Protein AF-A0A1X0Q8L3-F1 (afdb_monomer)

Secondary structure (DSSP, 8-state):
-EEEEEEEETTTTEEEEEESS---HHHHHHHHHHHHHH--SEEE-SSEEEEEEESSSSEEEEEEEETTS-HHHHHHHHHHHHHT---SHHHHHHHHHHHEETTEE----HHHHHHHHHHHHHHHHHHHHHHHHHHHHHHHHHHHHHHHHHHHHHHHTTS--S-----SSS---------SSEEEEEEEEEEEEEETT--EEEEEEEEEEEEEE-SGGGSSEEEEEE---TTPEEPTTB-HHHHHTTEE-BSSPPPTT--EEEEEEEE--SS-SEEEEEEEEEETTEEEEEEEEEESS-EEEEEEEEE-TTEEEEEESSEEEEETTEEEEEEEEE-TT-EEEEEEEEEESSTTTTPSEEEEEE---SS--EEEEEEETTEEE--EEEEEEEEEEEEEEE-

Sequence (399 aa):
MIYSLFSVDIENNKKIFRSTKPQSISKINYIFSEFISSLQHVIYKDLYNYVSIGLSNTMFIVAQISKDHSISEVNDYLEKIRTSGVDDLFDILISFDNILYNGYAINDDIQMIKSMDSQDEKIHELMLEHRKQERKELEKEYKRQRNQDKLIEKILTKEKFKNTFDSFNEPVSKILTSDKPVIISLKETVDCTISSENFIKENSVKGELNLTITDEYYQNIKIMYCNIIENAKFSPFLDKELLKEKILKVNKNVQTNKKVPLVKYTTKHSQLPISIDCWSSNEDGQKVDSLTFTASKDIKNLYIQFNTKKLTRLEIDGRYDEINDEIRLNCGTIKKDDSIMYEIKHSERDPSGIFPLSLSFETDMVSNLKITKVFSKDDQIDDFDFIKDFTINSYIIEE

Nearest PDB structures (foldseek):
  7rwb-assembly1_M  TM=4.594E-01  e=3.555E-18  Mus musculus
  3ml6-assembly3_C  TM=7.640E-01  e=5.497E-13  Mus musculus
  3ml6-assembly1_A  TM=7.551E-01  e=8.391E-13  Mus musculus
  7oiq-assembly2_BBB  TM=7.276E-01  e=1.037E-12  Rattus norvegicus
  6oxl-assembly1_M  TM=4.308E-01  e=2.862E-16  Mus musculus

Structure (mmCIF, N/CA/C/O backbone):
data_AF-A0A1X0Q8L3-F1
#
_entry.id   AF-A0A1X0Q8L3-F1
#
loop_
_atom_site.group_PDB
_atom_site.id
_atom_site.type_symbol
_atom_site.label_atom_id
_atom_site.label_alt_id
_atom_site.label_comp_id
_atom_site.label_asym_id
_atom_site.label_entity_id
_atom_site.label_seq_id
_atom_site.pdbx_PDB_ins_code
_atom_site.Cartn_x
_atom_site.Cartn_y
_atom_site.Cartn_z
_atom_site.occupancy
_atom_site.B_iso_or_equiv
_atom_site.auth_seq_id
_atom_site.auth_comp_id
_atom_site.auth_asym_id
_atom_site.auth_atom_id
_atom_site.pdbx_PDB_model_num
ATOM 1 N N . MET A 1 1 ? 53.789 -8.276 -23.048 1.00 71.88 1 MET A N 1
ATOM 2 C CA . MET A 1 1 ? 53.932 -8.619 -24.475 1.00 71.88 1 MET A CA 1
ATOM 3 C C . MET A 1 1 ? 53.332 -7.555 -25.384 1.00 71.88 1 MET A C 1
ATOM 5 O O . MET A 1 1 ? 54.069 -6.859 -26.076 1.00 71.88 1 MET A O 1
ATOM 9 N N . ILE A 1 2 ? 52.013 -7.377 -25.339 1.00 75.62 2 ILE A N 1
ATOM 10 C CA . ILE A 1 2 ? 51.292 -6.367 -26.121 1.00 75.62 2 ILE A CA 1
ATOM 11 C C . ILE A 1 2 ? 51.066 -5.139 -25.237 1.00 75.62 2 ILE A C 1
ATOM 13 O O . ILE A 1 2 ? 50.544 -5.249 -24.130 1.00 75.62 2 ILE A O 1
ATOM 17 N N . TYR A 1 3 ? 51.503 -3.974 -25.707 1.00 76.62 3 TYR A N 1
ATOM 18 C CA . TYR A 1 3 ? 51.394 -2.710 -24.982 1.00 76.62 3 TYR A CA 1
ATOM 19 C C . TYR A 1 3 ? 50.062 -2.016 -25.270 1.00 76.62 3 TYR A C 1
ATOM 21 O O . TYR A 1 3 ? 49.352 -1.617 -24.344 1.00 76.62 3 TYR A O 1
ATOM 29 N N . SER A 1 4 ? 49.717 -1.912 -26.551 1.00 79.44 4 SER A N 1
ATOM 30 C 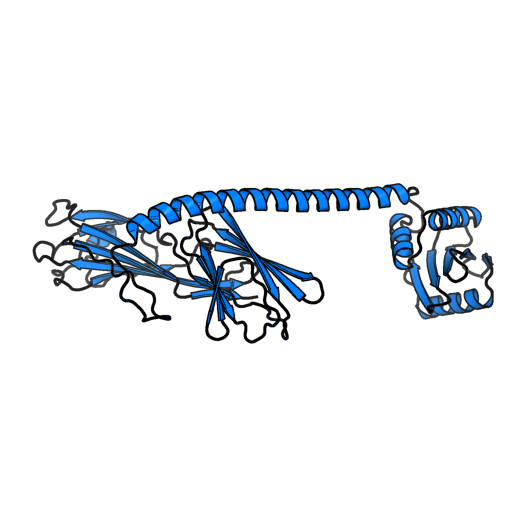CA . SER A 1 4 ? 48.431 -1.402 -27.022 1.00 79.44 4 SER A CA 1
ATOM 31 C C . SER A 1 4 ? 47.955 -2.236 -28.187 1.00 79.44 4 SER A C 1
ATOM 33 O O . SER A 1 4 ? 48.762 -2.814 -28.913 1.00 79.44 4 SER A O 1
ATOM 35 N N . LEU A 1 5 ? 46.653 -2.257 -28.387 1.00 83.00 5 LEU A N 1
ATOM 36 C CA . LEU A 1 5 ? 46.048 -2.946 -29.493 1.00 83.00 5 LEU A CA 1
ATOM 37 C C . LEU A 1 5 ? 44.930 -2.083 -30.064 1.00 83.00 5 LEU A C 1
ATOM 39 O O . LEU A 1 5 ? 44.226 -1.373 -29.342 1.00 83.00 5 LEU A O 1
ATOM 43 N N . PHE A 1 6 ? 44.851 -2.065 -31.380 1.00 83.56 6 PHE A N 1
ATOM 44 C CA . PHE A 1 6 ? 44.056 -1.124 -32.135 1.00 83.56 6 PHE A CA 1
ATOM 45 C C . PHE A 1 6 ? 43.198 -1.881 -33.131 1.00 83.56 6 PHE A C 1
ATOM 47 O O . PHE A 1 6 ? 43.669 -2.839 -33.732 1.00 83.56 6 PHE A O 1
ATOM 54 N N . SER A 1 7 ? 41.973 -1.419 -33.336 1.00 83.06 7 SER A N 1
ATOM 55 C CA . SER A 1 7 ? 41.115 -1.878 -34.421 1.00 83.06 7 SER A CA 1
ATOM 56 C C . SER A 1 7 ? 40.698 -0.672 -35.251 1.00 83.06 7 SER A C 1
ATOM 58 O O . SER A 1 7 ? 40.292 0.355 -34.695 1.00 83.06 7 SER A O 1
ATOM 60 N N . VAL A 1 8 ? 40.879 -0.764 -36.565 1.00 78.38 8 VAL A N 1
ATOM 61 C CA . VAL A 1 8 ? 40.653 0.327 -37.515 1.00 78.38 8 VAL A CA 1
ATOM 62 C C . VAL A 1 8 ? 39.780 -0.170 -38.645 1.00 78.38 8 VAL A C 1
ATOM 64 O O . VAL A 1 8 ? 40.108 -1.159 -39.291 1.00 78.38 8 VAL A O 1
ATOM 67 N N . ASP A 1 9 ? 38.720 0.577 -38.908 1.00 81.56 9 ASP A N 1
ATOM 68 C CA . ASP A 1 9 ? 37.922 0.484 -40.118 1.00 81.56 9 ASP A CA 1
ATOM 69 C C . ASP A 1 9 ? 38.222 1.712 -40.988 1.00 81.56 9 ASP A C 1
ATOM 71 O O . ASP A 1 9 ? 37.925 2.855 -40.619 1.00 81.56 9 ASP A O 1
ATOM 75 N N . ILE A 1 10 ? 38.866 1.463 -42.128 1.00 77.81 10 ILE A N 1
ATOM 76 C CA . ILE A 1 10 ? 39.307 2.479 -43.087 1.00 77.81 10 ILE A CA 1
ATOM 77 C C . ILE A 1 10 ? 38.113 3.093 -43.829 1.00 77.81 10 ILE A C 1
ATOM 79 O O . ILE A 1 10 ? 38.150 4.278 -44.155 1.00 77.81 10 ILE A O 1
ATOM 83 N N . GLU A 1 11 ? 37.053 2.322 -44.078 1.00 76.62 11 GLU A N 1
ATOM 84 C CA . GLU A 1 11 ? 35.895 2.768 -44.859 1.00 76.62 11 GLU A CA 1
ATOM 85 C C . GLU A 1 11 ? 35.015 3.718 -44.045 1.00 76.62 11 GLU A C 1
ATOM 87 O O . GLU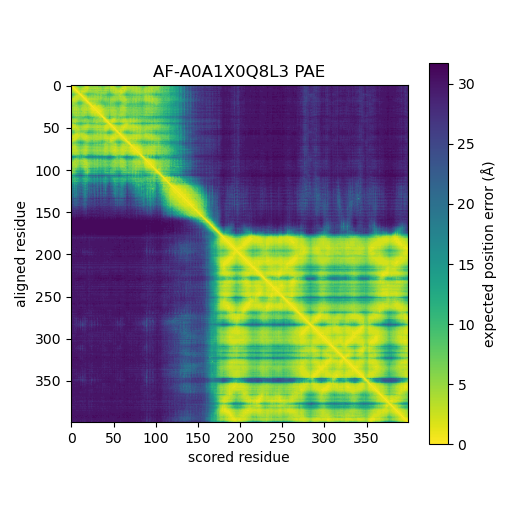 A 1 11 ? 34.654 4.799 -44.512 1.00 76.62 11 GLU A O 1
ATOM 92 N N . ASN A 1 12 ? 34.741 3.363 -42.787 1.00 74.81 12 ASN A N 1
ATOM 93 C CA . ASN A 1 12 ? 33.895 4.166 -41.901 1.00 74.81 12 ASN A CA 1
ATOM 94 C C . ASN A 1 12 ? 34.679 5.153 -41.020 1.00 74.81 12 ASN A C 1
ATOM 96 O O . ASN A 1 12 ? 34.082 5.852 -40.197 1.00 74.81 12 ASN A O 1
ATOM 100 N N . ASN A 1 13 ? 36.011 5.204 -41.156 1.00 74.38 13 ASN A N 1
ATOM 101 C CA . ASN A 1 13 ? 36.924 5.996 -40.320 1.00 74.38 13 ASN A CA 1
ATOM 102 C C . ASN A 1 13 ? 36.699 5.779 -38.807 1.00 74.38 13 ASN A C 1
ATOM 104 O O . ASN A 1 13 ? 36.853 6.690 -37.985 1.00 74.38 13 ASN A O 1
ATOM 108 N N . LYS A 1 14 ? 36.297 4.562 -38.432 1.00 79.38 14 LYS A N 1
ATOM 109 C CA . LYS A 1 14 ? 36.092 4.174 -37.038 1.00 79.38 14 LYS A CA 1
ATOM 110 C C . LYS A 1 14 ? 37.380 3.567 -36.504 1.00 79.38 14 LYS A C 1
ATOM 112 O O . LYS A 1 14 ? 38.045 2.775 -37.165 1.00 79.38 14 LYS A O 1
ATOM 117 N N . LYS A 1 15 ? 37.733 3.946 -35.281 1.00 81.31 15 LYS A N 1
ATOM 118 C CA . LYS A 1 15 ? 38.938 3.469 -34.607 1.00 81.31 15 LYS A CA 1
ATOM 119 C C . LYS A 1 15 ? 38.638 3.215 -33.148 1.00 81.31 15 LYS A C 1
ATOM 121 O O . LYS A 1 15 ? 38.038 4.057 -32.481 1.00 81.31 15 LYS A O 1
ATOM 126 N N . ILE A 1 16 ? 39.112 2.086 -32.652 1.00 82.50 16 ILE A N 1
ATOM 127 C CA . ILE A 1 16 ? 39.096 1.787 -31.230 1.00 82.50 16 ILE A CA 1
ATOM 128 C C . ILE A 1 16 ? 40.490 1.355 -30.826 1.00 82.50 16 ILE A C 1
ATOM 130 O O . ILE A 1 16 ? 41.237 0.761 -31.604 1.00 82.50 16 ILE A O 1
ATOM 134 N N . PHE A 1 17 ? 40.861 1.697 -29.604 1.00 82.44 17 PHE A N 1
ATOM 135 C CA . PHE A 1 17 ? 42.144 1.324 -29.055 1.00 82.44 17 PHE A CA 1
ATOM 136 C C . PHE A 1 17 ? 41.971 0.845 -27.625 1.00 82.44 17 PHE A C 1
ATOM 138 O O . PHE A 1 17 ? 41.157 1.367 -26.862 1.00 82.44 17 PHE A O 1
ATOM 145 N N . ARG A 1 18 ? 42.804 -0.116 -27.257 1.00 81.19 18 ARG A N 1
ATOM 146 C CA . ARG A 1 18 ? 42.984 -0.581 -25.894 1.00 81.19 18 ARG A CA 1
ATOM 147 C C . ARG A 1 18 ? 44.463 -0.495 -25.574 1.00 81.19 18 ARG A C 1
ATOM 149 O O . ARG A 1 18 ? 45.301 -0.868 -26.388 1.00 81.19 18 ARG A O 1
ATOM 156 N N . SER A 1 19 ? 44.810 0.029 -24.408 1.00 80.12 19 SER A N 1
ATOM 157 C CA . SER A 1 19 ? 46.201 0.069 -23.970 1.00 80.12 19 SER A CA 1
ATOM 158 C C . SER A 1 19 ? 46.305 -0.357 -22.523 1.00 80.12 19 SER A C 1
ATOM 160 O O . SER A 1 19 ? 45.466 -0.006 -21.699 1.00 80.12 19 SER A O 1
ATOM 162 N N . THR A 1 20 ? 47.364 -1.098 -22.226 1.00 74.88 20 THR A N 1
ATOM 163 C CA . THR A 1 20 ? 47.706 -1.512 -20.861 1.00 74.88 20 THR A CA 1
ATOM 164 C C . THR A 1 20 ? 48.206 -0.341 -20.015 1.00 74.88 20 THR A C 1
ATOM 166 O O . THR A 1 20 ? 48.174 -0.408 -18.788 1.00 74.88 20 THR A O 1
ATOM 169 N N . LYS A 1 21 ? 48.666 0.749 -20.650 1.00 72.06 21 LYS A N 1
ATOM 170 C CA . LYS A 1 21 ? 49.123 1.972 -19.982 1.00 72.06 21 LYS A CA 1
ATOM 171 C C . LYS A 1 21 ? 48.533 3.216 -20.657 1.00 72.06 21 LYS A C 1
ATOM 173 O O . LYS A 1 21 ? 48.357 3.219 -21.872 1.00 72.06 21 LYS A O 1
ATOM 178 N N . PRO A 1 22 ? 48.282 4.309 -19.915 1.00 74.88 22 PRO A N 1
ATOM 179 C CA . PRO A 1 22 ? 47.747 5.538 -20.498 1.00 74.88 22 PRO A CA 1
ATOM 180 C C . PRO A 1 22 ? 48.647 6.077 -21.623 1.00 74.88 22 PRO A C 1
ATOM 182 O O . PRO A 1 22 ? 49.844 6.292 -21.424 1.00 74.88 22 PRO A O 1
ATOM 185 N N . GLN A 1 23 ? 48.073 6.310 -22.805 1.00 74.62 23 GLN A N 1
ATOM 186 C CA . GLN A 1 23 ? 48.752 6.882 -23.975 1.00 74.62 23 GLN A CA 1
ATOM 187 C C . GLN A 1 23 ? 48.018 8.142 -24.442 1.00 74.62 23 GLN A C 1
ATOM 189 O O . GLN A 1 23 ? 46.798 8.245 -24.323 1.00 74.62 23 GLN A O 1
ATOM 194 N N . SER A 1 24 ? 48.757 9.112 -24.985 1.00 79.06 24 SER A N 1
ATOM 195 C CA . SER A 1 24 ? 48.151 10.334 -25.513 1.00 79.06 24 SER A CA 1
ATOM 196 C C . SER A 1 24 ? 47.444 10.071 -26.844 1.00 79.06 24 SER A C 1
ATOM 198 O O . SER A 1 24 ? 47.978 9.419 -27.744 1.00 79.06 24 SER A O 1
ATOM 200 N N . ILE A 1 25 ? 46.252 10.648 -26.993 1.00 74.25 25 ILE A N 1
ATOM 201 C CA . ILE A 1 25 ? 45.416 10.529 -28.197 1.00 74.25 25 ILE A CA 1
ATOM 202 C C . ILE A 1 25 ? 46.169 11.001 -29.452 1.00 74.25 25 ILE A C 1
ATOM 204 O O . ILE A 1 25 ? 46.057 10.392 -30.513 1.00 74.25 25 ILE A O 1
ATOM 208 N N . SER A 1 26 ? 47.004 12.038 -29.336 1.00 79.25 26 SER A N 1
ATOM 209 C CA . SER A 1 26 ? 47.820 12.549 -30.447 1.00 79.25 26 SER A CA 1
ATOM 210 C C . SER A 1 26 ? 48.847 11.531 -30.947 1.00 79.25 26 SER A C 1
ATOM 212 O O . SER A 1 26 ? 49.044 11.399 -32.152 1.00 79.25 26 SER A O 1
ATOM 214 N N . LYS A 1 27 ? 49.475 10.777 -30.035 1.00 75.94 27 LYS A N 1
ATOM 215 C CA . LYS A 1 27 ? 50.443 9.730 -30.386 1.00 75.94 27 LYS A CA 1
ATOM 216 C C . LYS A 1 27 ? 49.755 8.557 -31.080 1.00 75.94 27 LYS A C 1
ATOM 218 O O . LYS A 1 27 ? 50.269 8.041 -32.065 1.00 75.94 27 LYS A O 1
ATOM 223 N N . ILE A 1 28 ? 48.574 8.191 -30.591 1.00 72.94 28 ILE A N 1
ATOM 224 C CA . ILE A 1 28 ? 47.725 7.155 -31.182 1.00 72.94 28 ILE A CA 1
ATOM 225 C C . ILE A 1 28 ?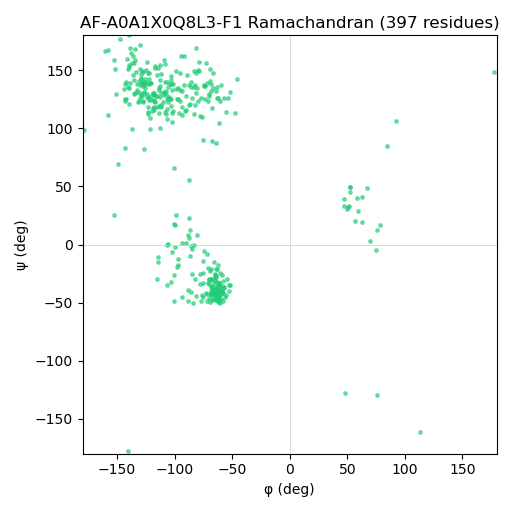 47.311 7.551 -32.611 1.00 72.94 28 ILE A C 1
ATOM 227 O O . ILE A 1 28 ? 47.507 6.782 -33.547 1.00 72.94 28 ILE A O 1
ATOM 231 N N . ASN A 1 29 ? 46.827 8.781 -32.808 1.00 78.19 29 ASN A N 1
ATOM 232 C CA . ASN A 1 29 ? 46.440 9.290 -34.129 1.00 78.19 29 ASN A CA 1
ATOM 233 C C . ASN A 1 29 ? 47.608 9.348 -35.122 1.00 78.19 29 ASN A C 1
ATOM 235 O O . ASN A 1 29 ? 47.415 9.060 -36.300 1.00 78.19 29 ASN A O 1
ATOM 239 N N . TYR A 1 30 ? 48.811 9.685 -34.652 1.00 80.69 30 TYR A N 1
ATOM 240 C CA . TYR A 1 30 ? 50.014 9.674 -35.483 1.00 80.69 30 TYR A CA 1
ATOM 241 C C . TYR A 1 30 ? 50.336 8.262 -35.993 1.00 80.69 30 TYR A C 1
ATOM 243 O O . TYR A 1 30 ? 50.473 8.066 -37.201 1.00 80.69 30 TYR A O 1
ATOM 251 N N . ILE A 1 31 ? 50.359 7.270 -35.094 1.00 73.44 31 ILE A N 1
ATOM 252 C CA . ILE A 1 31 ? 50.596 5.859 -35.444 1.00 73.44 31 ILE A CA 1
ATOM 253 C C . ILE A 1 31 ? 49.556 5.379 -36.461 1.00 73.44 31 ILE A C 1
ATOM 255 O O . ILE A 1 31 ? 49.905 4.724 -37.439 1.00 73.44 31 ILE A O 1
ATOM 259 N N . PHE A 1 32 ? 48.290 5.756 -36.276 1.00 73.06 32 PHE A N 1
ATOM 260 C CA . PHE A 1 32 ? 47.229 5.417 -37.220 1.00 73.06 32 PHE A CA 1
ATOM 261 C C . PHE A 1 32 ? 47.442 6.012 -38.608 1.00 73.06 32 PHE A C 1
ATOM 263 O O . PHE A 1 32 ? 47.335 5.295 -39.599 1.00 73.06 32 PHE A O 1
ATOM 270 N N . SER A 1 33 ? 47.769 7.303 -38.694 1.00 74.31 33 SER A N 1
ATOM 271 C CA . SER A 1 33 ? 48.011 7.959 -39.984 1.00 74.31 33 SER A CA 1
ATOM 272 C C . SER A 1 33 ? 49.191 7.346 -40.744 1.00 74.31 33 SER A C 1
ATOM 274 O O . SER A 1 33 ? 49.167 7.257 -41.969 1.00 74.31 33 SER A O 1
ATOM 276 N N . GLU A 1 34 ? 50.201 6.875 -40.013 1.00 74.00 34 GLU A N 1
ATOM 277 C CA . GLU A 1 34 ? 51.379 6.221 -40.572 1.00 74.00 34 GLU A CA 1
ATOM 278 C C . GLU A 1 34 ? 51.112 4.764 -40.984 1.00 74.00 34 GLU A C 1
ATOM 280 O O . GLU A 1 34 ? 51.643 4.278 -41.984 1.00 74.00 34 GLU A O 1
ATOM 285 N N . PHE A 1 35 ? 50.251 4.060 -40.249 1.00 75.50 35 PHE A N 1
ATOM 286 C CA . PHE A 1 35 ? 49.795 2.734 -40.646 1.00 75.50 35 PHE A CA 1
ATOM 287 C C . PHE A 1 35 ? 48.970 2.792 -41.938 1.00 75.50 35 PHE A C 1
ATOM 289 O O . PHE A 1 35 ? 49.261 2.056 -42.875 1.00 75.50 35 PHE A O 1
ATOM 296 N N . ILE A 1 36 ? 48.002 3.709 -42.028 1.00 73.56 36 ILE A N 1
ATOM 297 C CA . ILE A 1 36 ? 47.150 3.869 -43.220 1.00 73.56 36 ILE A CA 1
ATOM 298 C C . ILE A 1 36 ? 47.982 4.237 -44.459 1.00 73.56 36 ILE A C 1
ATOM 300 O O . ILE A 1 36 ? 47.655 3.813 -45.564 1.00 73.56 36 ILE A O 1
ATOM 304 N N . SER A 1 37 ? 49.068 5.000 -44.295 1.00 75.38 37 SER A N 1
ATOM 305 C CA . SER A 1 37 ? 49.926 5.394 -45.418 1.00 75.38 37 SER A CA 1
ATOM 306 C C . SER A 1 37 ? 50.881 4.295 -45.893 1.00 75.38 37 SER A C 1
ATOM 308 O O . SER A 1 37 ? 51.286 4.315 -47.054 1.00 75.38 37 SER A O 1
ATOM 310 N N . SER A 1 38 ? 51.244 3.346 -45.026 1.00 73.06 38 SER A N 1
ATOM 311 C CA . SER A 1 38 ? 52.211 2.284 -45.338 1.00 73.06 38 SER A CA 1
ATOM 312 C C . SER A 1 38 ? 51.568 0.924 -45.622 1.00 73.06 38 SER A C 1
ATOM 314 O O . SER A 1 38 ? 52.113 0.173 -46.429 1.00 73.06 38 SER A O 1
ATOM 316 N N . LEU A 1 39 ? 50.437 0.603 -44.975 1.00 70.69 39 LEU A N 1
ATOM 317 C CA . LEU A 1 39 ? 49.712 -0.677 -45.050 1.00 70.69 39 LEU A CA 1
ATOM 318 C C . LEU A 1 39 ? 50.626 -1.911 -44.904 1.00 70.69 39 LEU A C 1
ATOM 320 O O . LEU A 1 39 ? 50.396 -2.960 -45.505 1.00 70.69 39 LEU A O 1
ATOM 324 N N . GLN A 1 40 ? 51.695 -1.790 -44.114 1.00 75.75 40 GLN A N 1
ATOM 325 C CA . GLN A 1 40 ? 52.649 -2.877 -43.899 1.00 75.75 40 GLN A CA 1
ATOM 326 C C . GLN A 1 40 ? 52.197 -3.803 -42.766 1.00 75.75 40 GLN A C 1
ATOM 328 O O . GLN A 1 40 ? 51.754 -3.351 -41.708 1.00 75.75 40 GLN A O 1
ATOM 333 N N . HIS A 1 41 ? 52.394 -5.112 -42.963 1.00 78.44 41 HIS A N 1
ATOM 334 C CA . HIS A 1 41 ? 52.133 -6.137 -41.946 1.00 78.44 41 HIS A CA 1
ATOM 335 C C . HIS A 1 41 ? 52.960 -5.909 -40.668 1.00 78.44 41 HIS A C 1
ATOM 337 O O . HIS A 1 41 ? 52.465 -6.114 -39.565 1.00 78.44 41 HIS A O 1
ATOM 343 N N . VAL A 1 42 ? 54.202 -5.429 -40.797 1.00 80.25 42 VAL A N 1
ATOM 344 C CA . VAL A 1 42 ? 55.062 -5.090 -39.654 1.00 80.25 42 VAL A CA 1
ATOM 345 C C . VAL A 1 42 ? 55.730 -3.740 -39.880 1.00 80.25 42 VAL A C 1
ATOM 347 O O . VAL A 1 42 ? 56.341 -3.518 -40.922 1.00 80.25 42 VAL A O 1
ATOM 350 N N . ILE A 1 43 ? 55.656 -2.860 -38.881 1.00 81.88 43 ILE A N 1
ATOM 351 C CA . ILE A 1 43 ? 56.328 -1.558 -38.864 1.00 81.88 43 ILE A CA 1
ATOM 352 C C . ILE A 1 43 ? 57.316 -1.532 -37.696 1.00 81.88 43 ILE A C 1
ATOM 354 O O . ILE A 1 43 ? 56.930 -1.619 -36.527 1.00 81.88 43 ILE A O 1
ATOM 358 N N . TYR A 1 44 ? 58.600 -1.372 -38.010 1.00 80.19 44 TYR A N 1
ATOM 359 C CA . TYR A 1 44 ? 59.672 -1.267 -37.020 1.00 80.19 44 TYR A CA 1
ATOM 360 C C . TYR A 1 44 ? 59.899 0.197 -36.622 1.00 80.19 44 TYR A C 1
ATOM 362 O O . TYR A 1 44 ? 60.103 1.051 -37.487 1.00 80.19 44 TYR A O 1
ATOM 370 N N . LYS A 1 45 ? 59.885 0.499 -35.316 1.00 78.31 45 LYS A N 1
ATOM 371 C CA . LYS A 1 45 ? 60.190 1.838 -34.773 1.00 78.31 45 LYS A CA 1
ATOM 372 C C . LYS A 1 45 ? 61.213 1.777 -33.643 1.00 78.31 45 LYS A C 1
ATOM 374 O O . LYS A 1 45 ? 61.574 0.713 -33.145 1.00 78.31 45 LYS A O 1
ATOM 379 N N . ASP A 1 46 ? 61.675 2.948 -33.211 1.00 71.50 46 ASP A N 1
ATOM 380 C CA . ASP A 1 46 ? 62.754 3.078 -32.225 1.00 71.50 46 ASP A CA 1
ATOM 381 C C . ASP A 1 46 ? 62.423 2.464 -30.860 1.00 71.50 46 ASP A C 1
ATOM 383 O O . ASP A 1 46 ? 63.311 1.907 -30.216 1.00 71.50 46 ASP A O 1
ATOM 387 N N . LEU A 1 47 ? 61.154 2.494 -30.441 1.00 75.00 47 LEU A N 1
ATOM 388 C CA . LEU A 1 47 ? 60.728 2.034 -29.110 1.00 75.00 47 LEU A CA 1
ATOM 389 C C . LEU A 1 47 ? 59.794 0.819 -29.128 1.00 75.00 47 LEU A C 1
ATOM 391 O O . LEU A 1 47 ? 59.798 0.035 -28.185 1.00 75.00 47 LEU A O 1
ATOM 395 N N . TYR A 1 48 ? 58.998 0.658 -30.183 1.00 81.81 48 TYR A N 1
ATOM 396 C CA . TYR A 1 48 ? 57.990 -0.395 -30.295 1.00 81.81 48 TYR A CA 1
ATOM 397 C C . TYR A 1 48 ? 57.968 -0.930 -31.721 1.00 81.81 48 TYR A C 1
ATOM 399 O O . TYR A 1 48 ? 58.240 -0.182 -32.659 1.00 81.81 48 TYR A O 1
ATOM 407 N N . ASN A 1 49 ? 57.597 -2.193 -31.882 1.00 84.62 49 ASN A N 1
ATOM 408 C CA . ASN A 1 49 ? 57.220 -2.724 -33.185 1.00 84.62 49 ASN A CA 1
ATOM 409 C C . ASN A 1 49 ? 55.693 -2.737 -33.272 1.00 84.62 49 ASN A C 1
ATOM 411 O O . ASN A 1 49 ? 55.010 -2.874 -32.255 1.00 84.62 49 ASN A O 1
ATOM 415 N N . TYR A 1 50 ? 55.159 -2.575 -34.475 1.00 84.62 50 TYR A N 1
ATOM 416 C CA . TYR A 1 50 ? 53.728 -2.674 -34.731 1.00 84.62 50 TYR A CA 1
ATOM 417 C C . TYR A 1 50 ? 53.487 -3.825 -35.688 1.00 84.62 50 TYR A C 1
ATOM 419 O O . TYR A 1 50 ? 54.155 -3.916 -36.713 1.00 84.62 50 TYR A O 1
ATOM 427 N N . VAL A 1 51 ? 52.552 -4.694 -35.336 1.00 85.56 51 VAL A N 1
ATOM 428 C CA . VAL A 1 51 ? 52.185 -5.877 -36.113 1.00 85.56 51 VAL A CA 1
ATOM 429 C C . VAL A 1 51 ? 50.717 -5.742 -36.468 1.00 85.56 51 VAL A C 1
ATOM 431 O O . VAL A 1 51 ? 49.913 -5.463 -35.584 1.00 85.56 51 VAL A O 1
ATOM 434 N N . SER A 1 52 ? 50.363 -5.875 -37.740 1.00 83.88 52 SER A N 1
ATOM 435 C CA . SER A 1 52 ? 49.000 -5.670 -38.219 1.00 83.88 52 SER A CA 1
ATOM 436 C C . SER A 1 52 ? 48.447 -6.903 -38.915 1.00 83.88 52 SER A C 1
ATOM 438 O O . SER A 1 52 ? 49.153 -7.580 -39.650 1.00 83.88 52 SER A O 1
ATOM 440 N N . ILE A 1 53 ? 47.165 -7.184 -38.727 1.00 84.62 53 ILE A N 1
ATOM 441 C CA . ILE A 1 53 ? 46.446 -8.235 -39.443 1.00 84.62 53 ILE A CA 1
ATOM 442 C C . ILE A 1 53 ? 45.174 -7.651 -40.055 1.00 84.62 53 ILE A C 1
ATOM 444 O O . ILE A 1 53 ? 44.495 -6.833 -39.434 1.00 84.62 53 ILE A O 1
ATOM 448 N N . GLY A 1 54 ? 44.853 -8.053 -41.282 1.00 80.62 54 GLY A N 1
ATOM 449 C CA . GLY A 1 54 ? 43.579 -7.714 -41.914 1.00 80.62 54 GLY A CA 1
ATOM 450 C C . GLY A 1 54 ? 42.494 -8.705 -41.502 1.00 80.62 54 GLY A C 1
ATOM 451 O O . GLY A 1 54 ? 42.670 -9.912 -41.671 1.00 80.62 54 GLY A O 1
ATOM 452 N N . LEU A 1 55 ? 41.378 -8.197 -40.984 1.00 76.38 55 LEU A N 1
ATOM 453 C CA . LEU A 1 55 ? 40.136 -8.958 -40.802 1.00 76.38 55 LEU A CA 1
ATOM 454 C C . LEU A 1 55 ? 39.352 -9.008 -42.119 1.00 76.38 55 LEU A C 1
ATOM 456 O O . LEU A 1 55 ? 38.896 -10.069 -42.536 1.00 76.38 55 LEU A O 1
ATOM 460 N N . SER A 1 56 ? 39.267 -7.864 -42.803 1.00 73.94 56 SER A N 1
ATOM 461 C CA . SER A 1 56 ? 38.630 -7.682 -44.110 1.00 73.94 56 SER A CA 1
ATOM 462 C C . SER A 1 56 ? 39.462 -6.715 -44.971 1.00 73.94 56 SER A C 1
ATOM 464 O O . SER A 1 56 ? 40.515 -6.244 -44.542 1.00 73.94 56 SER A O 1
ATOM 466 N N . ASN A 1 57 ? 39.006 -6.382 -46.185 1.00 73.25 57 ASN A N 1
ATOM 467 C CA . ASN A 1 57 ? 39.693 -5.396 -47.037 1.00 73.25 57 ASN A CA 1
ATOM 468 C C . ASN A 1 57 ? 39.727 -3.983 -46.429 1.00 73.25 57 ASN A C 1
ATOM 470 O O . ASN A 1 57 ? 40.554 -3.165 -46.831 1.00 73.25 57 ASN A O 1
ATOM 474 N N . THR A 1 58 ? 38.823 -3.688 -45.496 1.00 76.06 58 THR A N 1
ATOM 475 C CA . THR A 1 58 ? 38.650 -2.360 -44.897 1.00 76.06 58 THR A CA 1
ATOM 476 C C . THR A 1 58 ? 39.003 -2.337 -43.414 1.00 76.06 58 THR A C 1
ATOM 478 O O . THR A 1 58 ? 39.241 -1.259 -42.873 1.00 76.06 58 THR A O 1
ATOM 481 N N . MET A 1 59 ? 39.108 -3.504 -42.769 1.00 79.25 59 MET A N 1
ATOM 482 C CA . MET A 1 59 ? 39.271 -3.622 -41.326 1.00 79.25 59 MET A CA 1
ATOM 483 C C . MET A 1 59 ? 40.580 -4.299 -40.918 1.00 79.25 59 MET A C 1
ATOM 485 O O . MET A 1 59 ? 40.884 -5.412 -41.350 1.00 79.25 59 MET A O 1
ATOM 489 N N . PHE A 1 60 ? 41.326 -3.648 -40.025 1.00 82.38 60 PHE A N 1
ATOM 490 C CA . PHE A 1 60 ? 42.647 -4.084 -39.579 1.00 82.38 60 PHE A CA 1
ATOM 491 C C . PHE A 1 60 ? 42.776 -4.038 -38.058 1.00 82.38 60 PHE A C 1
ATOM 493 O O . PHE A 1 60 ? 42.389 -3.056 -37.421 1.00 82.38 60 PHE A O 1
ATOM 500 N N . ILE A 1 61 ? 43.400 -5.067 -37.486 1.00 83.12 61 ILE A N 1
ATOM 501 C CA . ILE A 1 61 ? 43.867 -5.066 -36.099 1.00 83.12 61 ILE A CA 1
ATOM 502 C C . ILE A 1 61 ? 45.359 -4.752 -36.101 1.00 83.12 61 ILE A C 1
ATOM 504 O O . ILE A 1 61 ? 46.114 -5.350 -36.861 1.00 83.12 61 ILE A O 1
ATOM 508 N N . VAL A 1 62 ? 45.806 -3.846 -35.236 1.00 85.12 62 VAL A N 1
ATOM 509 C CA . VAL A 1 62 ? 47.220 -3.495 -35.073 1.00 85.12 62 VAL A CA 1
ATOM 510 C C . VAL A 1 62 ? 47.623 -3.686 -33.614 1.00 85.12 62 VAL A C 1
ATOM 512 O O . VAL A 1 62 ? 47.009 -3.118 -32.720 1.00 85.12 62 VAL A O 1
ATOM 515 N N . ALA A 1 63 ? 48.679 -4.446 -33.351 1.00 84.31 63 ALA A N 1
ATOM 516 C CA . ALA A 1 63 ? 49.265 -4.638 -32.031 1.00 84.31 63 ALA A CA 1
ATOM 517 C C . ALA A 1 63 ? 50.582 -3.860 -31.910 1.00 84.31 63 ALA A C 1
ATOM 519 O O . ALA A 1 63 ? 51.499 -4.032 -32.709 1.00 84.31 63 ALA A O 1
ATOM 520 N N . GLN A 1 64 ? 50.694 -3.021 -30.882 1.00 85.44 64 GLN A N 1
ATOM 521 C CA . GLN A 1 64 ? 51.939 -2.390 -30.450 1.00 85.44 64 GLN A CA 1
ATOM 522 C C . GLN A 1 64 ? 52.650 -3.309 -29.463 1.00 85.44 64 GLN A C 1
ATOM 524 O O . GLN A 1 64 ? 52.129 -3.577 -28.379 1.00 85.44 64 GLN A O 1
ATOM 529 N N . ILE A 1 65 ? 53.864 -3.731 -29.797 1.00 84.62 65 ILE A N 1
ATOM 530 C CA . ILE A 1 65 ? 54.645 -4.688 -29.009 1.00 84.62 65 ILE A CA 1
ATOM 531 C C . ILE A 1 65 ? 55.988 -4.083 -28.604 1.00 84.62 65 ILE A C 1
ATOM 533 O O . ILE A 1 65 ? 56.558 -3.259 -29.329 1.00 84.62 65 ILE A O 1
ATOM 537 N N . SER A 1 66 ? 56.502 -4.456 -27.431 1.00 79.88 66 SER A N 1
ATOM 538 C CA . SER A 1 66 ? 57.870 -4.080 -27.055 1.00 79.88 66 SER A CA 1
ATOM 539 C C . SER A 1 66 ? 58.890 -4.880 -27.867 1.00 79.88 66 SER A C 1
ATOM 541 O O . SER A 1 66 ? 58.600 -5.965 -28.369 1.00 79.88 66 SER A O 1
ATOM 543 N N . LYS A 1 67 ? 60.101 -4.331 -28.005 1.00 77.56 67 LYS A N 1
ATOM 544 C CA . LYS A 1 67 ? 61.178 -4.937 -28.805 1.00 77.56 67 LYS A CA 1
ATOM 545 C C . LYS A 1 67 ? 61.664 -6.290 -28.282 1.00 77.56 67 LYS A C 1
ATOM 547 O O . LYS A 1 67 ? 62.235 -7.051 -29.052 1.00 77.56 67 LYS A O 1
ATOM 552 N N . ASP A 1 68 ? 61.418 -6.576 -27.009 1.00 75.56 68 ASP A N 1
ATOM 553 C CA . ASP A 1 68 ? 61.922 -7.769 -26.325 1.00 75.56 68 ASP A CA 1
ATOM 554 C C . ASP A 1 68 ? 61.058 -9.022 -26.556 1.00 75.56 68 ASP A C 1
ATOM 556 O O . ASP A 1 68 ? 61.367 -10.086 -26.025 1.00 75.56 68 ASP A O 1
ATOM 560 N N . HIS A 1 69 ? 59.969 -8.915 -27.324 1.00 74.94 69 HIS A N 1
ATOM 561 C CA . HIS A 1 69 ? 59.046 -10.021 -27.582 1.00 74.94 69 HIS A CA 1
ATOM 562 C C . HIS A 1 69 ? 59.033 -10.447 -29.049 1.00 74.94 69 HIS A C 1
ATOM 564 O O . HIS A 1 69 ? 59.280 -9.647 -29.956 1.00 74.94 69 HIS A O 1
ATOM 570 N N . SER A 1 70 ? 58.728 -11.726 -29.281 1.00 78.62 70 SER A N 1
ATOM 571 C CA . SER A 1 70 ? 58.694 -12.291 -30.623 1.00 78.62 70 SER A CA 1
ATOM 572 C C . SER A 1 70 ? 57.449 -11.813 -31.386 1.00 78.62 70 SER A C 1
ATOM 574 O O . SER A 1 70 ? 56.336 -11.763 -30.864 1.00 78.62 70 SER A O 1
ATOM 576 N N . ILE A 1 71 ? 57.641 -11.439 -32.653 1.00 79.62 71 ILE A N 1
ATOM 577 C CA . ILE A 1 71 ? 56.546 -11.037 -33.554 1.00 79.62 71 ILE A CA 1
ATOM 578 C C . ILE A 1 71 ? 55.649 -12.242 -33.888 1.00 79.62 71 ILE A C 1
ATOM 580 O O . ILE A 1 71 ? 54.451 -12.073 -34.091 1.00 79.62 71 ILE A O 1
ATOM 584 N N . SER A 1 72 ? 56.219 -13.453 -33.901 1.00 79.44 72 SER A N 1
ATOM 585 C CA . SER A 1 72 ? 55.499 -14.694 -34.211 1.00 79.44 72 SER A CA 1
ATOM 586 C C . SER A 1 72 ? 54.396 -14.989 -33.197 1.00 79.44 72 SER A C 1
ATOM 588 O O . SER A 1 72 ? 53.267 -15.225 -33.602 1.00 79.44 72 SER A O 1
ATOM 590 N N . GLU A 1 73 ? 54.687 -14.893 -31.895 1.00 76.06 73 GLU A N 1
ATOM 591 C CA . GLU A 1 73 ? 53.685 -15.132 -30.845 1.00 76.06 73 GLU A CA 1
ATOM 592 C C . GLU A 1 73 ? 52.507 -14.160 -30.967 1.00 76.06 73 GLU A C 1
ATOM 594 O O . GLU A 1 73 ? 51.352 -14.546 -30.840 1.00 76.06 73 GLU A O 1
ATOM 599 N N . VAL A 1 74 ? 52.789 -12.887 -31.257 1.00 79.19 74 VAL A N 1
ATOM 600 C CA . VAL A 1 74 ? 51.763 -11.846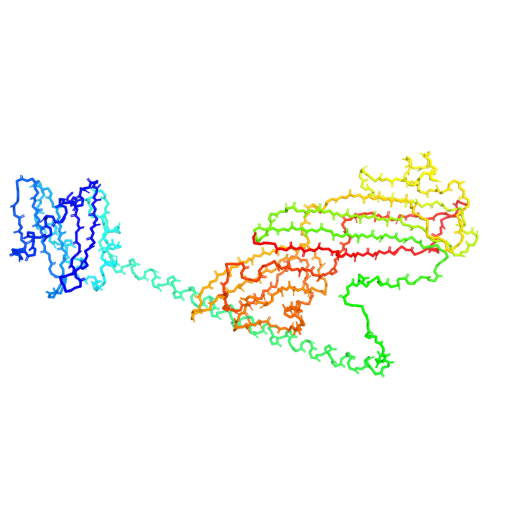 -31.421 1.00 79.19 74 VAL A CA 1
ATOM 601 C C . VAL A 1 74 ? 50.889 -12.128 -32.642 1.00 79.19 74 VAL A C 1
ATOM 603 O O . VAL A 1 74 ? 49.674 -11.956 -32.566 1.00 79.19 74 VAL A O 1
ATOM 606 N N . ASN A 1 75 ? 51.490 -12.583 -33.742 1.00 82.94 75 ASN A N 1
ATOM 607 C CA . ASN A 1 75 ? 50.761 -12.979 -34.944 1.00 82.94 75 ASN A CA 1
ATOM 608 C C . ASN A 1 75 ? 49.814 -14.155 -34.684 1.00 82.94 75 ASN A C 1
ATOM 610 O O . ASN A 1 75 ? 48.670 -14.100 -35.125 1.00 82.94 75 ASN A O 1
ATOM 614 N N . ASP A 1 76 ? 50.237 -15.157 -33.914 1.00 79.25 76 ASP A N 1
ATOM 615 C CA . ASP A 1 76 ? 49.380 -16.297 -33.571 1.00 79.25 76 ASP A CA 1
ATOM 616 C C . ASP A 1 76 ? 48.136 -15.852 -32.777 1.00 79.25 76 ASP A C 1
ATOM 618 O O . ASP A 1 76 ? 47.027 -16.329 -33.025 1.00 79.25 76 ASP A O 1
ATOM 622 N N . TYR A 1 77 ? 48.276 -14.880 -31.866 1.00 76.81 77 TYR A N 1
ATOM 623 C CA . TYR A 1 77 ? 47.129 -14.300 -31.150 1.00 76.81 77 TYR A CA 1
ATOM 624 C C . TYR A 1 77 ? 46.209 -13.485 -32.058 1.00 76.81 77 TYR A C 1
ATOM 626 O O . TYR A 1 77 ? 44.987 -13.574 -31.950 1.00 76.81 77 TYR A O 1
ATOM 634 N N . LEU A 1 78 ? 46.783 -12.691 -32.959 1.00 78.94 78 LEU A N 1
ATOM 635 C CA . LEU A 1 78 ? 46.014 -11.908 -33.920 1.00 78.94 78 LEU A CA 1
ATOM 636 C C . LEU A 1 78 ? 45.222 -12.813 -34.883 1.00 78.94 78 LEU A C 1
ATOM 638 O O . LEU A 1 78 ? 44.061 -12.521 -35.174 1.00 78.94 78 LEU A O 1
ATOM 642 N N . GLU A 1 79 ? 45.793 -13.944 -35.304 1.00 79.44 79 GLU A N 1
ATOM 643 C CA . GLU A 1 79 ? 45.108 -14.956 -36.121 1.00 79.44 79 GLU A CA 1
ATOM 644 C C . GLU A 1 79 ? 43.998 -15.692 -35.346 1.00 79.44 79 GLU A C 1
ATOM 646 O O . GLU A 1 79 ? 42.922 -15.943 -35.895 1.00 79.44 79 GLU A O 1
ATOM 651 N N . LYS A 1 80 ? 44.175 -15.971 -34.047 1.00 75.25 80 LYS A N 1
ATOM 652 C CA . LYS A 1 80 ? 43.095 -16.506 -33.188 1.00 75.25 80 LYS A CA 1
ATOM 653 C C . LYS A 1 80 ? 41.895 -15.557 -33.108 1.00 75.25 80 LYS A C 1
ATOM 655 O O . LYS A 1 80 ? 40.746 -15.985 -33.191 1.00 75.25 80 LYS A O 1
ATOM 660 N N . ILE A 1 81 ? 42.151 -14.254 -33.003 1.00 75.00 81 ILE A N 1
ATOM 661 C CA . ILE A 1 81 ? 41.082 -13.248 -32.970 1.00 75.00 81 ILE A CA 1
ATOM 662 C C . ILE A 1 81 ? 40.393 -13.177 -34.335 1.00 75.00 81 ILE A C 1
ATOM 664 O O . ILE A 1 81 ? 39.167 -13.221 -34.402 1.00 75.00 81 ILE A O 1
ATOM 668 N N . ARG A 1 82 ? 41.162 -13.190 -35.429 1.00 76.50 82 ARG A N 1
ATOM 669 C CA . ARG A 1 82 ? 40.623 -13.216 -36.796 1.00 76.50 82 ARG A CA 1
ATOM 670 C C . ARG A 1 82 ? 39.747 -14.442 -37.069 1.00 76.50 82 ARG A C 1
ATOM 672 O O . ARG A 1 82 ? 38.688 -14.320 -37.676 1.00 76.50 82 ARG A O 1
ATOM 679 N N . THR A 1 83 ? 40.164 -15.619 -36.613 1.00 72.81 83 THR A N 1
ATOM 680 C CA . THR A 1 83 ? 39.433 -16.883 -36.820 1.00 72.81 83 THR A CA 1
ATOM 681 C C . THR A 1 83 ? 38.190 -17.026 -35.939 1.00 72.81 83 THR A C 1
ATOM 683 O O . THR A 1 83 ? 37.327 -17.850 -36.238 1.00 72.81 83 THR A O 1
ATOM 686 N N . SER A 1 84 ? 38.034 -16.194 -34.904 1.00 64.88 84 SER A N 1
ATOM 687 C CA . SER A 1 84 ? 36.859 -16.206 -34.017 1.00 64.88 84 SER A CA 1
ATOM 688 C C . SER A 1 84 ? 35.618 -15.473 -34.567 1.00 64.88 84 SER A C 1
ATOM 690 O O . SER A 1 84 ? 34.613 -15.354 -33.855 1.00 64.88 84 SER A O 1
ATOM 692 N N . GLY A 1 85 ? 35.664 -15.043 -35.839 1.00 60.66 85 GLY A N 1
ATOM 693 C CA . GLY A 1 85 ? 34.506 -14.568 -36.608 1.00 60.66 85 GLY A CA 1
ATOM 694 C C . GLY A 1 85 ? 33.931 -13.261 -36.077 1.00 60.66 85 GLY A C 1
ATOM 695 O O . GLY A 1 85 ? 32.741 -13.183 -35.788 1.00 60.66 85 GLY A O 1
ATOM 696 N N . VAL A 1 86 ? 34.798 -12.279 -35.840 1.00 63.28 86 VAL A N 1
ATOM 697 C CA . VAL A 1 86 ? 34.417 -11.005 -35.235 1.00 63.28 86 VAL A CA 1
ATOM 698 C C . VAL A 1 86 ? 34.326 -9.925 -36.309 1.00 63.28 86 VAL A C 1
ATOM 700 O O . VAL A 1 86 ? 35.355 -9.463 -36.798 1.00 63.28 86 VAL A O 1
ATOM 703 N N . ASP A 1 87 ? 33.100 -9.545 -36.668 1.00 63.06 87 ASP A N 1
ATOM 704 C CA . ASP A 1 87 ? 32.829 -8.578 -37.742 1.00 63.06 87 ASP A CA 1
ATOM 705 C C . ASP A 1 87 ? 32.608 -7.147 -37.222 1.00 63.06 87 ASP A C 1
ATOM 707 O O . ASP A 1 87 ? 32.719 -6.192 -37.992 1.00 63.06 87 ASP A O 1
ATOM 711 N N . ASP A 1 88 ? 32.330 -6.976 -35.922 1.00 71.50 88 ASP A N 1
ATOM 712 C CA . ASP A 1 88 ? 32.171 -5.659 -35.304 1.00 71.50 88 ASP A CA 1
ATOM 713 C C . ASP A 1 88 ? 33.404 -5.233 -34.492 1.00 71.50 88 ASP A C 1
ATOM 715 O O . ASP A 1 88 ? 34.048 -5.990 -33.761 1.00 71.50 88 ASP A O 1
ATOM 719 N N . LEU A 1 89 ? 33.693 -3.943 -34.598 1.00 69.81 89 LEU A N 1
ATOM 720 C CA . LEU A 1 89 ? 34.710 -3.202 -33.872 1.00 69.81 89 LEU A CA 1
ATOM 721 C C . LEU A 1 89 ? 34.574 -3.392 -32.345 1.00 69.81 89 LEU A C 1
ATOM 723 O O . LEU A 1 89 ? 35.585 -3.556 -31.656 1.00 69.81 89 LEU A O 1
ATOM 727 N N . PHE A 1 90 ? 33.348 -3.406 -31.813 1.00 73.00 90 PHE A N 1
ATOM 728 C CA . PHE A 1 90 ? 33.098 -3.575 -30.376 1.00 73.00 90 PHE A CA 1
ATOM 729 C C . PHE A 1 90 ? 33.368 -4.996 -29.879 1.00 73.00 90 PHE A C 1
ATOM 731 O O . PHE A 1 90 ? 34.023 -5.164 -28.850 1.00 73.00 90 PHE A O 1
ATOM 738 N N . ASP A 1 91 ? 32.958 -6.012 -30.631 1.00 72.81 91 ASP A N 1
ATOM 739 C CA . ASP A 1 91 ? 33.211 -7.409 -30.274 1.00 72.81 91 ASP A CA 1
ATOM 740 C C . ASP A 1 91 ? 34.715 -7.725 -30.249 1.00 72.81 91 ASP A C 1
ATOM 742 O O . ASP A 1 91 ? 35.196 -8.521 -29.435 1.00 72.81 91 ASP A O 1
ATOM 746 N N . ILE A 1 92 ? 35.486 -7.058 -31.110 1.00 74.50 92 ILE A N 1
ATOM 747 C CA . ILE A 1 92 ? 36.948 -7.141 -31.134 1.00 74.50 92 ILE A CA 1
ATOM 748 C C . ILE A 1 92 ? 37.544 -6.556 -29.847 1.00 74.50 92 ILE A C 1
ATOM 750 O O . ILE A 1 92 ? 38.455 -7.146 -29.268 1.00 74.50 92 ILE A O 1
ATOM 754 N N . LEU A 1 93 ? 37.008 -5.434 -29.355 1.00 75.19 93 LEU A N 1
ATOM 755 C CA . LEU A 1 93 ? 37.426 -4.838 -28.083 1.00 75.19 93 LEU A CA 1
ATOM 756 C C . LEU A 1 93 ? 37.129 -5.765 -26.896 1.00 75.19 93 LEU A C 1
ATOM 758 O O . LEU A 1 93 ? 37.991 -5.957 -26.041 1.00 75.19 93 LEU A O 1
ATOM 762 N N . ILE A 1 94 ? 35.929 -6.349 -26.860 1.00 73.69 94 ILE A N 1
ATOM 763 C CA . ILE A 1 94 ? 35.517 -7.294 -25.812 1.00 73.69 94 ILE A CA 1
ATOM 764 C C . ILE A 1 94 ? 36.428 -8.524 -25.834 1.00 73.69 94 ILE A C 1
ATOM 766 O O . ILE A 1 94 ? 36.921 -8.965 -24.795 1.00 73.69 94 ILE A O 1
ATOM 770 N N . SER A 1 95 ? 36.740 -9.026 -27.030 1.00 72.19 95 SER A N 1
ATOM 771 C CA . SER A 1 95 ? 37.701 -10.114 -27.212 1.00 72.19 95 SER A CA 1
ATOM 772 C C . SER A 1 95 ? 39.081 -9.738 -26.660 1.00 72.19 95 SER A C 1
ATOM 774 O O . SER A 1 95 ? 39.710 -10.553 -25.991 1.00 72.19 95 SER A O 1
ATOM 776 N N . PHE A 1 96 ? 39.547 -8.498 -26.852 1.00 75.00 96 PHE A N 1
ATOM 777 C CA . PHE A 1 96 ? 40.819 -8.053 -26.270 1.00 75.00 96 PHE A CA 1
ATOM 778 C C . PHE A 1 96 ? 40.816 -8.071 -24.747 1.00 75.00 96 PHE A C 1
ATOM 780 O O . PHE A 1 96 ? 41.800 -8.521 -24.167 1.00 75.00 96 PHE A O 1
ATOM 787 N N . ASP A 1 97 ? 39.746 -7.604 -24.107 1.00 72.31 97 ASP A N 1
ATOM 788 C CA . ASP A 1 97 ? 39.657 -7.577 -22.644 1.00 72.31 97 ASP A CA 1
ATOM 789 C C . ASP A 1 97 ? 39.555 -8.980 -22.032 1.00 72.31 97 ASP A C 1
ATOM 791 O O . ASP A 1 97 ? 40.068 -9.210 -20.938 1.00 72.31 97 ASP A O 1
ATOM 795 N N . ASN A 1 98 ? 38.974 -9.932 -22.763 1.00 71.12 98 ASN A N 1
ATOM 796 C CA . ASN A 1 98 ? 38.856 -11.318 -22.314 1.00 71.12 98 ASN A CA 1
ATOM 797 C C . ASN A 1 98 ? 40.130 -12.145 -22.554 1.00 71.12 98 ASN A C 1
ATOM 799 O O . ASN A 1 98 ? 40.412 -13.079 -21.804 1.00 71.12 98 ASN A O 1
ATOM 803 N N . ILE A 1 99 ? 40.910 -11.810 -23.586 1.00 68.44 99 ILE A N 1
ATOM 804 C CA . ILE A 1 99 ? 42.144 -12.527 -23.932 1.00 68.44 99 ILE A CA 1
ATOM 805 C C . ILE A 1 99 ? 43.343 -11.939 -23.187 1.00 68.44 99 ILE A C 1
ATOM 807 O O . ILE A 1 99 ? 44.212 -12.694 -22.754 1.00 68.44 99 ILE A O 1
ATOM 811 N N . LEU A 1 100 ? 43.424 -10.613 -23.030 1.00 69.06 100 LEU A N 1
ATOM 812 C CA . LEU A 1 100 ? 44.614 -9.928 -22.524 1.00 69.06 100 LEU A CA 1
ATOM 813 C C . LEU A 1 100 ? 44.470 -9.496 -21.064 1.00 69.06 100 LEU A C 1
ATOM 815 O O . LEU A 1 100 ? 43.634 -8.670 -20.714 1.00 69.06 100 LEU A O 1
ATOM 819 N N . TYR A 1 101 ? 45.420 -9.916 -20.233 1.00 68.19 101 TYR A N 1
ATOM 820 C CA . TYR A 1 101 ? 45.592 -9.404 -18.876 1.00 68.19 101 TYR A CA 1
ATOM 821 C C . TYR A 1 101 ? 47.037 -8.955 -18.671 1.00 68.19 101 TYR A C 1
ATOM 823 O O . TYR A 1 101 ? 47.982 -9.714 -18.892 1.00 68.19 101 TYR A O 1
ATOM 831 N N . ASN A 1 102 ? 47.236 -7.693 -18.280 1.00 64.69 102 ASN A N 1
ATOM 832 C CA . ASN A 1 102 ? 48.567 -7.087 -18.118 1.00 64.69 102 ASN A CA 1
ATOM 833 C C . ASN A 1 102 ? 49.509 -7.287 -19.328 1.00 64.69 102 ASN A C 1
ATOM 835 O O . ASN A 1 102 ? 50.732 -7.344 -19.187 1.00 64.69 102 ASN A O 1
ATOM 839 N N . GLY A 1 103 ? 48.941 -7.375 -20.535 1.00 62.06 103 GLY A N 1
ATOM 840 C CA . GLY A 1 103 ? 49.692 -7.542 -21.779 1.00 62.06 103 GLY A CA 1
ATOM 841 C C . GLY A 1 103 ? 50.189 -8.966 -22.045 1.00 62.06 103 GLY A C 1
ATOM 842 O O . GLY A 1 103 ? 51.082 -9.114 -22.885 1.00 62.06 103 GLY A O 1
ATOM 843 N N . TYR A 1 104 ? 49.645 -9.970 -21.350 1.00 65.69 104 TYR A N 1
ATOM 844 C CA . TYR A 1 104 ? 49.798 -11.403 -21.622 1.00 65.69 104 TYR A CA 1
ATOM 845 C C . TYR A 1 104 ? 48.444 -12.011 -21.997 1.00 65.69 104 TYR A C 1
ATOM 847 O O . TYR A 1 104 ? 47.419 -11.583 -21.466 1.00 65.69 104 TYR A O 1
ATOM 855 N N . ALA A 1 105 ? 48.444 -12.995 -22.895 1.00 63.47 105 ALA A N 1
ATOM 856 C CA . ALA A 1 105 ? 47.241 -13.749 -23.218 1.00 63.47 105 ALA A CA 1
ATOM 857 C C . ALA A 1 105 ? 46.960 -14.774 -22.108 1.00 63.47 105 ALA A C 1
ATOM 859 O O . ALA A 1 105 ? 47.857 -15.533 -21.741 1.00 63.47 105 ALA A O 1
ATOM 860 N N . ILE A 1 106 ? 45.752 -14.756 -21.542 1.00 62.03 106 ILE A N 1
ATOM 861 C CA . ILE A 1 106 ? 45.339 -15.661 -20.456 1.00 62.03 106 ILE A CA 1
ATOM 862 C C . ILE A 1 106 ? 44.370 -16.735 -20.943 1.00 62.03 106 ILE A C 1
ATOM 864 O O . ILE A 1 106 ? 44.423 -17.854 -20.435 1.00 62.03 106 ILE A O 1
ATOM 868 N N . ASN A 1 107 ? 43.490 -16.415 -21.894 1.00 58.31 107 ASN A N 1
ATOM 869 C CA . ASN A 1 107 ? 42.420 -17.318 -22.300 1.00 58.31 107 ASN A CA 1
ATOM 870 C C . ASN A 1 107 ? 42.351 -17.450 -23.826 1.00 58.31 107 ASN A C 1
ATOM 872 O O . ASN A 1 107 ? 42.210 -16.450 -24.529 1.00 58.31 107 ASN A O 1
ATOM 876 N N . ASP A 1 108 ? 42.471 -18.682 -24.319 1.00 57.34 108 ASP A N 1
ATOM 877 C CA . ASP A 1 108 ? 42.609 -18.991 -25.746 1.00 57.34 108 ASP A CA 1
ATOM 878 C C . ASP A 1 108 ? 41.283 -19.408 -26.415 1.00 57.34 108 ASP A C 1
ATOM 880 O O . ASP A 1 108 ? 41.157 -19.292 -27.635 1.00 57.34 108 ASP A O 1
ATOM 884 N N . ASP A 1 109 ? 40.270 -19.823 -25.642 1.00 63.31 109 ASP A N 1
ATOM 885 C CA . ASP A 1 109 ? 39.029 -20.411 -26.173 1.00 63.31 109 ASP A CA 1
ATOM 886 C C . ASP A 1 109 ? 37.863 -19.408 -26.209 1.00 63.31 109 ASP A C 1
ATOM 888 O O . ASP A 1 109 ? 36.833 -19.561 -25.548 1.00 63.31 109 ASP A O 1
ATOM 892 N N . ILE A 1 110 ? 38.005 -18.379 -27.049 1.00 64.00 110 ILE A N 1
ATOM 893 C CA . ILE A 1 110 ? 36.987 -17.334 -27.298 1.00 64.00 110 ILE A CA 1
ATOM 894 C C . ILE A 1 110 ? 35.617 -17.943 -27.655 1.00 64.00 110 ILE A C 1
ATOM 896 O O . ILE A 1 110 ? 34.573 -17.416 -27.272 1.00 64.00 110 ILE A O 1
ATOM 900 N N . GLN A 1 111 ? 35.604 -19.072 -28.373 1.00 64.38 111 GLN A N 1
ATOM 901 C CA . GLN A 1 111 ? 34.367 -19.756 -28.759 1.00 64.38 111 GLN A CA 1
ATOM 902 C C . GLN A 1 111 ? 33.616 -20.356 -27.568 1.00 64.38 111 GLN A C 1
ATOM 904 O O . GLN A 1 111 ? 32.387 -20.326 -27.557 1.00 64.38 111 GLN A O 1
ATOM 909 N N . MET A 1 112 ? 34.330 -20.861 -26.557 1.00 62.41 112 MET A N 1
ATOM 910 C CA . MET A 1 112 ? 33.704 -21.402 -25.352 1.00 62.41 112 MET A CA 1
ATOM 911 C C . MET A 1 112 ? 32.990 -20.286 -24.583 1.00 62.41 112 MET A C 1
ATOM 913 O O . MET A 1 112 ? 31.834 -20.455 -24.211 1.00 62.41 112 MET A O 1
ATOM 917 N N . ILE A 1 113 ? 33.631 -19.122 -24.449 1.00 61.94 113 ILE A N 1
ATOM 918 C CA . ILE A 1 113 ? 33.058 -17.941 -23.784 1.00 61.94 113 ILE A CA 1
ATOM 919 C C . ILE A 1 113 ? 31.788 -17.475 -24.510 1.00 61.94 113 ILE A C 1
ATOM 921 O O . ILE A 1 113 ? 30.730 -17.399 -23.894 1.00 61.94 113 ILE A O 1
ATOM 925 N N . LYS A 1 114 ? 31.851 -17.295 -25.839 1.00 63.97 114 LYS A N 1
ATOM 926 C CA . LYS A 1 114 ? 30.667 -16.946 -26.648 1.00 63.97 114 LYS A CA 1
ATOM 927 C C . LYS A 1 114 ? 29.539 -17.976 -26.510 1.00 63.97 114 LYS A C 1
ATOM 929 O O . LYS A 1 114 ? 28.363 -17.622 -26.498 1.00 63.97 114 LYS A O 1
ATOM 934 N N . SER A 1 115 ? 29.886 -19.263 -26.425 1.00 60.59 115 SER A N 1
ATOM 935 C CA . SER A 1 115 ? 28.894 -20.330 -26.279 1.00 60.59 115 SER A CA 1
ATOM 936 C C . SER A 1 115 ? 28.216 -20.339 -24.907 1.00 60.59 115 SER A C 1
ATOM 938 O O . SER A 1 115 ? 27.050 -20.715 -24.832 1.00 60.59 115 SER A O 1
ATOM 940 N N . MET A 1 116 ? 28.913 -19.911 -23.849 1.00 62.47 116 MET A N 1
ATOM 941 C CA . MET A 1 116 ? 28.347 -19.793 -22.504 1.00 62.47 116 MET A CA 1
ATOM 942 C C . MET A 1 116 ? 27.344 -18.638 -22.434 1.00 62.47 116 MET A C 1
ATOM 944 O O . MET A 1 116 ? 26.216 -18.862 -22.006 1.00 62.47 116 MET A O 1
ATOM 948 N N . ASP A 1 117 ? 27.695 -17.466 -22.974 1.00 60.16 117 ASP A N 1
ATOM 949 C CA . ASP A 1 117 ? 26.787 -16.309 -23.014 1.00 60.16 117 ASP A CA 1
ATOM 950 C C . ASP A 1 117 ? 25.501 -16.624 -23.802 1.00 60.16 117 ASP A C 1
ATOM 952 O O . ASP A 1 117 ? 24.392 -16.343 -23.349 1.00 60.16 117 ASP A O 1
ATOM 956 N N . SER A 1 118 ? 25.626 -17.314 -24.943 1.00 70.75 118 SER A N 1
ATOM 957 C CA . SER A 1 118 ? 24.469 -17.743 -25.744 1.00 70.75 118 SER A CA 1
ATOM 958 C C . SER A 1 118 ? 23.591 -18.789 -25.036 1.00 70.75 118 SER A C 1
ATOM 960 O O . SER A 1 118 ? 22.376 -18.834 -25.251 1.00 70.75 118 SER A O 1
ATOM 962 N N . GLN A 1 119 ? 24.175 -19.653 -24.199 1.00 63.72 119 GLN A N 1
ATOM 963 C CA . GLN A 1 119 ? 23.415 -20.640 -23.425 1.00 63.72 119 GLN A CA 1
ATOM 964 C C . GLN A 1 119 ? 22.638 -19.986 -22.284 1.00 63.72 119 GLN A C 1
ATOM 966 O O . GLN A 1 119 ? 21.471 -20.328 -22.087 1.00 63.72 119 GLN A O 1
ATOM 971 N N . ASP A 1 120 ? 23.245 -19.033 -21.582 1.00 68.75 120 ASP A N 1
ATOM 972 C CA . ASP A 1 120 ? 22.588 -18.299 -20.502 1.00 68.75 120 ASP A CA 1
ATOM 973 C C . ASP A 1 120 ? 21.434 -17.436 -21.030 1.00 68.75 120 ASP A C 1
ATOM 975 O O . ASP A 1 120 ? 20.344 -17.444 -20.450 1.00 68.75 120 ASP A O 1
ATOM 979 N N . GLU A 1 121 ? 21.615 -16.786 -22.183 1.00 74.69 121 GLU A N 1
ATOM 980 C CA . GLU A 1 121 ? 20.555 -16.029 -22.857 1.00 74.69 121 GLU A CA 1
ATOM 981 C C . GLU A 1 121 ? 19.374 -16.935 -23.242 1.00 74.69 121 GLU A C 1
ATOM 983 O O . GLU A 1 121 ? 18.217 -16.640 -22.935 1.00 74.69 121 GLU A O 1
ATOM 988 N N . LYS A 1 122 ? 19.656 -18.118 -23.798 1.00 73.06 122 LYS A N 1
ATOM 989 C CA . LYS A 1 122 ? 18.624 -19.098 -24.161 1.00 73.06 122 LYS A CA 1
ATOM 990 C C . LYS A 1 122 ? 17.888 -19.677 -22.947 1.00 73.06 122 LYS A C 1
ATOM 992 O O . LYS A 1 122 ? 16.681 -19.915 -23.008 1.00 73.06 122 LYS A O 1
ATOM 997 N N . ILE A 1 123 ? 18.593 -19.928 -21.842 1.00 66.25 123 ILE A N 1
ATOM 998 C CA . ILE A 1 123 ? 17.980 -20.367 -20.577 1.00 66.25 123 ILE A CA 1
ATOM 999 C C . ILE A 1 123 ? 17.076 -19.262 -20.021 1.00 66.25 123 ILE A C 1
ATOM 1001 O O . ILE A 1 123 ? 15.981 -19.551 -19.531 1.00 66.25 123 ILE A O 1
ATOM 1005 N N . HIS A 1 124 ? 17.503 -18.004 -20.122 1.00 70.94 124 HIS A N 1
ATOM 1006 C CA . HIS A 1 124 ? 16.716 -16.858 -19.691 1.00 70.94 124 HIS A CA 1
ATOM 1007 C C . HIS A 1 124 ? 15.429 -16.700 -20.515 1.00 70.94 124 HIS A C 1
ATOM 1009 O O . HIS A 1 124 ? 14.347 -16.580 -19.934 1.00 70.94 124 HIS A O 1
ATOM 1015 N N . GLU A 1 125 ? 15.514 -16.795 -21.845 1.00 71.62 125 GLU A N 1
ATOM 1016 C CA . GLU A 1 125 ? 14.345 -16.775 -22.733 1.00 71.62 125 GLU A CA 1
ATOM 1017 C C . GLU A 1 125 ? 13.355 -17.897 -22.404 1.00 71.62 125 GLU A C 1
ATOM 1019 O O . GLU A 1 125 ? 12.164 -17.639 -22.211 1.00 71.62 125 GLU A O 1
ATOM 1024 N N . LEU A 1 126 ? 13.841 -19.134 -22.250 1.00 76.94 126 LEU A N 1
ATOM 1025 C CA . LEU A 1 126 ? 13.004 -20.277 -21.874 1.00 76.94 126 LEU A CA 1
ATOM 1026 C C . LEU A 1 126 ? 12.319 -20.069 -20.517 1.00 76.94 126 LEU A C 1
ATOM 1028 O O . LEU A 1 126 ? 11.148 -20.412 -20.351 1.00 76.94 126 LEU A O 1
ATOM 1032 N N . MET A 1 127 ? 13.014 -19.477 -19.543 1.00 73.62 127 MET A N 1
ATOM 1033 C CA . MET A 1 127 ? 12.434 -19.154 -18.239 1.00 73.62 127 MET A CA 1
ATOM 1034 C C . MET A 1 127 ? 11.335 -18.089 -18.355 1.00 73.62 127 MET A C 1
ATOM 1036 O O . MET A 1 127 ? 10.292 -18.206 -17.707 1.00 73.62 127 MET A O 1
ATOM 1040 N N . LEU A 1 128 ? 11.538 -17.066 -19.188 1.00 73.44 128 LEU A N 1
ATOM 1041 C CA . LEU A 1 128 ? 10.535 -16.037 -19.462 1.00 73.44 128 LEU A CA 1
ATOM 1042 C C . LEU A 1 128 ? 9.305 -16.622 -20.163 1.00 73.44 128 LEU A C 1
ATOM 1044 O O . LEU A 1 128 ? 8.176 -16.296 -19.785 1.00 73.44 128 LEU A O 1
ATOM 1048 N N . GLU A 1 129 ? 9.497 -17.503 -21.145 1.00 78.50 129 GLU A N 1
ATOM 1049 C CA . GLU A 1 129 ? 8.405 -18.206 -21.819 1.00 78.50 129 GLU A CA 1
ATOM 1050 C C . GLU A 1 129 ? 7.631 -19.114 -20.864 1.00 78.50 129 GLU A C 1
ATOM 1052 O O . GLU A 1 129 ? 6.399 -19.056 -20.839 1.00 78.50 129 GLU A O 1
ATOM 1057 N N . HIS A 1 130 ? 8.328 -19.890 -20.029 1.00 74.44 130 HIS A N 1
ATOM 1058 C CA . HIS A 1 130 ? 7.701 -20.767 -19.042 1.00 74.44 130 HIS A CA 1
ATOM 1059 C C . HIS A 1 130 ? 6.873 -19.963 -18.033 1.00 74.44 130 HIS A C 1
ATOM 1061 O O . HIS A 1 130 ? 5.687 -20.231 -17.848 1.00 74.44 130 HIS A O 1
ATOM 1067 N N . ARG A 1 131 ? 7.432 -18.873 -17.489 1.00 70.81 131 ARG A N 1
ATOM 1068 C CA . ARG A 1 131 ? 6.695 -17.948 -16.609 1.00 70.81 131 ARG A CA 1
ATOM 1069 C C . ARG A 1 131 ? 5.500 -17.300 -17.313 1.00 70.81 131 ARG A C 1
ATOM 1071 O O . ARG A 1 131 ? 4.469 -17.056 -16.689 1.00 70.81 131 ARG A O 1
ATOM 1078 N N . LYS A 1 132 ? 5.599 -16.983 -18.611 1.00 73.00 132 LYS A N 1
ATOM 1079 C CA . LYS A 1 132 ? 4.464 -16.472 -19.407 1.00 73.00 132 LYS A CA 1
ATOM 1080 C C . LYS A 1 132 ? 3.377 -17.541 -19.584 1.00 73.00 132 LYS A C 1
ATOM 1082 O O . LYS A 1 132 ? 2.196 -17.198 -19.545 1.00 73.00 132 LYS A O 1
ATOM 1087 N N . GLN A 1 133 ? 3.744 -18.808 -19.777 1.00 74.50 133 GLN A N 1
ATOM 1088 C CA . GLN A 1 133 ? 2.796 -19.920 -19.894 1.00 74.50 133 GLN A CA 1
ATOM 1089 C C . GLN A 1 133 ? 2.095 -20.213 -18.564 1.00 74.50 133 GLN A C 1
ATOM 1091 O O . GLN A 1 133 ? 0.865 -20.203 -18.538 1.00 74.50 133 GLN A O 1
ATOM 1096 N N . GLU A 1 134 ? 2.841 -20.344 -17.464 1.00 74.38 134 GLU A N 1
ATOM 1097 C CA . GLU A 1 134 ? 2.286 -20.533 -16.114 1.00 74.38 134 GLU A CA 1
ATOM 1098 C C . GLU A 1 134 ? 1.295 -19.415 -15.758 1.00 74.38 134 GLU A C 1
ATOM 1100 O O . GLU A 1 134 ? 0.181 -19.674 -15.302 1.00 74.38 134 GLU A O 1
ATOM 1105 N N . ARG A 1 135 ? 1.637 -18.154 -16.066 1.00 69.69 135 ARG A N 1
ATOM 1106 C CA . ARG A 1 135 ? 0.727 -17.015 -15.859 1.00 69.69 135 ARG A CA 1
ATOM 1107 C C . ARG A 1 135 ? -0.551 -17.114 -16.691 1.00 69.69 135 ARG A C 1
ATOM 1109 O O . ARG A 1 135 ? -1.628 -16.837 -16.170 1.00 69.69 135 ARG A O 1
ATOM 1116 N N . LYS A 1 136 ? -0.472 -17.539 -17.958 1.00 76.06 136 LYS A N 1
ATOM 1117 C CA . LYS A 1 136 ? -1.660 -17.747 -18.811 1.00 76.06 136 LYS A CA 1
ATOM 1118 C C . LYS A 1 136 ? -2.555 -18.870 -18.288 1.00 76.06 136 LYS A C 1
ATOM 1120 O O . LYS A 1 136 ? -3.772 -18.813 -18.474 1.00 76.06 136 LYS A O 1
ATOM 1125 N N . GLU A 1 137 ? -1.980 -19.904 -17.688 1.00 76.69 137 GLU A N 1
ATOM 1126 C CA . GLU A 1 137 ? -2.732 -21.010 -17.092 1.00 76.69 137 GLU A CA 1
ATOM 1127 C C . GLU A 1 137 ? -3.436 -20.579 -15.809 1.00 76.69 137 GLU A C 1
ATOM 1129 O O . GLU A 1 137 ? -4.657 -20.740 -15.714 1.00 76.69 137 GLU A O 1
ATOM 1134 N N . LEU A 1 138 ? -2.713 -19.909 -14.908 1.00 75.75 138 LEU A N 1
ATOM 1135 C CA . LEU A 1 138 ? -3.283 -19.297 -13.708 1.00 75.75 138 LEU A CA 1
ATOM 1136 C C . LEU A 1 138 ? -4.401 -18.312 -14.068 1.00 75.75 138 LEU A C 1
ATOM 1138 O O . LEU A 1 138 ? -5.490 -18.373 -13.506 1.00 75.75 138 LEU A O 1
ATOM 1142 N N . GLU A 1 139 ? -4.201 -17.446 -15.064 1.00 71.75 139 GLU A N 1
ATOM 1143 C CA . GLU A 1 139 ? -5.222 -16.485 -15.495 1.00 71.75 139 GLU A CA 1
ATOM 1144 C C . GLU A 1 139 ? -6.484 -17.181 -16.039 1.00 71.75 139 GLU A C 1
ATOM 1146 O O . GLU A 1 139 ? -7.611 -16.746 -15.776 1.00 71.75 139 GLU A O 1
ATOM 1151 N N . LYS A 1 140 ? -6.333 -18.285 -16.783 1.00 78.50 140 LYS A N 1
ATOM 1152 C CA . LYS A 1 140 ? -7.471 -19.101 -17.240 1.00 78.50 140 LYS A CA 1
ATOM 1153 C C . LYS A 1 140 ? -8.207 -19.735 -16.063 1.00 78.50 140 LYS A C 1
ATOM 1155 O O . LYS A 1 140 ? -9.438 -19.789 -16.087 1.00 78.50 140 LYS A O 1
ATOM 1160 N N . GLU A 1 141 ? -7.484 -20.201 -15.052 1.00 73.44 141 GLU A N 1
ATOM 1161 C CA . GLU A 1 141 ? -8.057 -20.786 -13.843 1.00 73.44 141 GLU A CA 1
ATOM 1162 C C . GLU A 1 141 ? -8.815 -19.740 -13.011 1.00 73.44 141 GLU A C 1
ATOM 1164 O O . GLU A 1 141 ? -9.997 -19.932 -12.713 1.00 73.44 141 GLU A O 1
ATOM 1169 N N . TYR A 1 142 ? -8.219 -18.567 -12.788 1.00 68.19 142 TYR A N 1
ATOM 1170 C CA . TYR A 1 142 ? -8.874 -17.418 -12.158 1.00 68.19 142 TYR A CA 1
ATOM 1171 C C . TYR A 1 142 ? -10.112 -16.951 -12.936 1.00 68.19 142 TYR A C 1
ATOM 1173 O O . TYR A 1 142 ? -11.152 -16.662 -12.342 1.00 68.19 142 TYR A O 1
ATOM 1181 N N . LYS A 1 143 ? -10.065 -16.916 -14.277 1.00 70.44 143 LYS A N 1
ATOM 1182 C CA . LYS A 1 143 ? -11.238 -16.594 -15.114 1.00 70.44 143 LYS A CA 1
ATOM 1183 C C . LYS A 1 143 ? -12.364 -17.617 -14.946 1.00 70.44 143 LYS A C 1
ATOM 1185 O O . LYS A 1 143 ? -13.532 -17.225 -14.957 1.00 70.44 143 LYS A O 1
ATOM 1190 N N . ARG A 1 144 ? -12.045 -18.907 -14.788 1.00 72.44 144 ARG A N 1
ATOM 1191 C CA . ARG A 1 144 ? -13.037 -19.970 -14.540 1.00 72.44 144 ARG A CA 1
ATOM 1192 C C . ARG A 1 144 ? -13.688 -19.819 -13.168 1.00 72.44 144 ARG A C 1
ATOM 1194 O O . ARG A 1 144 ? -14.917 -19.826 -13.112 1.00 72.44 144 ARG A O 1
ATOM 1201 N N . GLN A 1 145 ? -12.897 -19.607 -12.116 1.00 67.44 145 GLN A N 1
ATOM 1202 C CA . GLN A 1 145 ? -13.410 -19.363 -10.761 1.00 67.44 145 GLN A CA 1
ATOM 1203 C C . GLN A 1 145 ? -14.296 -18.109 -10.728 1.00 67.44 145 GLN A C 1
ATOM 1205 O O . GLN A 1 145 ? -15.456 -18.167 -10.336 1.00 67.44 145 GLN A O 1
ATOM 1210 N N . ARG A 1 146 ? -13.838 -17.007 -11.332 1.00 59.91 146 ARG A N 1
ATOM 1211 C CA . ARG A 1 146 ? -14.616 -15.764 -11.431 1.00 59.91 146 ARG A CA 1
ATOM 1212 C C . ARG A 1 146 ? -15.928 -15.918 -12.202 1.00 59.91 146 ARG A C 1
ATOM 1214 O O . ARG A 1 146 ? -16.898 -15.216 -11.927 1.00 59.91 146 ARG A O 1
ATOM 1221 N N . ASN A 1 147 ? -15.972 -16.778 -13.218 1.00 67.12 147 ASN A N 1
ATOM 1222 C CA . ASN A 1 147 ? -17.216 -17.043 -13.939 1.00 67.12 147 ASN A CA 1
ATOM 1223 C C . ASN A 1 147 ? -18.211 -17.828 -13.074 1.00 67.12 147 ASN A C 1
ATOM 1225 O O . ASN A 1 147 ? -19.407 -17.558 -13.176 1.00 67.12 147 ASN A O 1
ATOM 1229 N N . GLN A 1 148 ? -17.737 -18.728 -12.203 1.00 60.41 148 GLN A N 1
ATOM 1230 C CA . GLN A 1 148 ? -18.577 -19.371 -11.187 1.00 60.41 148 GLN A CA 1
ATOM 1231 C C . GLN A 1 148 ? -19.101 -18.340 -10.175 1.00 60.41 148 GLN A C 1
ATOM 1233 O O . GLN A 1 148 ? -20.304 -18.304 -9.923 1.00 60.41 148 GLN A O 1
ATOM 1238 N N . ASP A 1 149 ? -18.253 -17.417 -9.717 1.00 58.44 149 ASP A N 1
ATOM 1239 C CA . ASP A 1 149 ? -18.655 -16.353 -8.786 1.00 58.44 149 ASP A CA 1
ATOM 1240 C C . ASP A 1 149 ? -19.669 -15.381 -9.403 1.00 58.44 149 ASP A C 1
ATOM 1242 O O . ASP A 1 149 ? -20.657 -15.024 -8.770 1.00 58.44 149 ASP A O 1
ATOM 1246 N N . LYS A 1 150 ? -19.510 -15.010 -10.681 1.00 62.19 150 LYS A N 1
ATOM 1247 C CA . LYS A 1 150 ? -20.480 -14.168 -11.412 1.00 62.19 150 LYS A CA 1
ATOM 1248 C C . LYS A 1 150 ? -21.837 -14.840 -11.613 1.00 62.19 150 LYS A C 1
ATOM 1250 O O . LYS A 1 150 ? -22.852 -14.151 -11.722 1.00 62.19 150 LYS A O 1
ATOM 1255 N N . LEU A 1 151 ? -21.866 -16.168 -11.728 1.00 60.47 151 LEU A N 1
ATOM 1256 C CA . LEU A 1 151 ? -23.107 -16.945 -11.784 1.00 60.47 151 LEU A CA 1
ATOM 1257 C C . LEU A 1 151 ? -23.840 -16.879 -10.438 1.00 60.47 151 LEU A C 1
ATOM 1259 O O . LEU A 1 151 ? -25.055 -16.692 -10.425 1.00 60.47 151 LEU A O 1
ATOM 1263 N N . ILE A 1 152 ? -23.097 -16.939 -9.332 1.00 55.69 152 ILE A N 1
ATOM 1264 C CA . ILE A 1 152 ? -23.615 -16.776 -7.967 1.00 55.69 152 ILE A CA 1
ATOM 1265 C C . ILE A 1 152 ? -24.086 -15.328 -7.736 1.00 55.69 152 ILE A C 1
ATOM 1267 O O . ILE A 1 152 ? -25.182 -15.092 -7.232 1.00 55.69 152 ILE A O 1
ATOM 1271 N N . GLU A 1 153 ? -23.319 -14.342 -8.195 1.00 48.91 153 GLU A N 1
ATOM 1272 C CA . GLU A 1 153 ? -23.621 -12.916 -8.048 1.00 48.91 153 GLU A CA 1
ATOM 1273 C C . GLU A 1 153 ? -24.851 -12.487 -8.868 1.00 48.91 153 GLU A C 1
ATOM 1275 O O . GLU A 1 153 ? -25.673 -11.708 -8.384 1.00 48.91 153 GLU A O 1
ATOM 1280 N N . LYS A 1 154 ? -25.059 -13.051 -10.070 1.00 52.16 154 LYS A N 1
ATOM 1281 C CA . LYS A 1 154 ? -26.278 -12.836 -10.882 1.00 52.16 154 LYS A CA 1
ATOM 1282 C C . LYS A 1 154 ? -27.555 -13.380 -10.238 1.00 52.16 154 LYS A C 1
ATOM 1284 O O . LYS A 1 154 ? -28.636 -12.883 -10.548 1.00 52.16 154 LYS A O 1
ATOM 1289 N N . ILE A 1 155 ? -27.450 -14.385 -9.367 1.00 52.84 155 ILE A N 1
ATOM 1290 C CA . ILE A 1 155 ? -28.589 -14.893 -8.587 1.00 52.84 155 ILE A CA 1
ATOM 1291 C C . ILE A 1 155 ? -28.931 -13.910 -7.453 1.00 52.84 155 ILE A C 1
ATOM 1293 O O . ILE A 1 155 ? -30.105 -13.715 -7.151 1.00 52.84 155 ILE A O 1
ATOM 1297 N N . LEU A 1 156 ? -27.927 -13.229 -6.891 1.00 46.50 156 LEU A N 1
ATOM 1298 C CA . LEU A 1 156 ? -28.072 -12.298 -5.765 1.00 46.50 156 LEU A CA 1
ATOM 1299 C C . LEU A 1 156 ? -28.461 -10.862 -6.180 1.00 46.50 156 LEU A C 1
ATOM 1301 O O . LEU A 1 156 ? -29.082 -10.138 -5.407 1.00 46.50 156 LEU A O 1
ATOM 1305 N N . THR A 1 157 ? -28.139 -10.428 -7.403 1.00 38.94 157 THR A N 1
ATOM 1306 C CA . THR A 1 157 ? -28.272 -9.020 -7.850 1.00 38.94 157 THR A CA 1
ATOM 1307 C C . THR A 1 157 ? -29.636 -8.620 -8.426 1.00 38.94 157 THR A C 1
ATOM 1309 O O . THR A 1 157 ? -29.803 -7.476 -8.848 1.00 38.94 157 THR A O 1
ATOM 1312 N N . LYS A 1 158 ? -30.657 -9.489 -8.408 1.00 40.41 158 LYS A N 1
ATOM 1313 C CA . LYS A 1 158 ? -32.001 -9.125 -8.905 1.00 40.41 158 LYS A CA 1
ATOM 1314 C C . LYS A 1 158 ? -32.818 -8.203 -7.986 1.00 40.41 158 LYS A C 1
ATOM 1316 O O . LYS A 1 158 ? -33.869 -7.747 -8.427 1.00 40.41 158 LYS A O 1
ATOM 1321 N N . GLU A 1 159 ? -32.356 -7.872 -6.777 1.00 39.06 159 GLU A N 1
ATOM 1322 C CA . GLU A 1 159 ? -33.177 -7.108 -5.817 1.00 39.06 159 GLU A CA 1
ATOM 1323 C C . GLU A 1 159 ? -32.698 -5.695 -5.445 1.00 39.06 159 GLU A C 1
ATOM 1325 O O . GLU A 1 159 ? -33.474 -4.963 -4.835 1.00 39.06 159 GLU A O 1
ATOM 1330 N N . LYS A 1 160 ? -31.487 -5.233 -5.793 1.00 34.59 160 LYS A N 1
ATOM 1331 C CA . LYS A 1 160 ? -31.008 -3.927 -5.282 1.00 34.59 160 LYS A CA 1
ATOM 1332 C C . LYS A 1 160 ? -30.064 -3.168 -6.213 1.00 34.59 160 LYS A C 1
ATOM 1334 O O . LYS A 1 160 ? -28.909 -2.980 -5.871 1.00 34.59 160 LYS A O 1
ATOM 1339 N N . PHE A 1 161 ? -30.544 -2.665 -7.349 1.00 28.69 161 PHE A N 1
ATOM 1340 C CA . PHE A 1 161 ? -29.825 -1.595 -8.058 1.00 28.69 161 PHE A CA 1
ATOM 1341 C C . PHE A 1 161 ? -30.786 -0.587 -8.695 1.00 28.69 161 PHE A C 1
ATOM 1343 O O . PHE A 1 161 ? -31.097 -0.626 -9.883 1.00 28.69 161 PHE A O 1
ATOM 1350 N N . LYS A 1 162 ? -31.237 0.360 -7.873 1.00 32.81 162 LYS A N 1
ATOM 1351 C CA . LYS A 1 162 ? -31.532 1.726 -8.306 1.00 32.81 162 LYS A CA 1
ATOM 1352 C C . LYS A 1 162 ? -31.110 2.656 -7.177 1.00 32.81 162 LYS A C 1
ATOM 1354 O O . LYS A 1 162 ? -31.581 2.490 -6.057 1.00 32.81 162 LYS A O 1
ATOM 1359 N N . ASN A 1 163 ? -30.266 3.620 -7.534 1.00 28.92 163 ASN A N 1
ATOM 1360 C CA . ASN A 1 163 ? -29.688 4.697 -6.723 1.00 28.92 163 ASN A CA 1
ATOM 1361 C C . ASN A 1 163 ? -28.337 4.343 -6.096 1.00 28.92 163 ASN A C 1
ATOM 1363 O O . ASN A 1 163 ? -28.287 3.576 -5.146 1.00 28.92 163 ASN A O 1
ATOM 1367 N N . THR A 1 164 ? -27.269 4.930 -6.644 1.00 28.08 164 THR A N 1
ATOM 1368 C CA . THR A 1 164 ? -26.458 5.966 -5.971 1.00 28.08 164 THR A CA 1
ATOM 1369 C C . THR A 1 164 ? -25.350 6.412 -6.928 1.00 28.08 164 THR A C 1
ATOM 1371 O O . THR A 1 164 ? -24.336 5.737 -7.079 1.00 28.08 164 THR A O 1
ATOM 1374 N N . PHE A 1 165 ? -25.595 7.537 -7.597 1.00 41.06 165 PHE A N 1
ATOM 1375 C CA . PHE A 1 165 ? -24.585 8.420 -8.169 1.00 41.06 165 PHE A CA 1
ATOM 1376 C C . PHE A 1 165 ? -24.572 9.643 -7.259 1.00 41.06 165 PHE A C 1
ATOM 1378 O O . PHE A 1 165 ? -25.570 10.353 -7.234 1.00 41.06 165 PHE A O 1
ATOM 1385 N N . ASP A 1 166 ? -23.517 9.790 -6.462 1.00 29.88 166 ASP A N 1
ATOM 1386 C CA . ASP A 1 166 ? -22.973 11.047 -5.932 1.00 29.88 166 ASP A CA 1
ATOM 1387 C C . ASP A 1 166 ? -21.794 10.708 -4.996 1.00 29.88 166 ASP A C 1
ATOM 1389 O O . ASP A 1 166 ? -21.800 9.664 -4.352 1.00 29.88 166 ASP A O 1
ATOM 1393 N N . SER A 1 167 ? -20.797 11.599 -4.935 1.00 29.08 167 SER A N 1
ATOM 1394 C CA . SER A 1 167 ? -19.570 11.576 -4.107 1.00 29.08 167 SER A CA 1
ATOM 1395 C C . SER A 1 167 ? -18.359 10.789 -4.649 1.00 29.08 167 SER A C 1
ATOM 1397 O O . SER A 1 167 ? -18.086 9.659 -4.253 1.00 29.08 167 SER A O 1
ATOM 1399 N N . PHE A 1 168 ? -17.555 11.434 -5.502 1.00 39.91 168 PHE A N 1
ATOM 1400 C CA . PHE A 1 168 ? -16.231 10.940 -5.926 1.00 39.91 168 PHE A CA 1
ATOM 1401 C C . PHE A 1 168 ? -15.051 11.602 -5.198 1.00 39.91 168 PHE A C 1
ATOM 1403 O O . PHE A 1 168 ? -13.925 11.505 -5.664 1.00 39.91 168 PHE A O 1
ATOM 1410 N N . ASN A 1 169 ? -15.279 12.256 -4.055 1.00 34.91 169 ASN A N 1
ATOM 1411 C CA . ASN A 1 169 ? -14.188 12.752 -3.204 1.00 34.91 169 ASN A CA 1
ATOM 1412 C C . ASN A 1 169 ? -14.553 12.871 -1.718 1.00 34.91 169 ASN A C 1
ATOM 1414 O O . ASN A 1 169 ? -13.935 13.632 -0.978 1.00 34.91 169 ASN A O 1
ATOM 1418 N N . GLU A 1 170 ? -15.529 12.096 -1.252 1.00 30.70 170 GLU A N 1
ATOM 1419 C CA . GLU A 1 170 ? -15.692 11.897 0.185 1.00 30.70 170 GLU A CA 1
ATOM 1420 C C . GLU A 1 170 ? -15.175 10.507 0.544 1.00 30.70 170 GLU A C 1
ATOM 1422 O O . GLU A 1 170 ? -15.438 9.553 -0.198 1.00 30.70 170 GLU A O 1
ATOM 1427 N N . PRO A 1 171 ? -14.439 10.355 1.662 1.00 35.53 171 PRO A N 1
ATOM 1428 C CA . PRO A 1 171 ? -14.223 9.034 2.213 1.00 35.53 171 PRO A CA 1
ATOM 1429 C C . PRO A 1 171 ? -15.615 8.457 2.427 1.00 35.53 171 PRO A C 1
ATOM 1431 O O . PRO A 1 171 ? -16.385 9.003 3.218 1.00 35.53 171 PRO A O 1
ATOM 1434 N N . VAL A 1 172 ? -15.959 7.399 1.690 1.00 36.62 172 VAL A N 1
ATOM 1435 C CA . VAL A 1 172 ? -17.200 6.666 1.916 1.00 36.62 172 VAL A CA 1
ATOM 1436 C C . VAL A 1 172 ? -17.066 6.072 3.309 1.00 36.62 172 VAL A C 1
ATOM 1438 O O . VAL A 1 172 ? -16.572 4.961 3.488 1.00 36.62 172 VAL A O 1
ATOM 1441 N N . SER A 1 173 ? -17.451 6.838 4.329 1.00 37.53 173 SER A N 1
ATOM 1442 C CA . SER A 1 173 ? -17.668 6.304 5.652 1.00 37.53 173 SER A CA 1
ATOM 1443 C C . SER A 1 173 ? -18.788 5.307 5.447 1.00 37.53 173 SER A C 1
ATOM 1445 O O . SER A 1 173 ? -19.934 5.708 5.223 1.00 37.53 173 SER A O 1
ATOM 1447 N N . LYS A 1 174 ? -18.462 4.012 5.452 1.00 44.97 174 LYS A N 1
ATOM 1448 C CA . LYS A 1 174 ? -19.475 2.975 5.629 1.00 44.97 174 LYS A CA 1
ATOM 1449 C C . LYS A 1 174 ? -20.290 3.445 6.830 1.00 44.97 174 LYS A C 1
ATOM 1451 O O . LYS A 1 174 ? -19.736 3.589 7.920 1.00 44.97 174 LYS A O 1
ATOM 1456 N N . ILE A 1 175 ? -21.558 3.801 6.617 1.00 43.38 175 ILE A N 1
ATOM 1457 C CA . ILE A 1 175 ? -22.455 4.175 7.709 1.00 43.38 175 ILE A CA 1
ATOM 1458 C C . ILE A 1 175 ? -22.655 2.885 8.500 1.00 43.38 175 ILE A C 1
ATOM 1460 O O . ILE A 1 175 ? -23.512 2.063 8.183 1.00 43.38 175 ILE A O 1
ATOM 1464 N N . LEU A 1 176 ? -21.775 2.664 9.472 1.00 54.56 176 LEU A N 1
ATOM 1465 C CA . LEU A 1 176 ? -21.792 1.511 10.351 1.00 54.56 176 LEU A CA 1
ATOM 1466 C C . LEU A 1 176 ? -22.919 1.758 11.350 1.00 54.56 176 LEU A C 1
ATOM 1468 O O . LEU A 1 176 ? -22.750 2.436 12.361 1.00 54.56 176 LEU A O 1
ATOM 1472 N N . THR A 1 177 ? -24.106 1.291 10.978 1.00 63.34 177 THR A N 1
ATOM 1473 C CA . THR A 1 177 ? -25.281 1.256 11.843 1.00 63.34 177 THR A CA 1
ATOM 1474 C C . THR A 1 177 ? -25.165 0.043 12.757 1.00 63.34 177 THR A C 1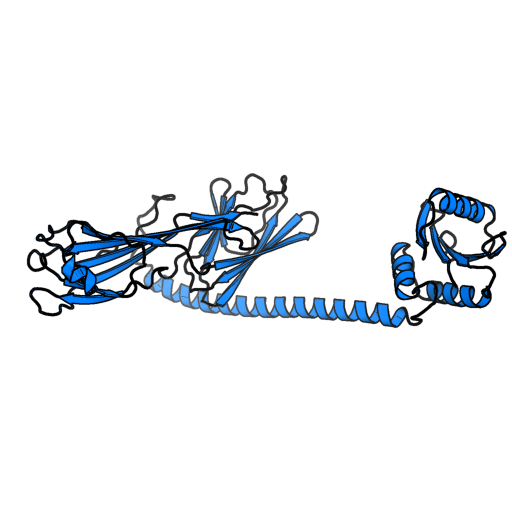
ATOM 1476 O O . THR A 1 177 ? -24.768 -1.037 12.326 1.00 63.34 177 THR A O 1
ATOM 1479 N N . SER A 1 178 ? -25.448 0.255 14.036 1.00 79.50 178 SER A N 1
ATOM 1480 C CA . SER A 1 178 ? -25.475 -0.775 15.066 1.00 79.50 178 SER A CA 1
ATOM 1481 C C . SER A 1 178 ? -26.782 -0.638 15.826 1.00 79.50 178 SER A C 1
ATOM 1483 O O . SER A 1 178 ? -27.193 0.477 16.154 1.00 79.50 178 SER A O 1
ATOM 1485 N N . ASP A 1 179 ? -27.407 -1.778 16.103 1.00 83.81 179 ASP A N 1
ATOM 1486 C CA . ASP A 1 179 ? -28.658 -1.864 16.857 1.00 83.81 179 ASP A CA 1
ATOM 1487 C C . ASP A 1 179 ? -28.401 -2.022 18.369 1.00 83.81 179 ASP A C 1
ATOM 1489 O O . ASP A 1 179 ? -29.337 -2.158 19.156 1.00 83.81 179 ASP A O 1
ATOM 1493 N N . LYS A 1 180 ? -27.127 -2.025 18.793 1.00 89.31 180 LYS A N 1
ATOM 1494 C CA . LYS A 1 180 ? -26.725 -2.209 20.190 1.00 89.31 180 LYS A CA 1
ATOM 1495 C C . LYS A 1 180 ? -26.838 -0.910 20.993 1.00 89.31 180 LYS A C 1
ATOM 1497 O O . LYS A 1 180 ? -26.568 0.173 20.467 1.00 89.31 180 LYS A O 1
ATOM 1502 N N . PRO A 1 181 ? -27.159 -0.998 22.299 1.00 89.44 181 PRO A N 1
ATOM 1503 C CA . PRO A 1 181 ? -27.313 0.182 23.146 1.00 89.44 181 PRO A CA 1
ATOM 1504 C C . PRO A 1 181 ? -25.991 0.908 23.429 1.00 89.44 181 PRO A C 1
ATOM 1506 O O . PRO A 1 181 ? -25.985 2.100 23.745 1.00 89.44 181 PRO A O 1
ATOM 1509 N N . VAL A 1 182 ? -24.865 0.197 23.312 1.00 92.50 182 VAL A N 1
ATOM 1510 C CA . VAL A 1 182 ? -23.511 0.712 23.522 1.00 92.50 182 VAL A CA 1
ATOM 1511 C C . VAL A 1 182 ? -22.683 0.478 22.264 1.00 92.50 182 VAL A C 1
ATOM 1513 O O . VAL A 1 182 ? -22.431 -0.657 21.875 1.00 92.50 182 VAL A O 1
ATOM 1516 N N . ILE A 1 183 ? -22.211 1.553 21.643 1.00 94.00 183 ILE A N 1
ATOM 1517 C CA . ILE A 1 183 ? -21.431 1.503 20.407 1.00 94.00 183 ILE A CA 1
ATOM 1518 C C . ILE A 1 183 ? -20.060 2.112 20.671 1.00 94.00 183 ILE A C 1
ATOM 1520 O O . ILE A 1 183 ? -19.924 3.311 20.931 1.00 94.00 183 ILE A O 1
ATOM 1524 N N . ILE A 1 184 ? -19.025 1.290 20.566 1.00 94.62 184 ILE A N 1
ATOM 1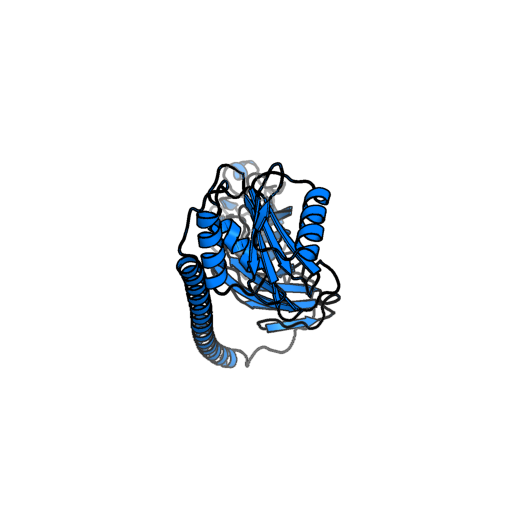525 C CA . ILE A 1 184 ? -17.632 1.715 20.639 1.00 94.62 184 ILE A CA 1
ATOM 1526 C C . ILE A 1 184 ? -17.093 1.719 19.212 1.00 94.62 184 ILE A C 1
ATOM 1528 O O . ILE A 1 184 ? -17.066 0.687 18.554 1.00 94.62 184 ILE A O 1
ATOM 1532 N N . SER A 1 185 ? -16.658 2.873 18.715 1.00 93.94 185 SER A N 1
ATOM 1533 C CA . SER A 1 185 ? -16.135 3.015 17.351 1.00 93.94 185 SER A CA 1
ATOM 1534 C C . SER A 1 185 ? -14.672 3.434 17.367 1.00 93.94 185 SER A C 1
ATOM 1536 O O . SER A 1 185 ? -14.320 4.463 17.942 1.00 93.94 185 SER A O 1
ATOM 1538 N N . LEU A 1 186 ? -13.824 2.633 16.731 1.00 94.12 186 LEU A N 1
ATOM 1539 C CA . LEU A 1 186 ? -12.427 2.936 16.459 1.00 94.12 186 LEU A CA 1
ATOM 1540 C C . LEU A 1 186 ? -12.298 3.345 14.996 1.00 94.12 186 LEU A C 1
ATOM 1542 O O . LEU A 1 186 ? -12.497 2.516 14.110 1.00 94.12 186 LEU A O 1
ATOM 1546 N N . LYS A 1 187 ? -11.957 4.611 14.757 1.00 93.69 187 LYS A N 1
ATOM 1547 C CA . LYS A 1 187 ? -11.656 5.114 13.418 1.00 93.69 187 LYS A CA 1
ATOM 1548 C C . LYS A 1 187 ? -10.162 5.355 13.275 1.00 93.69 187 LYS A C 1
ATOM 1550 O O . LYS A 1 187 ? -9.588 6.023 14.131 1.00 93.69 187 LYS A O 1
ATOM 1555 N N . GLU A 1 188 ? -9.566 4.873 12.193 1.00 92.94 188 GLU A N 1
ATOM 1556 C CA . GLU A 1 188 ? -8.189 5.170 11.804 1.00 92.94 188 GLU A CA 1
ATOM 1557 C C . GLU A 1 188 ? -8.129 5.779 10.411 1.00 92.94 188 GLU A C 1
ATOM 1559 O O . GLU A 1 188 ? -8.816 5.349 9.487 1.00 92.94 188 GLU A O 1
ATOM 1564 N N . THR A 1 189 ? -7.292 6.799 10.270 1.00 93.00 189 THR A N 1
ATOM 1565 C CA . THR A 1 189 ? -7.054 7.493 9.011 1.00 93.00 189 THR A CA 1
ATOM 1566 C C . THR A 1 189 ? -5.561 7.555 8.735 1.00 93.00 189 THR A C 1
ATOM 1568 O O . THR A 1 189 ? -4.790 7.979 9.602 1.00 93.00 189 THR A O 1
ATOM 1571 N N . VAL A 1 190 ? -5.169 7.120 7.539 1.00 91.62 190 VAL A N 1
ATOM 1572 C CA . VAL A 1 190 ? -3.770 7.032 7.108 1.00 91.62 190 VAL A CA 1
ATOM 1573 C C . VAL A 1 190 ? -3.459 8.091 6.058 1.00 91.62 190 VAL A C 1
ATOM 1575 O O . VAL A 1 190 ? -4.176 8.218 5.066 1.00 91.62 190 VAL A O 1
ATOM 1578 N N . ASP A 1 191 ? -2.363 8.806 6.300 1.00 91.00 191 ASP A N 1
ATOM 1579 C CA . ASP A 1 191 ? -1.678 9.695 5.369 1.00 91.00 191 ASP A CA 1
ATOM 1580 C C . ASP A 1 191 ? -0.249 9.148 5.175 1.00 91.00 191 ASP A C 1
ATOM 1582 O O . ASP A 1 191 ? 0.513 9.050 6.145 1.00 91.00 191 ASP A O 1
ATOM 1586 N N . CYS A 1 192 ? 0.121 8.750 3.957 1.00 92.06 192 CYS A N 1
ATOM 1587 C CA . CYS A 1 192 ? 1.447 8.210 3.659 1.00 92.06 192 CYS A CA 1
ATOM 1588 C C . CYS A 1 192 ? 1.952 8.652 2.282 1.00 92.06 192 CYS A C 1
ATOM 1590 O O . CYS A 1 192 ? 1.209 8.613 1.305 1.00 92.06 192 CYS A O 1
ATOM 1592 N N . THR A 1 193 ? 3.233 9.008 2.215 1.00 93.69 193 THR A N 1
ATOM 1593 C CA . THR A 1 193 ? 3.951 9.304 0.974 1.00 93.69 193 THR A CA 1
ATOM 1594 C C . THR A 1 193 ? 5.264 8.534 0.980 1.00 93.69 193 THR A C 1
ATOM 1596 O O . THR A 1 193 ? 6.065 8.680 1.912 1.00 93.69 193 THR A O 1
ATOM 1599 N N . ILE A 1 194 ? 5.488 7.714 -0.042 1.00 93.88 194 ILE A N 1
ATOM 1600 C CA . ILE A 1 194 ? 6.699 6.905 -0.221 1.00 93.88 194 ILE A CA 1
ATOM 1601 C C . ILE A 1 194 ? 7.352 7.205 -1.575 1.00 93.88 194 ILE A C 1
ATOM 1603 O O . ILE A 1 194 ? 6.680 7.695 -2.478 1.00 93.88 194 ILE A O 1
ATOM 1607 N N . SER A 1 195 ? 8.651 6.946 -1.723 1.00 92.38 195 SER A N 1
ATOM 1608 C CA . SER A 1 195 ? 9.305 6.928 -3.043 1.00 92.38 195 SER A CA 1
ATOM 1609 C C . SER A 1 195 ? 9.075 5.599 -3.771 1.00 92.38 195 SER A C 1
ATOM 1611 O O . SER A 1 195 ? 8.651 4.615 -3.156 1.00 92.38 195 SER A O 1
ATOM 1613 N N . SER A 1 196 ? 9.427 5.551 -5.056 1.00 89.19 196 SER A N 1
ATOM 1614 C CA . SER A 1 196 ? 9.440 4.340 -5.885 1.00 89.19 196 SER A CA 1
ATOM 1615 C C . SER A 1 196 ? 10.367 3.251 -5.325 1.00 89.19 196 SER A C 1
ATOM 1617 O O . SER A 1 196 ? 10.108 2.065 -5.487 1.00 89.19 196 SER A O 1
ATOM 1619 N N . GLU A 1 197 ? 11.388 3.654 -4.564 1.00 89.06 197 GLU A N 1
ATOM 1620 C CA . GLU A 1 197 ? 12.307 2.786 -3.814 1.00 89.06 197 GLU A CA 1
ATOM 1621 C C . GLU A 1 197 ? 11.785 2.409 -2.406 1.00 89.06 197 GLU A C 1
ATOM 1623 O O . GLU A 1 197 ? 12.526 1.898 -1.566 1.00 89.06 197 GLU A O 1
ATOM 1628 N N . ASN A 1 198 ? 10.505 2.667 -2.113 1.00 90.56 198 ASN A N 1
ATOM 1629 C CA . ASN A 1 198 ? 9.838 2.437 -0.824 1.00 90.56 198 ASN A CA 1
ATOM 1630 C C . ASN A 1 198 ? 10.397 3.244 0.367 1.00 90.56 198 ASN A C 1
ATOM 1632 O O . ASN A 1 198 ? 10.129 2.907 1.527 1.00 90.56 198 ASN A O 1
ATOM 1636 N N . PHE A 1 199 ? 11.127 4.340 0.130 1.00 89.94 199 PHE A N 1
ATOM 1637 C CA . PHE A 1 199 ? 11.543 5.227 1.217 1.00 89.94 199 PHE A CA 1
ATOM 1638 C C . PHE A 1 199 ? 10.362 6.053 1.717 1.00 89.94 199 PHE A C 1
ATOM 1640 O O . PHE A 1 199 ? 9.708 6.768 0.962 1.00 89.94 199 PHE A O 1
ATOM 1647 N N . ILE A 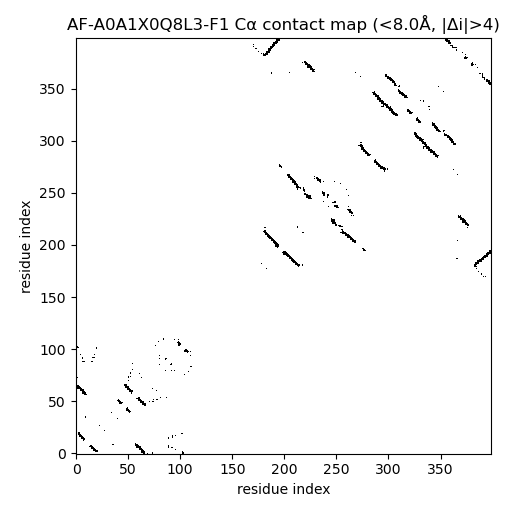1 200 ? 10.102 5.986 3.022 1.00 91.50 200 ILE A N 1
ATOM 1648 C CA . ILE A 1 200 ? 8.999 6.712 3.654 1.00 91.50 200 ILE A CA 1
ATOM 1649 C C . ILE A 1 200 ? 9.363 8.196 3.789 1.00 91.50 200 ILE A C 1
ATOM 1651 O O . ILE A 1 200 ? 10.190 8.549 4.631 1.00 91.50 200 ILE A O 1
ATOM 1655 N N . LYS A 1 201 ? 8.707 9.062 3.006 1.00 90.50 201 LYS A N 1
ATOM 1656 C CA . LYS A 1 201 ? 8.816 10.528 3.115 1.00 90.50 201 LYS A CA 1
ATOM 1657 C C . LYS A 1 201 ? 7.869 11.054 4.193 1.00 90.50 201 LYS A C 1
ATOM 1659 O O . LYS A 1 201 ? 8.289 11.743 5.122 1.00 90.50 201 LYS A O 1
ATOM 1664 N N . GLU A 1 202 ? 6.603 10.645 4.125 1.00 89.81 202 GLU A N 1
ATOM 1665 C CA . GLU A 1 202 ? 5.573 10.973 5.110 1.00 89.81 202 GLU A CA 1
ATOM 1666 C C . GLU A 1 202 ? 4.816 9.716 5.542 1.00 89.81 202 GLU A C 1
ATOM 1668 O O . GLU A 1 202 ? 4.528 8.826 4.746 1.00 89.81 202 GLU A O 1
ATOM 1673 N N . ASN A 1 203 ? 4.503 9.620 6.831 1.00 91.44 203 ASN A N 1
ATOM 1674 C CA . ASN A 1 203 ? 3.748 8.506 7.396 1.00 91.44 203 ASN A CA 1
ATOM 1675 C C . ASN A 1 203 ? 3.113 8.964 8.704 1.00 91.44 203 ASN A C 1
ATOM 1677 O O . ASN A 1 203 ? 3.808 9.243 9.688 1.00 91.44 203 ASN A O 1
ATOM 1681 N N . SER A 1 204 ? 1.791 9.072 8.687 1.00 91.62 204 SER A N 1
ATOM 1682 C CA . SER A 1 204 ? 0.978 9.498 9.811 1.00 91.62 204 SER A CA 1
ATOM 1683 C C . SER A 1 204 ? -0.313 8.698 9.837 1.00 91.62 204 SER A C 1
ATOM 1685 O O . SER A 1 204 ? -1.108 8.719 8.904 1.00 91.62 204 SER A O 1
ATOM 1687 N N . VAL A 1 205 ? -0.565 8.069 10.976 1.00 92.75 205 VAL A N 1
ATOM 1688 C CA . VAL A 1 205 ? -1.815 7.383 11.271 1.00 92.75 205 VAL A CA 1
ATOM 1689 C C . VAL A 1 205 ? -2.484 8.109 12.423 1.00 92.75 205 VAL A C 1
ATOM 1691 O O . VAL A 1 205 ? -1.934 8.192 13.524 1.00 92.75 205 VAL A O 1
ATOM 1694 N N . LYS A 1 206 ? -3.675 8.646 12.177 1.00 93.69 206 LYS A N 1
ATOM 1695 C CA . LYS A 1 206 ? -4.501 9.310 13.189 1.00 93.69 206 LYS A CA 1
ATOM 1696 C C . LYS A 1 206 ? -5.639 8.377 13.557 1.00 93.69 206 LYS A C 1
ATOM 1698 O O . LYS A 1 206 ? -6.359 7.925 12.674 1.00 93.69 206 LYS A O 1
ATOM 1703 N N . GLY A 1 207 ? -5.816 8.109 14.845 1.00 93.94 207 GLY A N 1
ATOM 1704 C CA . GLY A 1 207 ? -6.914 7.277 15.317 1.00 93.94 207 GLY A CA 1
ATOM 1705 C C . GLY A 1 207 ? -7.735 7.933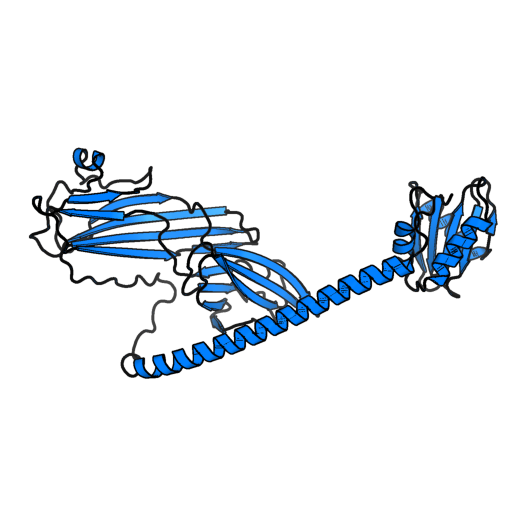 16.414 1.00 93.94 207 GLY A C 1
ATOM 1706 O O . GLY A 1 207 ? -7.226 8.721 17.216 1.00 93.94 207 GLY A O 1
ATOM 1707 N N . GLU A 1 208 ? -9.023 7.608 16.442 1.00 94.94 208 GLU A N 1
ATOM 1708 C CA . GLU A 1 208 ? -9.981 8.106 17.421 1.00 94.94 208 GLU A CA 1
ATOM 1709 C C . GLU A 1 208 ? -10.930 6.988 17.868 1.00 94.94 208 GLU A C 1
ATOM 1711 O O . GLU A 1 208 ? -11.670 6.414 17.067 1.00 94.94 208 GLU A O 1
ATOM 1716 N N . LEU A 1 209 ? -10.924 6.710 19.173 1.00 95.31 209 LEU A N 1
ATOM 1717 C CA . LEU A 1 209 ? -11.874 5.825 19.835 1.00 95.31 209 LEU A CA 1
ATOM 1718 C C . LEU A 1 209 ? -13.013 6.663 20.414 1.00 95.31 209 LEU A C 1
ATOM 1720 O O . LEU A 1 209 ? -12.785 7.549 21.243 1.00 95.31 209 LEU A O 1
ATOM 1724 N N . ASN A 1 210 ? -14.240 6.351 20.017 1.00 94.69 210 ASN A N 1
ATOM 1725 C CA . ASN A 1 210 ? -15.438 7.055 20.442 1.00 94.69 210 ASN A CA 1
ATOM 1726 C C . ASN A 1 210 ? -16.460 6.100 21.046 1.00 94.69 210 ASN A C 1
ATOM 1728 O O . ASN A 1 210 ? -16.577 4.952 20.625 1.00 94.69 210 ASN A O 1
ATOM 1732 N N . LEU A 1 211 ? -17.249 6.621 21.975 1.00 94.31 211 LEU A N 1
ATOM 1733 C CA . LEU A 1 211 ? -18.386 5.949 22.581 1.00 94.31 211 LEU A CA 1
ATOM 1734 C C . LEU A 1 211 ? -19.674 6.662 22.187 1.00 94.31 211 LEU A C 1
ATOM 1736 O O . LEU A 1 211 ? -19.763 7.881 22.299 1.00 94.31 211 LEU A O 1
ATOM 1740 N N . THR A 1 212 ? -20.672 5.899 21.770 1.00 93.12 212 THR A N 1
ATOM 1741 C CA . THR A 1 212 ? -22.047 6.366 21.595 1.00 93.12 212 THR A CA 1
ATOM 1742 C C . THR A 1 212 ? -22.953 5.435 22.382 1.00 93.12 212 THR A C 1
ATOM 1744 O O . THR A 1 212 ? -22.817 4.220 22.286 1.00 93.12 212 THR A O 1
ATOM 1747 N N . ILE A 1 213 ? -23.849 5.999 23.184 1.00 91.12 213 ILE A N 1
ATOM 1748 C CA . ILE A 1 213 ? -24.827 5.241 23.969 1.00 91.12 213 ILE A CA 1
ATOM 1749 C C . ILE A 1 213 ? -26.208 5.670 23.504 1.00 91.12 213 ILE A C 1
ATOM 1751 O O . ILE A 1 213 ? -26.461 6.868 23.427 1.00 91.12 213 ILE A O 1
ATOM 1755 N N . THR A 1 214 ? -27.088 4.733 23.181 1.00 89.12 214 THR A N 1
ATOM 1756 C CA . THR A 1 214 ? -28.450 5.041 22.714 1.00 89.12 214 THR A CA 1
ATOM 1757 C C . THR A 1 214 ? -29.491 4.874 23.825 1.00 89.12 214 THR A C 1
ATOM 1759 O O . THR A 1 214 ? -30.484 5.599 23.829 1.00 89.12 214 THR A O 1
ATOM 1762 N N . ASP A 1 215 ? -29.221 4.019 24.816 1.00 87.06 215 ASP A N 1
ATOM 1763 C CA . ASP A 1 215 ? -30.097 3.745 25.962 1.00 87.06 215 ASP A CA 1
ATOM 1764 C C . ASP A 1 215 ? -29.549 4.361 27.265 1.00 87.06 215 ASP A C 1
ATOM 1766 O O . ASP A 1 215 ? -28.389 4.174 27.647 1.00 87.06 215 ASP A O 1
ATOM 1770 N N . GLU A 1 216 ? -30.407 5.099 27.975 1.00 86.81 216 GLU A N 1
ATOM 1771 C CA . GLU A 1 216 ? -30.081 5.778 29.229 1.00 86.81 216 GLU A CA 1
ATOM 1772 C C . GLU A 1 216 ? -29.627 4.829 30.352 1.00 86.81 216 GLU A C 1
ATOM 1774 O O . GLU A 1 216 ? -28.869 5.233 31.239 1.00 86.81 216 GLU A O 1
ATOM 1779 N N . TYR A 1 217 ? -30.025 3.555 30.309 1.00 87.69 217 TYR A N 1
ATOM 1780 C CA . TYR A 1 217 ? -29.581 2.549 31.273 1.00 87.69 217 TYR A CA 1
ATOM 1781 C C . TYR A 1 217 ? -28.050 2.392 31.298 1.00 87.69 217 TYR A C 1
ATOM 1783 O O . TYR A 1 217 ? -27.465 2.132 32.355 1.00 87.69 217 TYR A O 1
ATOM 1791 N N . TYR A 1 218 ? -27.390 2.609 30.155 1.00 88.12 218 TYR A N 1
ATOM 1792 C CA . TYR A 1 218 ? -25.953 2.406 29.962 1.00 88.12 218 TYR A CA 1
ATOM 1793 C C . TYR A 1 218 ? -25.131 3.701 30.032 1.00 88.12 218 TYR A C 1
ATOM 1795 O O . TYR A 1 218 ? -23.971 3.721 29.628 1.00 88.12 218 TYR A O 1
ATOM 1803 N N . GLN A 1 219 ? -25.670 4.799 30.572 1.00 86.75 219 GLN A N 1
ATOM 1804 C CA . GLN A 1 219 ? -24.944 6.081 30.657 1.00 86.75 219 GLN A CA 1
ATOM 1805 C C . GLN A 1 219 ? -23.668 6.042 31.514 1.00 86.75 219 GLN A C 1
ATOM 1807 O O . GLN A 1 219 ? -22.837 6.950 31.416 1.00 86.75 219 GLN A O 1
ATOM 1812 N N . ASN A 1 220 ? -23.517 5.025 32.366 1.00 89.25 220 ASN A N 1
ATOM 1813 C CA . ASN A 1 220 ? -22.388 4.853 33.276 1.00 89.25 220 ASN A CA 1
ATOM 1814 C C . ASN A 1 220 ? -21.752 3.470 33.086 1.00 89.25 220 ASN A C 1
ATOM 1816 O O . ASN A 1 220 ? -22.038 2.527 33.827 1.00 89.25 220 ASN A O 1
ATOM 1820 N N . ILE A 1 221 ? -20.891 3.368 32.073 1.00 93.06 221 ILE A N 1
ATOM 1821 C CA . ILE A 1 221 ? -20.169 2.142 31.727 1.00 93.06 221 ILE A CA 1
ATOM 1822 C C . ILE A 1 221 ? -18.667 2.266 31.977 1.00 93.06 221 ILE A C 1
ATOM 1824 O O . ILE A 1 221 ? -18.088 3.355 31.932 1.00 93.06 221 ILE A O 1
ATOM 1828 N N . LYS A 1 222 ? -18.030 1.117 32.202 1.00 94.94 222 LYS A N 1
ATOM 1829 C CA . LYS A 1 222 ? -16.575 0.954 32.275 1.00 94.94 222 LYS A CA 1
ATOM 1830 C C . LYS A 1 222 ? -16.122 0.113 31.085 1.00 94.94 222 LYS A C 1
ATOM 1832 O O . LYS A 1 222 ? -16.639 -0.982 30.881 1.00 94.94 222 LYS A O 1
ATOM 1837 N N . ILE A 1 223 ? -15.153 0.600 30.319 1.00 95.81 223 ILE A N 1
ATOM 1838 C CA . ILE A 1 223 ? -14.617 -0.092 29.141 1.00 95.81 223 ILE A CA 1
ATOM 1839 C C . ILE A 1 223 ? -13.169 -0.480 29.426 1.00 95.81 223 ILE A C 1
ATOM 1841 O O . ILE A 1 223 ? -12.303 0.386 29.545 1.00 95.81 223 ILE A O 1
ATOM 1845 N N . MET A 1 224 ? -12.896 -1.776 29.528 1.00 94.44 224 MET A N 1
ATOM 1846 C CA . MET A 1 224 ? -11.535 -2.290 29.654 1.00 94.44 224 MET A CA 1
ATOM 1847 C C . MET A 1 224 ? -10.876 -2.386 28.280 1.00 94.44 224 MET A C 1
ATOM 1849 O O . MET A 1 224 ? -11.486 -2.855 27.314 1.00 94.44 224 MET A O 1
ATOM 1853 N N . TYR A 1 225 ? -9.610 -1.981 28.198 1.00 93.50 225 TYR A N 1
ATOM 1854 C CA . TYR A 1 225 ? -8.856 -2.002 26.948 1.00 93.50 225 TYR A CA 1
ATOM 1855 C C . TYR A 1 225 ? -7.436 -2.542 27.120 1.00 93.50 225 TYR A C 1
ATOM 1857 O O . TYR A 1 225 ? -6.862 -2.557 28.211 1.00 93.50 225 TYR A O 1
ATOM 1865 N N . CYS A 1 226 ? -6.824 -2.940 26.006 1.00 91.75 226 CYS A N 1
ATOM 1866 C CA . CYS A 1 226 ? -5.392 -3.210 25.933 1.00 91.75 226 CYS A CA 1
ATOM 1867 C C . CYS A 1 226 ? -4.771 -2.663 24.639 1.00 91.75 226 CYS A C 1
ATOM 1869 O O . CYS A 1 226 ? -5.481 -2.315 23.693 1.00 91.75 226 CYS A O 1
ATOM 1871 N N . ASN A 1 227 ? -3.435 -2.576 24.626 1.00 87.38 227 ASN A N 1
ATOM 1872 C CA . ASN A 1 227 ? -2.617 -2.120 23.493 1.00 87.38 227 ASN A CA 1
ATOM 1873 C C . ASN A 1 227 ? -2.937 -0.696 23.001 1.00 87.38 227 ASN A C 1
ATOM 1875 O O . ASN A 1 227 ? -2.950 -0.436 21.797 1.00 87.38 227 ASN A O 1
ATOM 1879 N N . ILE A 1 228 ? -3.197 0.232 23.927 1.00 82.19 228 ILE A N 1
ATOM 1880 C CA . ILE A 1 228 ? -3.215 1.658 23.586 1.00 82.19 228 ILE A CA 1
ATOM 1881 C C . ILE A 1 228 ? -1.791 2.130 23.277 1.00 82.19 228 ILE A C 1
ATOM 1883 O O . ILE A 1 228 ? -0.837 1.739 23.947 1.00 82.19 228 ILE A O 1
ATOM 1887 N N . ILE A 1 229 ? -1.678 2.986 22.265 1.00 83.19 229 ILE A N 1
ATOM 1888 C CA . ILE A 1 229 ? -0.433 3.634 21.844 1.00 83.19 229 ILE A CA 1
ATOM 1889 C C . ILE A 1 229 ? 0.099 4.537 22.965 1.00 83.19 229 ILE A C 1
ATOM 1891 O O . ILE A 1 229 ? -0.661 5.302 23.554 1.00 83.19 229 ILE A O 1
ATOM 1895 N N . GLU A 1 230 ? 1.408 4.474 23.227 1.00 74.62 230 GLU A N 1
ATOM 1896 C CA . GLU A 1 230 ? 2.070 5.139 24.365 1.00 74.62 230 GLU A CA 1
ATOM 1897 C C . GLU A 1 230 ? 1.776 6.646 24.465 1.00 74.62 230 GLU A C 1
ATOM 1899 O O . GLU A 1 230 ? 1.590 7.166 25.560 1.00 74.62 230 GLU A O 1
ATOM 1904 N N . ASN A 1 231 ? 1.642 7.337 23.328 1.00 78.50 231 ASN A N 1
ATOM 1905 C CA . ASN A 1 231 ? 1.389 8.783 23.261 1.00 78.50 231 ASN A CA 1
ATOM 1906 C C . ASN A 1 231 ? -0.090 9.150 23.030 1.00 78.50 231 ASN A C 1
ATOM 1908 O O . ASN A 1 231 ? -0.401 10.204 22.466 1.00 78.50 231 ASN A O 1
ATOM 1912 N N . ALA A 1 232 ? -1.023 8.279 23.418 1.00 90.50 232 ALA A N 1
ATOM 1913 C CA . ALA A 1 232 ? -2.448 8.550 23.279 1.00 90.50 232 ALA A CA 1
ATOM 1914 C C . ALA A 1 232 ? -2.927 9.675 24.215 1.00 90.50 232 ALA A C 1
ATOM 1916 O O . ALA A 1 232 ? -2.585 9.747 25.395 1.00 90.50 232 ALA A O 1
ATOM 1917 N N . LYS A 1 233 ? -3.781 10.550 23.681 1.00 94.25 233 LYS A N 1
ATOM 1918 C CA . LYS A 1 233 ? -4.471 11.614 24.409 1.00 94.25 233 LYS A CA 1
ATOM 1919 C C . LYS A 1 233 ? -5.840 11.118 24.852 1.00 94.25 233 LYS A C 1
ATOM 1921 O O . LYS A 1 233 ? -6.704 10.815 24.029 1.00 94.25 233 LYS A O 1
ATOM 1926 N N . PHE A 1 234 ? -6.040 11.081 26.160 1.00 94.44 234 PHE A N 1
ATOM 1927 C CA . PHE A 1 234 ? -7.300 10.695 26.781 1.00 94.44 234 PHE A CA 1
ATOM 1928 C C . PHE A 1 234 ? -8.215 11.903 26.975 1.00 94.44 234 PHE A C 1
ATOM 1930 O O . PHE A 1 234 ? -7.758 13.016 27.238 1.00 94.44 234 PHE A O 1
ATOM 1937 N N . SER A 1 235 ? -9.520 11.679 26.843 1.00 93.38 235 SER A N 1
ATOM 1938 C CA . SER A 1 235 ? -10.534 12.703 27.080 1.00 93.38 235 SER A CA 1
ATOM 1939 C C . SER A 1 235 ? -10.463 13.243 28.516 1.00 93.38 235 SER A C 1
ATOM 1941 O O . SER A 1 235 ? -10.343 12.457 29.459 1.00 93.38 235 SER A O 1
ATOM 1943 N N . PRO A 1 236 ? -10.581 14.569 28.728 1.00 91.31 236 PRO A N 1
ATOM 1944 C CA . PRO A 1 236 ? -10.494 15.177 30.059 1.00 91.31 236 PRO A CA 1
ATOM 1945 C C . PRO A 1 236 ? -11.646 14.768 30.986 1.00 91.31 236 PRO A C 1
ATOM 1947 O O . PRO A 1 236 ? -11.571 14.981 32.194 1.00 91.31 236 PRO A O 1
ATOM 1950 N N . PHE A 1 237 ? -12.716 14.197 30.429 1.00 90.94 237 PHE A N 1
ATOM 1951 C CA . PHE A 1 237 ? -13.885 13.740 31.175 1.00 90.94 237 PHE A CA 1
ATOM 1952 C C . PHE A 1 237 ? -13.738 12.319 31.728 1.00 90.94 237 PHE A C 1
ATOM 1954 O O . PHE A 1 237 ? -14.660 11.842 32.389 1.00 90.94 237 PHE A O 1
ATOM 1961 N N . LEU A 1 238 ? -12.614 11.647 31.463 1.00 93.69 238 LEU A N 1
ATOM 1962 C CA . LEU A 1 238 ? -12.342 10.310 31.975 1.00 93.69 238 LEU A CA 1
ATOM 1963 C C . LEU A 1 238 ? -11.885 10.330 33.437 1.00 93.69 238 LEU A C 1
ATOM 1965 O O . LEU A 1 238 ? -11.232 11.267 33.905 1.00 93.69 238 LEU A O 1
ATOM 1969 N N . ASP A 1 239 ? -12.220 9.261 34.148 1.00 93.50 239 ASP A N 1
ATOM 1970 C CA . ASP A 1 239 ? -11.712 8.967 35.482 1.00 93.50 239 ASP A CA 1
ATOM 1971 C C . ASP A 1 239 ? -10.207 8.651 35.414 1.00 93.50 239 ASP A C 1
ATOM 1973 O O . ASP A 1 239 ? -9.780 7.700 34.758 1.00 93.50 239 ASP A O 1
ATOM 1977 N N . LYS A 1 240 ? -9.387 9.476 36.076 1.00 92.38 240 LYS A N 1
ATOM 1978 C CA . LYS A 1 240 ? -7.921 9.373 36.025 1.00 92.38 240 LYS A CA 1
ATOM 1979 C C . LYS A 1 240 ? -7.368 8.212 36.848 1.00 92.38 240 LYS A C 1
ATOM 1981 O O . LYS A 1 240 ? -6.250 7.779 36.572 1.00 92.38 240 LYS A O 1
ATOM 1986 N N . GLU A 1 241 ? -8.087 7.753 37.869 1.00 93.00 241 GLU A N 1
ATOM 1987 C CA . GLU A 1 241 ? -7.640 6.636 38.703 1.00 93.00 241 GLU A CA 1
ATOM 1988 C C . GLU A 1 241 ? -7.860 5.325 37.957 1.00 93.00 241 GLU A C 1
ATOM 1990 O O . GLU A 1 241 ? -6.911 4.569 37.753 1.00 93.00 241 GLU A O 1
ATOM 1995 N N . LEU A 1 242 ? -9.064 5.139 37.411 1.00 92.19 242 LEU A N 1
ATOM 1996 C CA . LEU A 1 242 ? -9.414 3.970 36.599 1.00 92.19 242 LEU A CA 1
ATOM 1997 C C . LEU A 1 242 ? -8.607 3.884 35.296 1.00 92.19 242 LEU A C 1
ATOM 1999 O O . LEU A 1 242 ? -8.326 2.791 34.800 1.00 92.19 242 LEU A O 1
ATOM 2003 N N . LEU A 1 243 ? -8.152 5.022 34.765 1.00 91.06 243 LEU A N 1
ATOM 2004 C CA . LEU A 1 243 ? -7.280 5.034 33.596 1.00 91.06 243 LEU A CA 1
ATOM 2005 C C . LEU A 1 243 ? -5.943 4.317 33.848 1.00 91.06 243 LEU A C 1
ATOM 2007 O O . LEU A 1 243 ? -5.436 3.637 32.954 1.00 91.06 243 LEU A O 1
ATOM 2011 N N . LYS A 1 244 ? -5.387 4.415 35.067 1.00 89.88 244 LYS A N 1
ATOM 2012 C CA . LYS A 1 244 ? -4.152 3.701 35.451 1.00 89.88 244 LYS A CA 1
ATOM 2013 C C . LYS A 1 244 ? -4.343 2.183 35.421 1.00 89.88 244 LYS A C 1
ATOM 2015 O O . LYS A 1 244 ? -3.399 1.452 35.135 1.00 89.88 244 LYS A O 1
ATOM 2020 N N . GLU A 1 245 ? -5.570 1.726 35.648 1.00 92.00 245 GLU A N 1
ATOM 2021 C CA . GLU A 1 245 ? -5.982 0.320 35.595 1.00 92.00 245 GLU A CA 1
ATOM 2022 C C . GLU A 1 245 ? -6.427 -0.126 34.189 1.00 92.00 245 GLU A C 1
ATOM 2024 O O . GLU A 1 245 ? -6.909 -1.244 34.016 1.00 92.00 245 GLU A O 1
ATOM 2029 N N . LYS A 1 246 ? -6.232 0.716 33.160 1.00 93.06 246 LYS A N 1
ATOM 2030 C CA . LYS A 1 246 ? -6.650 0.481 31.764 1.00 93.06 246 LYS A CA 1
ATOM 2031 C C . LYS A 1 246 ? -8.169 0.367 31.590 1.00 93.06 246 LYS A C 1
ATOM 2033 O O . LYS A 1 246 ? -8.667 -0.454 30.813 1.00 93.06 246 LYS A O 1
ATOM 2038 N N . ILE A 1 247 ? -8.905 1.221 32.299 1.00 94.06 247 ILE A N 1
ATOM 2039 C CA . ILE A 1 247 ? -10.364 1.310 32.242 1.00 94.06 247 ILE A CA 1
ATOM 2040 C C . ILE A 1 247 ? -10.770 2.720 31.796 1.00 94.06 247 ILE A C 1
ATOM 2042 O O . ILE A 1 247 ? -10.408 3.715 32.419 1.00 94.06 247 ILE A O 1
ATOM 2046 N N . LEU A 1 248 ? -11.558 2.819 30.723 1.00 94.38 248 LEU A N 1
ATOM 2047 C CA . LEU A 1 248 ? -12.189 4.067 30.290 1.00 94.38 248 LEU A CA 1
ATOM 2048 C C . LEU A 1 248 ? -13.565 4.172 30.948 1.00 94.38 248 LEU A C 1
ATOM 2050 O O . LEU A 1 248 ? -14.460 3.376 30.663 1.00 94.38 248 LEU A O 1
ATOM 2054 N N . LYS A 1 249 ? -13.734 5.171 31.814 1.00 93.75 249 LYS A N 1
ATOM 2055 C CA . LYS A 1 249 ? -15.015 5.535 32.425 1.00 93.75 249 LYS A CA 1
ATOM 2056 C C . LYS A 1 249 ? -15.170 7.048 32.383 1.00 93.75 249 LYS A C 1
ATOM 2058 O O . LYS A 1 249 ? -14.261 7.764 32.795 1.00 93.75 249 LYS A O 1
ATOM 2063 N N . VAL A 1 250 ? -16.305 7.538 31.896 1.00 92.12 250 VAL A N 1
ATOM 2064 C CA . VAL A 1 250 ? -16.618 8.974 31.901 1.00 92.12 250 VAL A CA 1
ATOM 2065 C C . VAL A 1 250 ? -17.154 9.357 33.287 1.00 92.12 250 VAL A C 1
ATOM 2067 O O . VAL A 1 250 ? -18.045 8.695 33.809 1.00 92.12 250 VAL A O 1
ATOM 2070 N N . ASN A 1 251 ? -16.614 10.417 33.901 1.00 85.75 251 ASN A N 1
ATOM 2071 C CA . ASN A 1 251 ? -16.976 10.850 35.263 1.00 85.75 251 ASN A CA 1
ATOM 2072 C C . ASN A 1 251 ? -18.433 11.324 35.389 1.00 85.75 251 ASN A C 1
ATOM 2074 O O . ASN A 1 251 ? -19.008 11.304 36.474 1.00 85.75 251 ASN A O 1
ATOM 2078 N N . LYS A 1 252 ? -19.013 11.798 34.285 1.00 84.75 252 LYS A N 1
ATOM 2079 C CA . LYS A 1 252 ? -20.416 12.211 34.186 1.00 84.75 252 LYS A CA 1
ATOM 2080 C C . LYS A 1 252 ? -21.183 11.197 33.349 1.00 84.75 252 LYS A C 1
ATOM 2082 O O . LYS A 1 252 ? -20.599 10.570 32.469 1.00 84.75 252 LYS A O 1
ATOM 2087 N N . ASN A 1 253 ? -22.493 11.120 33.572 1.00 82.94 253 ASN A N 1
ATOM 2088 C CA . ASN A 1 253 ? -23.383 10.352 32.711 1.00 82.94 253 ASN A CA 1
ATOM 2089 C C . ASN A 1 253 ? -23.202 10.785 31.254 1.00 82.94 253 ASN A C 1
ATOM 2091 O O . ASN A 1 253 ? -23.271 11.977 30.929 1.00 82.94 253 ASN A O 1
ATOM 2095 N N . VAL A 1 254 ? -22.940 9.808 30.392 1.00 84.81 254 VAL A N 1
ATOM 2096 C CA . VAL A 1 254 ? -22.825 10.030 28.954 1.00 84.81 254 VAL A CA 1
ATOM 2097 C C . VAL A 1 254 ? -24.191 10.439 28.411 1.00 84.81 254 VAL A C 1
ATOM 2099 O O . VAL A 1 254 ? -25.206 9.854 28.764 1.00 84.81 254 VAL A O 1
ATOM 2102 N N . GLN A 1 255 ? -24.236 11.462 27.562 1.00 84.75 255 GLN A N 1
ATOM 2103 C CA . GLN A 1 255 ? -25.485 11.865 26.914 1.00 84.75 255 GLN A CA 1
ATOM 2104 C C . GLN A 1 255 ? -25.848 10.862 25.819 1.00 84.75 255 GLN A C 1
ATOM 2106 O O . GLN A 1 255 ? -24.983 10.471 25.031 1.00 84.75 255 GLN A O 1
ATOM 2111 N N . THR A 1 256 ? -27.122 10.477 25.752 1.00 86.25 256 THR A N 1
ATOM 2112 C CA . THR A 1 256 ? -27.603 9.536 24.739 1.00 86.25 256 THR A CA 1
ATOM 2113 C C . THR A 1 256 ? -27.520 10.124 23.332 1.00 86.25 256 THR A C 1
ATOM 2115 O O . THR A 1 256 ? -27.631 11.335 23.128 1.00 86.25 256 THR A O 1
ATOM 2118 N N . ASN A 1 257 ? -27.281 9.252 22.353 1.00 84.94 257 ASN A N 1
ATOM 2119 C CA . ASN A 1 257 ? -27.157 9.548 20.925 1.00 84.94 257 ASN A CA 1
ATOM 2120 C C . ASN A 1 257 ? -26.082 10.591 20.580 1.00 84.94 257 ASN A C 1
ATOM 2122 O O . ASN A 1 257 ? -26.108 11.193 19.506 1.00 84.94 257 ASN A O 1
ATOM 2126 N N . LYS A 1 258 ? -25.113 10.808 21.478 1.00 87.56 258 LYS A N 1
ATOM 2127 C CA . LYS A 1 258 ? -23.956 11.665 21.225 1.00 87.56 258 LYS A CA 1
ATOM 2128 C C . LYS A 1 258 ? -22.680 10.851 21.160 1.00 87.56 258 LYS A C 1
ATOM 2130 O O . LYS A 1 258 ? -22.418 10.001 22.006 1.00 87.56 258 LYS A O 1
ATOM 2135 N N . LYS A 1 259 ? -21.856 11.190 20.173 1.00 88.56 259 LYS A N 1
ATOM 2136 C CA . LYS A 1 259 ? -20.518 10.638 20.006 1.00 88.56 259 LYS A CA 1
ATOM 2137 C C . LYS A 1 259 ? -19.566 11.315 20.991 1.00 88.56 259 LYS A C 1
ATOM 2139 O O . LYS A 1 259 ? -19.268 12.501 20.863 1.00 88.56 259 LYS A O 1
ATOM 2144 N N . VAL A 1 260 ? -19.103 10.562 21.981 1.00 92.56 260 VAL A N 1
ATOM 2145 C CA . VAL A 1 260 ? -18.149 11.011 22.996 1.00 92.56 260 VAL A CA 1
ATOM 2146 C C . VAL A 1 260 ? -16.753 10.495 22.644 1.00 92.56 260 VAL A C 1
ATOM 2148 O O . VAL A 1 260 ? -16.534 9.283 22.678 1.00 92.56 260 VAL A O 1
ATOM 2151 N N . PRO A 1 261 ? -15.783 11.374 22.337 1.00 93.88 261 PRO A N 1
ATOM 2152 C CA . PRO A 1 261 ? -14.409 10.949 22.117 1.00 93.88 261 PRO A CA 1
ATOM 2153 C C . PRO A 1 261 ? -13.791 10.498 23.441 1.00 93.88 261 PRO A C 1
ATOM 2155 O O . PRO A 1 261 ? -13.821 11.230 24.435 1.00 93.88 261 PRO A O 1
ATOM 2158 N N . LEU A 1 262 ? -13.226 9.292 23.454 1.00 94.94 262 LEU A N 1
ATOM 2159 C CA . LEU A 1 262 ? -12.556 8.714 24.619 1.00 94.94 262 LEU A CA 1
ATOM 2160 C C . LEU A 1 262 ? -11.040 8.846 24.503 1.00 94.94 262 LEU A C 1
ATOM 2162 O O . LEU A 1 262 ? -10.379 9.290 25.442 1.00 94.94 262 LEU A O 1
ATOM 2166 N N . VAL A 1 263 ? -10.496 8.471 23.345 1.00 95.00 263 VAL A N 1
ATOM 2167 C CA . VAL A 1 263 ? -9.054 8.420 23.097 1.00 95.00 263 VAL A CA 1
ATOM 2168 C C . VAL A 1 263 ? -8.770 8.938 21.697 1.00 95.00 263 VAL A C 1
ATOM 2170 O O . VAL A 1 263 ? -9.434 8.542 20.743 1.00 95.00 263 VAL A O 1
ATOM 2173 N N . LYS A 1 264 ? -7.757 9.790 21.566 1.00 95.25 264 LYS A N 1
ATOM 2174 C CA . LYS A 1 264 ? -7.171 10.188 20.283 1.00 95.25 264 LYS A CA 1
ATOM 2175 C C . LYS A 1 264 ? -5.698 9.833 20.287 1.00 95.25 264 LYS A C 1
ATOM 2177 O O . LYS A 1 264 ? -5.020 10.072 21.281 1.00 95.25 264 LYS A O 1
ATOM 2182 N N . TYR A 1 265 ? -5.175 9.317 19.189 1.00 93.06 265 TYR A N 1
ATOM 2183 C CA . TYR A 1 265 ? -3.748 9.043 19.070 1.00 93.06 265 TYR A CA 1
ATOM 2184 C C . TYR A 1 265 ? -3.226 9.379 17.683 1.00 93.06 265 TYR A C 1
ATOM 2186 O O . TYR A 1 265 ? -3.965 9.464 16.701 1.00 93.06 265 TYR A O 1
ATOM 2194 N N . THR A 1 266 ? -1.914 9.557 17.626 1.00 91.69 266 THR A N 1
ATOM 2195 C CA . THR A 1 266 ? -1.167 9.661 16.382 1.00 91.69 266 THR A CA 1
ATOM 2196 C C . THR A 1 266 ? 0.006 8.704 16.475 1.00 91.69 266 THR A C 1
ATOM 2198 O O . THR A 1 266 ? 0.710 8.681 17.484 1.00 91.69 266 THR A O 1
ATOM 2201 N N . THR A 1 267 ? 0.178 7.884 15.449 1.00 90.75 267 THR A N 1
ATOM 2202 C CA . THR A 1 267 ? 1.271 6.920 15.332 1.00 90.75 267 THR A CA 1
ATOM 2203 C C . THR A 1 267 ? 1.774 6.894 13.893 1.00 90.75 267 THR A C 1
ATOM 2205 O O . THR A 1 267 ? 1.280 7.628 13.039 1.00 90.75 267 THR A O 1
ATOM 2208 N N . LYS A 1 268 ? 2.773 6.063 13.625 1.00 88.25 268 LYS A N 1
ATOM 2209 C CA . LYS A 1 268 ? 3.268 5.773 12.282 1.00 88.25 268 LYS A CA 1
ATOM 2210 C C . LYS A 1 268 ? 3.048 4.297 11.978 1.00 88.25 268 LYS A C 1
ATOM 2212 O O . LYS A 1 268 ? 3.028 3.474 12.895 1.00 88.25 268 LYS A O 1
ATOM 2217 N N . HIS A 1 269 ? 2.927 3.954 10.702 1.00 81.69 269 HIS A N 1
ATOM 2218 C CA . HIS A 1 269 ? 3.099 2.572 10.271 1.00 81.69 269 HIS A CA 1
ATOM 2219 C C . HIS A 1 269 ? 4.511 2.101 10.624 1.00 81.69 269 HIS A C 1
ATOM 2221 O O . HIS A 1 269 ? 5.484 2.722 10.200 1.00 81.69 269 HIS A O 1
ATOM 2227 N N . SER A 1 270 ? 4.621 1.009 11.382 1.00 77.88 270 SER A N 1
ATOM 2228 C CA . SER A 1 270 ? 5.898 0.322 11.617 1.00 77.88 270 SER A CA 1
ATOM 2229 C C . SER A 1 270 ? 6.401 -0.391 10.360 1.00 77.88 270 SER A C 1
ATOM 2231 O O . SER A 1 270 ? 7.602 -0.532 10.169 1.00 77.88 270 SER A O 1
ATOM 2233 N N . GLN A 1 271 ? 5.469 -0.829 9.513 1.00 82.44 271 GLN A N 1
ATOM 2234 C CA . GLN A 1 271 ? 5.707 -1.459 8.222 1.00 82.44 271 GLN A CA 1
ATOM 2235 C C . GLN A 1 271 ? 4.641 -0.968 7.239 1.00 82.44 271 GLN A C 1
ATOM 2237 O O . GLN A 1 271 ? 3.469 -0.828 7.614 1.00 82.44 271 GLN A O 1
ATOM 2242 N N . LEU A 1 272 ? 5.051 -0.699 5.999 1.00 87.25 272 LEU A N 1
ATOM 2243 C CA . LEU A 1 272 ? 4.143 -0.302 4.927 1.00 87.25 272 LEU A CA 1
ATOM 2244 C C . LEU A 1 272 ? 3.170 -1.450 4.617 1.00 87.25 272 LEU A C 1
ATOM 2246 O O . LEU A 1 272 ? 3.620 -2.588 4.482 1.00 87.25 272 LEU A O 1
ATOM 2250 N N . PRO A 1 273 ? 1.855 -1.189 4.515 1.00 90.25 273 PRO A N 1
ATOM 2251 C CA . PRO A 1 273 ? 0.861 -2.224 4.215 1.00 90.25 273 PRO A CA 1
ATOM 2252 C C . PRO A 1 273 ? 1.048 -2.830 2.815 1.00 90.25 273 PRO A C 1
ATOM 2254 O O . PRO A 1 273 ? 0.721 -3.995 2.600 1.00 90.25 273 PRO A O 1
ATOM 2257 N N . ILE A 1 274 ? 1.605 -2.050 1.888 1.00 93.00 274 ILE A N 1
ATOM 2258 C CA . ILE A 1 274 ? 1.896 -2.443 0.515 1.00 93.00 274 ILE A CA 1
ATOM 2259 C C . ILE A 1 274 ? 3.206 -1.780 0.075 1.00 93.00 274 ILE A C 1
ATOM 2261 O O . ILE A 1 274 ? 3.413 -0.592 0.337 1.00 93.00 274 ILE A O 1
ATOM 2265 N N . SER A 1 275 ? 4.097 -2.546 -0.546 1.00 93.19 275 SER A N 1
ATOM 2266 C CA . SER A 1 275 ? 5.324 -2.051 -1.178 1.00 93.19 275 SER A CA 1
ATOM 2267 C C . SER A 1 275 ? 5.210 -2.144 -2.694 1.00 93.19 275 SER A C 1
ATOM 2269 O O . SER A 1 275 ? 4.404 -2.921 -3.212 1.00 93.19 275 SER A O 1
ATOM 2271 N N . ILE A 1 276 ? 6.019 -1.354 -3.392 1.00 94.50 276 ILE A N 1
ATOM 2272 C CA . ILE A 1 276 ? 6.088 -1.321 -4.850 1.00 94.50 276 ILE A CA 1
ATOM 2273 C C . ILE A 1 276 ? 7.501 -1.669 -5.321 1.00 94.50 276 ILE A C 1
ATOM 2275 O O . ILE A 1 276 ? 8.471 -1.185 -4.754 1.00 94.50 276 ILE A O 1
ATOM 2279 N N . ASP A 1 277 ? 7.610 -2.464 -6.376 1.00 93.44 277 ASP A N 1
ATOM 2280 C CA . ASP A 1 277 ? 8.822 -2.604 -7.177 1.00 93.44 277 ASP A CA 1
ATOM 2281 C C . ASP A 1 277 ? 8.487 -2.148 -8.601 1.00 93.44 277 ASP A C 1
ATOM 2283 O O . ASP A 1 277 ? 7.626 -2.738 -9.261 1.00 93.44 277 ASP A O 1
ATOM 2287 N N . CYS A 1 278 ? 9.128 -1.071 -9.055 1.00 90.81 278 CYS A N 1
ATOM 2288 C CA . CYS A 1 278 ? 8.875 -0.452 -10.354 1.00 90.81 278 CYS A CA 1
ATOM 2289 C C . CYS A 1 278 ? 10.106 -0.571 -11.253 1.00 90.81 278 CYS A C 1
ATOM 2291 O O . CYS A 1 278 ? 11.197 -0.154 -10.870 1.00 90.81 278 CYS A O 1
ATOM 2293 N N . TRP A 1 279 ? 9.918 -1.090 -12.466 1.00 89.50 279 TRP A N 1
ATOM 2294 C CA . TRP A 1 279 ? 10.967 -1.183 -13.479 1.00 89.50 279 TRP A CA 1
ATOM 2295 C C . TRP A 1 279 ? 10.495 -0.564 -14.786 1.00 89.50 279 TRP A C 1
ATOM 2297 O O . TRP A 1 279 ? 9.500 -1.009 -15.354 1.00 89.50 279 TRP A O 1
ATOM 2307 N N . SER A 1 280 ? 11.234 0.427 -15.277 1.00 88.69 280 SER A N 1
ATOM 2308 C CA . SER A 1 280 ? 10.969 1.069 -16.563 1.00 88.69 280 SER A CA 1
ATOM 2309 C C . SER A 1 280 ? 11.944 0.558 -17.619 1.00 88.69 280 SER A C 1
ATOM 2311 O O . SER A 1 280 ? 13.154 0.514 -17.397 1.00 88.69 280 SER A O 1
ATOM 2313 N N . SER A 1 281 ? 11.426 0.208 -18.789 1.00 87.81 281 SER A N 1
ATOM 2314 C CA . SER A 1 281 ? 12.219 -0.169 -19.962 1.00 87.81 281 SER A CA 1
ATOM 2315 C C . SER A 1 281 ? 11.692 0.532 -21.213 1.00 87.81 281 SER A C 1
ATOM 2317 O O . SER A 1 281 ? 10.620 1.131 -21.180 1.00 87.81 281 SER A O 1
ATOM 2319 N N . ASN A 1 282 ? 12.451 0.483 -22.308 1.00 87.69 282 ASN A N 1
ATOM 2320 C CA . ASN A 1 282 ? 12.024 1.029 -23.593 1.00 87.69 282 ASN A CA 1
ATOM 2321 C C . ASN A 1 282 ? 11.840 -0.112 -24.601 1.00 87.69 282 ASN A C 1
ATOM 2323 O O . ASN A 1 282 ? 12.809 -0.791 -24.935 1.00 87.69 282 ASN A O 1
ATOM 2327 N N . GLU A 1 283 ? 10.623 -0.274 -25.118 1.00 84.06 283 GLU A N 1
ATOM 2328 C CA . GLU A 1 283 ? 10.265 -1.234 -26.169 1.00 84.06 283 GLU A CA 1
ATOM 2329 C C . GLU A 1 283 ? 9.656 -0.474 -27.358 1.00 84.06 283 GLU A C 1
ATOM 2331 O O . GLU A 1 283 ? 8.708 0.291 -27.192 1.00 84.06 283 GLU A O 1
ATOM 2336 N N . ASP A 1 284 ? 10.205 -0.643 -28.566 1.00 79.56 284 ASP A N 1
ATOM 2337 C CA . ASP A 1 284 ? 9.696 -0.029 -29.809 1.00 79.56 284 ASP A CA 1
ATOM 2338 C C . ASP A 1 284 ? 9.474 1.501 -29.746 1.00 79.56 284 ASP A C 1
ATOM 2340 O O . ASP A 1 284 ? 8.572 2.061 -30.376 1.00 79.56 284 ASP A O 1
ATOM 2344 N N . GLY A 1 285 ? 10.311 2.208 -28.979 1.00 79.25 285 GLY A N 1
ATOM 2345 C CA . GLY A 1 285 ? 10.203 3.659 -28.784 1.00 79.25 285 GLY A CA 1
ATOM 2346 C C . GLY A 1 285 ? 9.081 4.090 -27.831 1.00 79.25 285 GLY A C 1
ATOM 2347 O O . GLY A 1 285 ? 8.760 5.277 -27.778 1.00 79.25 285 GLY A O 1
ATOM 2348 N N . GLN A 1 286 ? 8.495 3.148 -27.089 1.00 85.69 286 GLN A N 1
ATOM 2349 C CA . GLN A 1 286 ? 7.560 3.381 -25.991 1.00 85.69 286 GLN A CA 1
ATOM 2350 C C . GLN A 1 286 ? 8.208 2.973 -24.667 1.00 85.69 286 GLN A C 1
ATOM 2352 O O . GLN A 1 286 ? 8.998 2.031 -24.614 1.00 85.69 286 GLN A O 1
ATOM 2357 N N . LYS A 1 287 ? 7.864 3.680 -23.595 1.00 88.75 287 LYS A N 1
ATOM 2358 C CA . LYS A 1 287 ? 8.252 3.323 -22.237 1.00 88.75 287 LYS A CA 1
ATOM 2359 C C . LYS A 1 287 ? 7.283 2.276 -21.706 1.00 88.75 287 LYS A C 1
ATOM 2361 O O . LYS A 1 287 ? 6.073 2.391 -21.895 1.00 88.75 287 LYS A O 1
ATOM 2366 N N . VAL A 1 288 ? 7.823 1.255 -21.061 1.00 90.81 288 VAL A N 1
ATOM 2367 C CA . VAL A 1 288 ? 7.077 0.155 -20.455 1.00 90.81 288 VAL A CA 1
ATOM 2368 C C . VAL A 1 288 ? 7.422 0.120 -18.976 1.00 90.81 288 VAL A C 1
ATOM 2370 O O . VAL A 1 288 ? 8.541 -0.241 -18.607 1.00 90.81 288 VAL A O 1
ATOM 2373 N N . ASP A 1 289 ? 6.458 0.509 -18.147 1.00 91.00 289 ASP A N 1
ATOM 2374 C CA . ASP A 1 289 ? 6.561 0.504 -16.693 1.00 91.00 289 ASP A CA 1
ATOM 2375 C C . ASP A 1 289 ? 5.933 -0.780 -16.138 1.00 91.00 289 ASP A C 1
ATOM 2377 O O . ASP A 1 289 ? 4.725 -1.007 -16.227 1.00 91.00 289 ASP A O 1
ATOM 2381 N N . SER A 1 290 ? 6.775 -1.635 -15.565 1.00 92.19 290 SER A N 1
ATOM 2382 C CA . SER A 1 290 ? 6.383 -2.845 -14.846 1.00 92.19 290 SER A CA 1
ATOM 2383 C C . SER A 1 290 ? 6.250 -2.543 -13.358 1.00 92.19 290 SER A C 1
ATOM 2385 O O . SER A 1 290 ? 7.250 -2.321 -12.676 1.00 92.19 290 SER A O 1
ATOM 2387 N N . LEU A 1 291 ? 5.021 -2.572 -12.848 1.00 93.88 291 LEU A N 1
ATOM 2388 C CA . LEU A 1 291 ? 4.687 -2.296 -11.454 1.00 93.88 291 LEU A CA 1
ATOM 2389 C C . LEU A 1 291 ? 4.333 -3.588 -10.729 1.00 93.88 291 LEU A C 1
ATOM 2391 O O . LEU A 1 291 ? 3.327 -4.219 -11.047 1.00 93.88 291 LEU A O 1
ATOM 2395 N N . THR A 1 292 ? 5.117 -3.963 -9.725 1.00 95.12 292 THR A N 1
ATOM 2396 C CA . THR A 1 292 ? 4.812 -5.095 -8.844 1.00 95.12 292 THR A CA 1
ATOM 2397 C C . THR A 1 292 ? 4.454 -4.581 -7.460 1.00 95.12 292 THR A C 1
ATOM 2399 O O . THR A 1 292 ? 5.244 -3.889 -6.831 1.00 95.12 292 THR A O 1
ATOM 2402 N N . PHE A 1 293 ? 3.267 -4.923 -6.972 1.00 95.12 293 PHE A N 1
ATOM 2403 C CA . PHE A 1 293 ? 2.810 -4.566 -5.635 1.00 95.12 293 PHE A CA 1
ATOM 2404 C C . PHE A 1 293 ? 2.821 -5.793 -4.741 1.00 95.12 293 PHE A C 1
ATOM 2406 O O . PHE A 1 293 ? 2.172 -6.786 -5.067 1.00 95.12 293 PHE A O 1
ATOM 2413 N N . THR A 1 294 ? 3.503 -5.700 -3.603 1.00 95.12 294 THR A N 1
ATOM 2414 C CA . THR A 1 294 ? 3.620 -6.786 -2.624 1.00 95.12 294 THR A CA 1
ATOM 2415 C C . THR A 1 294 ? 2.968 -6.367 -1.316 1.00 95.12 294 THR A C 1
ATOM 2417 O O . THR A 1 294 ? 3.248 -5.294 -0.777 1.00 95.12 294 THR A O 1
ATOM 2420 N N . ALA A 1 295 ? 2.068 -7.198 -0.801 1.00 95.44 295 ALA A N 1
ATOM 2421 C CA . ALA A 1 295 ? 1.259 -6.858 0.359 1.00 95.44 295 ALA A CA 1
ATOM 2422 C C . ALA A 1 295 ? 1.842 -7.444 1.655 1.00 95.44 295 ALA A C 1
ATOM 2424 O O . ALA A 1 295 ? 2.023 -8.651 1.778 1.00 95.44 295 ALA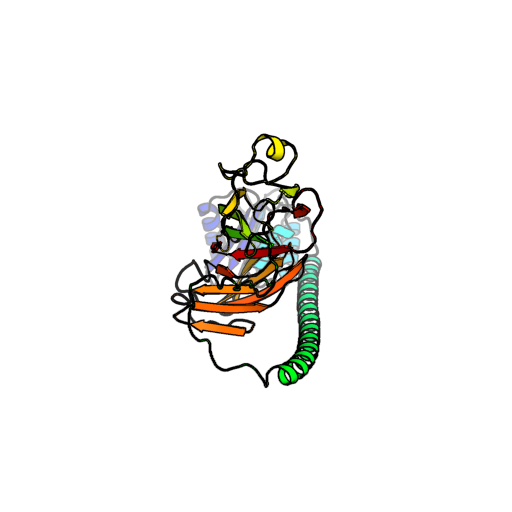 A O 1
ATOM 2425 N N . SER A 1 296 ? 2.083 -6.609 2.672 1.00 92.50 296 SER A N 1
ATOM 2426 C CA . SER A 1 296 ? 2.520 -7.080 4.003 1.00 92.50 296 SER A CA 1
ATOM 2427 C C . SER A 1 296 ? 1.357 -7.450 4.932 1.00 92.50 296 SER A C 1
ATOM 2429 O O . SER A 1 296 ? 1.550 -8.021 6.011 1.00 92.50 296 SER A O 1
ATOM 2431 N N . LYS A 1 297 ? 0.134 -7.113 4.515 1.00 91.50 297 LYS A N 1
ATOM 2432 C CA . LYS A 1 297 ? -1.146 -7.421 5.159 1.00 91.50 297 LYS A CA 1
ATOM 2433 C C . LYS A 1 297 ? -2.167 -7.809 4.093 1.00 91.50 297 LYS A C 1
ATOM 2435 O O . LYS A 1 297 ? -1.936 -7.578 2.917 1.00 91.50 297 LYS A O 1
ATOM 2440 N N . ASP A 1 298 ? -3.320 -8.334 4.495 1.00 93.81 298 ASP A N 1
ATOM 2441 C CA . ASP A 1 298 ? -4.441 -8.493 3.565 1.00 93.81 298 ASP A CA 1
ATOM 2442 C C . ASP A 1 298 ? -4.904 -7.110 3.058 1.00 93.81 298 ASP A C 1
ATOM 2444 O O . ASP A 1 298 ? -5.212 -6.212 3.852 1.00 93.81 298 ASP A O 1
ATOM 2448 N N . ILE A 1 299 ? -4.958 -6.951 1.734 1.00 94.75 299 ILE A N 1
ATOM 2449 C CA . ILE A 1 299 ? -5.373 -5.736 1.026 1.00 94.75 299 ILE A CA 1
ATOM 2450 C C . ILE A 1 299 ? -6.607 -6.055 0.194 1.00 94.75 299 ILE A C 1
ATOM 2452 O O . ILE A 1 299 ? -6.577 -6.948 -0.649 1.00 94.75 299 ILE A O 1
ATOM 2456 N N . LYS A 1 300 ? -7.695 -5.312 0.385 1.00 93.69 300 LYS A N 1
ATOM 2457 C CA . LYS A 1 300 ? -8.938 -5.460 -0.386 1.00 93.69 300 LYS A CA 1
ATOM 2458 C C . LYS A 1 300 ? -9.230 -4.197 -1.180 1.00 93.69 300 LYS A C 1
ATOM 2460 O O . LYS A 1 300 ? -8.902 -3.102 -0.736 1.00 93.69 300 LYS A O 1
ATOM 2465 N N . ASN A 1 301 ? -9.923 -4.354 -2.306 1.00 93.12 301 ASN A N 1
ATOM 2466 C CA . ASN A 1 301 ? -10.378 -3.247 -3.151 1.00 93.12 301 ASN A CA 1
ATOM 2467 C C . ASN A 1 301 ? -9.246 -2.276 -3.529 1.00 93.12 301 ASN A C 1
ATOM 2469 O O . ASN A 1 301 ? -9.420 -1.067 -3.417 1.00 93.12 301 ASN A O 1
ATOM 2473 N N . LEU A 1 302 ? -8.090 -2.805 -3.936 1.00 94.31 302 LEU A N 1
ATOM 2474 C CA . LEU A 1 302 ? -6.954 -2.000 -4.360 1.00 94.31 302 LEU A CA 1
ATOM 2475 C C . LEU A 1 302 ? -7.240 -1.319 -5.699 1.00 94.31 302 LEU A C 1
ATOM 2477 O O . LEU A 1 302 ? -7.607 -1.969 -6.680 1.00 94.31 302 LEU A O 1
ATOM 2481 N N . TYR A 1 303 ? -7.003 -0.016 -5.733 1.00 94.62 303 TYR A N 1
ATOM 2482 C CA . TYR A 1 303 ? -6.976 0.802 -6.932 1.00 94.62 303 TYR A CA 1
ATOM 2483 C C . TYR A 1 303 ? -5.670 1.583 -7.001 1.00 94.62 303 TYR A C 1
ATOM 2485 O O . TYR A 1 303 ? -5.219 2.119 -5.987 1.00 94.62 303 TYR A O 1
ATOM 2493 N N . ILE A 1 304 ? -5.117 1.670 -8.207 1.00 94.25 304 ILE A N 1
ATOM 2494 C CA . ILE A 1 304 ? -3.986 2.537 -8.542 1.00 94.25 304 ILE A CA 1
ATOM 2495 C C . ILE A 1 304 ? -4.522 3.659 -9.421 1.00 94.25 304 ILE A C 1
ATOM 2497 O O . ILE A 1 304 ? -5.245 3.393 -10.383 1.00 94.25 304 ILE A O 1
ATOM 2501 N N . GLN A 1 305 ? -4.178 4.897 -9.096 1.00 94.00 305 GLN A N 1
ATOM 2502 C CA . GLN A 1 305 ? -4.603 6.073 -9.837 1.00 94.00 305 GLN A CA 1
ATOM 2503 C C . GLN A 1 305 ? -3.413 6.936 -10.232 1.00 94.00 305 GLN A C 1
ATOM 2505 O O . GLN A 1 305 ? -2.523 7.169 -9.417 1.00 94.00 305 GLN A O 1
ATOM 2510 N N . PHE A 1 306 ? -3.405 7.411 -11.474 1.00 92.38 306 PHE A N 1
ATOM 2511 C CA . PHE A 1 306 ? -2.361 8.292 -11.993 1.00 92.38 306 PHE A CA 1
ATOM 2512 C C . PHE A 1 306 ? -2.888 9.193 -13.109 1.00 92.38 306 PHE A C 1
ATOM 2514 O O . PHE A 1 306 ? -3.914 8.910 -13.734 1.00 92.38 306 PHE A O 1
ATOM 2521 N N . ASN A 1 307 ? -2.187 10.302 -13.342 1.00 90.06 307 ASN A N 1
ATOM 2522 C CA . ASN A 1 307 ? -2.586 11.308 -14.317 1.00 90.06 307 ASN A CA 1
ATOM 2523 C C . ASN A 1 307 ? -2.053 10.980 -15.722 1.00 90.06 307 ASN A C 1
ATOM 2525 O O . ASN A 1 307 ? -0.888 10.625 -15.884 1.00 90.06 307 ASN A O 1
ATOM 2529 N N . THR A 1 308 ? -2.885 11.158 -16.747 1.00 89.06 308 THR A N 1
ATOM 2530 C CA . THR A 1 308 ? -2.551 10.849 -18.144 1.00 89.06 308 THR A CA 1
ATOM 2531 C C . THR A 1 308 ? -2.299 12.073 -19.019 1.00 89.06 308 THR A C 1
ATOM 2533 O O . THR A 1 308 ? -1.939 11.906 -20.180 1.00 89.06 308 THR A O 1
ATOM 2536 N N . LYS A 1 309 ? -2.393 13.310 -18.503 1.00 85.56 309 LYS A N 1
ATOM 2537 C CA . LYS A 1 309 ? -2.252 14.549 -19.308 1.00 85.56 309 LYS A CA 1
ATOM 2538 C C . LYS A 1 309 ? -0.953 14.629 -20.104 1.00 85.56 309 LYS A C 1
ATOM 2540 O O . LYS A 1 309 ? -0.895 15.297 -21.135 1.00 85.56 309 LYS A O 1
ATOM 2545 N N . LYS A 1 310 ? 0.106 14.005 -19.591 1.00 83.44 310 LYS A N 1
ATOM 2546 C CA . LYS A 1 310 ? 1.447 14.004 -20.190 1.00 83.44 310 LYS A CA 1
ATOM 2547 C C . LYS A 1 310 ? 1.761 12.730 -20.978 1.00 83.44 310 LYS A C 1
ATOM 2549 O O . LYS A 1 310 ? 2.844 12.640 -21.559 1.00 83.44 310 LYS A O 1
ATOM 2554 N N . LEU A 1 311 ? 0.833 11.776 -21.003 1.00 87.56 311 LEU A N 1
ATOM 2555 C CA . LEU A 1 311 ? 1.002 10.458 -21.597 1.00 87.56 311 LEU A CA 1
ATOM 2556 C C . LEU A 1 311 ? 0.287 10.389 -22.945 1.00 87.56 311 LEU A C 1
ATOM 2558 O O . LEU A 1 311 ? -0.773 10.973 -23.159 1.00 87.56 311 LEU A O 1
ATOM 2562 N N . THR A 1 312 ? 0.875 9.654 -23.877 1.00 84.44 312 THR A N 1
ATOM 2563 C CA . THR A 1 312 ? 0.275 9.334 -25.175 1.00 84.44 312 THR A CA 1
ATOM 2564 C C . THR A 1 312 ? 0.474 7.854 -25.471 1.00 84.44 312 THR A C 1
ATOM 2566 O O . THR A 1 312 ? 1.367 7.246 -24.896 1.00 84.44 312 THR A O 1
ATOM 2569 N N . ARG A 1 313 ? -0.345 7.263 -26.356 1.00 86.12 313 ARG A N 1
ATOM 2570 C CA . ARG A 1 313 ? -0.265 5.825 -26.706 1.00 86.12 313 ARG A CA 1
ATOM 2571 C C . ARG A 1 313 ? -0.279 4.912 -25.469 1.00 86.12 313 ARG A C 1
ATOM 2573 O O . ARG A 1 313 ? 0.595 4.077 -25.294 1.00 86.12 313 ARG A O 1
ATOM 2580 N N . LEU A 1 314 ? -1.244 5.147 -24.585 1.00 88.69 314 LEU A N 1
ATOM 2581 C CA . LEU A 1 314 ? -1.358 4.433 -23.321 1.00 88.69 314 LEU A CA 1
ATOM 2582 C C . LEU A 1 314 ? -1.996 3.054 -23.533 1.00 88.69 314 LEU A C 1
ATOM 2584 O O . LEU A 1 314 ? -3.116 2.961 -24.033 1.00 88.69 314 LEU A O 1
ATOM 2588 N N . GLU A 1 315 ? -1.302 2.007 -23.108 1.00 90.06 315 GLU A N 1
ATOM 2589 C CA . GLU A 1 315 ? -1.794 0.633 -23.047 1.00 90.06 315 GLU A CA 1
ATOM 2590 C C . GLU A 1 315 ? -1.574 0.105 -21.628 1.00 90.06 315 GLU A C 1
ATOM 2592 O O . GLU A 1 315 ? -0.495 0.257 -21.059 1.00 90.06 315 GLU A O 1
ATOM 2597 N N . ILE A 1 316 ? -2.612 -0.475 -21.026 1.00 91.12 316 ILE A N 1
ATOM 2598 C CA . ILE A 1 316 ? -2.589 -0.903 -19.624 1.00 91.12 316 ILE A CA 1
ATOM 2599 C C . ILE A 1 316 ? -3.128 -2.317 -19.522 1.00 91.12 316 ILE A C 1
ATOM 2601 O O . ILE A 1 316 ? -4.233 -2.607 -19.992 1.00 91.12 316 ILE A O 1
ATOM 2605 N N . ASP A 1 317 ? -2.392 -3.164 -18.815 1.00 85.81 317 ASP A N 1
ATOM 2606 C CA . ASP A 1 317 ? -2.881 -4.474 -18.423 1.00 85.81 317 ASP A CA 1
ATOM 2607 C C . ASP A 1 317 ? -3.957 -4.354 -17.336 1.00 85.81 317 ASP A C 1
ATOM 2609 O O . ASP A 1 317 ? -3.737 -3.812 -16.256 1.00 85.81 317 ASP A O 1
ATOM 2613 N N . GLY A 1 318 ? -5.143 -4.911 -17.592 1.00 85.75 318 GLY A N 1
ATOM 2614 C CA . GLY A 1 318 ? -6.206 -5.029 -16.594 1.00 85.75 318 GLY A CA 1
ATOM 2615 C C . GLY A 1 318 ? -7.444 -4.184 -16.883 1.00 85.75 318 GLY A C 1
ATOM 2616 O O . GLY A 1 318 ? -7.746 -3.831 -18.019 1.00 85.75 318 GLY A O 1
ATOM 2617 N N . ARG A 1 319 ? -8.254 -3.960 -15.844 1.00 87.31 319 ARG A N 1
ATOM 2618 C CA . ARG A 1 319 ? -9.507 -3.199 -15.947 1.00 87.31 319 ARG A CA 1
ATOM 2619 C C . ARG A 1 319 ? -9.315 -1.842 -15.316 1.00 87.31 319 ARG A C 1
ATOM 2621 O O . ARG A 1 319 ? -9.036 -1.775 -14.123 1.00 87.31 319 ARG A O 1
ATOM 2628 N N . TYR A 1 320 ? -9.549 -0.795 -16.082 1.00 91.94 320 TYR A N 1
ATOM 2629 C CA . TYR A 1 320 ? -9.452 0.563 -15.592 1.00 91.94 320 TYR A CA 1
ATOM 2630 C C . TYR A 1 320 ? -10.640 1.396 -16.052 1.00 91.94 320 TYR A C 1
ATOM 2632 O O . TYR A 1 320 ? -11.277 1.088 -17.061 1.00 91.94 320 TYR A O 1
ATOM 2640 N N . ASP A 1 321 ? -10.902 2.450 -15.292 1.00 89.88 321 ASP A N 1
ATOM 2641 C CA . ASP A 1 321 ? -11.790 3.534 -15.683 1.00 89.88 321 ASP A CA 1
ATOM 2642 C C . ASP A 1 321 ? -10.931 4.762 -16.010 1.00 89.88 321 ASP A C 1
ATOM 2644 O O . ASP A 1 321 ? -9.949 5.036 -15.316 1.00 89.88 321 ASP A O 1
ATOM 2648 N N . GLU A 1 322 ? -11.288 5.492 -17.064 1.00 89.12 322 GLU A N 1
ATOM 2649 C CA . GLU A 1 322 ? -10.632 6.743 -17.455 1.00 89.12 322 GLU A CA 1
ATOM 2650 C C . GLU A 1 322 ? -11.601 7.907 -17.239 1.00 89.12 322 GLU A C 1
ATOM 2652 O O . GLU A 1 322 ? -12.705 7.921 -17.790 1.00 89.12 322 GLU A O 1
ATOM 2657 N N . ILE A 1 323 ? -11.215 8.868 -16.397 1.00 81.00 323 ILE A N 1
ATOM 2658 C CA . ILE A 1 323 ? -12.047 10.017 -16.030 1.00 81.00 323 ILE A CA 1
ATOM 2659 C C . ILE A 1 323 ? -11.148 11.249 -15.896 1.00 81.00 323 ILE A C 1
ATOM 2661 O O . ILE A 1 323 ? -10.240 11.257 -15.078 1.00 81.00 323 ILE A O 1
ATOM 2665 N N . ASN A 1 324 ? -11.437 12.323 -16.640 1.00 83.50 324 ASN A N 1
ATOM 2666 C CA . ASN A 1 324 ? -10.776 13.633 -16.500 1.00 83.50 324 ASN A CA 1
ATOM 2667 C C . ASN A 1 324 ? -9.231 13.595 -16.545 1.00 83.50 324 ASN A C 1
ATOM 2669 O O . ASN A 1 324 ? -8.570 14.194 -15.696 1.00 83.50 324 ASN A O 1
ATOM 2673 N N . ASP A 1 325 ? -8.661 12.920 -17.545 1.00 86.12 325 ASP A N 1
ATOM 2674 C CA . ASP A 1 325 ? -7.210 12.715 -17.685 1.00 86.12 325 ASP A CA 1
ATOM 2675 C C . ASP A 1 325 ? -6.574 11.980 -16.490 1.00 86.12 325 ASP A C 1
ATOM 2677 O O . ASP A 1 325 ? -5.410 12.204 -16.142 1.00 86.12 325 ASP A O 1
ATOM 2681 N N . GLU A 1 326 ? -7.347 11.129 -15.824 1.00 89.19 326 GLU A N 1
ATOM 2682 C CA . GLU A 1 326 ? -6.870 10.219 -14.796 1.00 89.19 326 GLU A CA 1
ATOM 2683 C C . GLU A 1 326 ? -7.341 8.806 -15.096 1.00 89.19 326 GLU A C 1
ATOM 2685 O O . GLU A 1 326 ? -8.482 8.563 -15.498 1.00 89.19 326 GLU A O 1
ATOM 2690 N N . ILE A 1 327 ? -6.437 7.865 -14.869 1.00 93.25 327 ILE A N 1
ATOM 2691 C CA . ILE A 1 327 ? -6.724 6.443 -14.942 1.00 93.25 327 ILE A CA 1
ATOM 2692 C C . ILE A 1 327 ? -6.898 5.926 -13.532 1.00 93.25 327 ILE A C 1
ATOM 2694 O O . ILE A 1 327 ? -6.106 6.252 -12.652 1.00 93.25 327 ILE A O 1
ATOM 2698 N N . ARG A 1 328 ? -7.895 5.063 -13.341 1.00 93.50 328 ARG A N 1
ATOM 2699 C CA . ARG A 1 328 ? -8.090 4.288 -12.120 1.00 93.50 328 ARG A CA 1
ATOM 2700 C C . ARG A 1 328 ? -8.081 2.798 -12.445 1.00 93.50 328 ARG A C 1
ATOM 2702 O O . ARG A 1 328 ? -9.087 2.236 -12.872 1.00 93.50 328 ARG A O 1
ATOM 2709 N N . LEU A 1 329 ? -6.943 2.154 -12.216 1.00 93.25 329 LEU A N 1
ATOM 2710 C CA . LEU A 1 329 ? -6.728 0.730 -12.447 1.00 93.25 329 LEU A CA 1
ATOM 2711 C C . LEU A 1 329 ? -7.252 -0.096 -11.266 1.00 93.25 329 LEU A C 1
ATOM 2713 O O . LEU A 1 329 ? -6.804 0.060 -10.130 1.00 93.25 329 LEU A O 1
ATOM 2717 N N . ASN A 1 330 ? -8.209 -0.986 -11.531 1.00 92.75 330 ASN A N 1
ATOM 2718 C CA . ASN A 1 330 ? -8.774 -1.895 -10.540 1.00 92.75 330 ASN A CA 1
ATOM 2719 C C . ASN A 1 330 ? -7.885 -3.126 -10.376 1.00 92.75 330 ASN A C 1
ATOM 2721 O O . ASN A 1 330 ? -7.822 -3.983 -11.261 1.00 92.75 330 ASN A O 1
ATOM 2725 N N . CYS A 1 331 ? -7.266 -3.225 -9.203 1.00 89.69 331 CYS A N 1
ATOM 2726 C CA . CYS A 1 331 ? -6.286 -4.251 -8.895 1.00 89.69 331 CYS A CA 1
ATOM 2727 C C . CYS A 1 331 ? -6.828 -5.401 -8.037 1.00 89.69 331 CYS A C 1
ATOM 2729 O O . CYS A 1 331 ? -6.138 -6.396 -7.822 1.00 89.69 331 CYS A O 1
ATOM 2731 N N . GLY A 1 332 ? -8.067 -5.292 -7.550 1.00 90.94 332 GLY A N 1
ATOM 2732 C CA . GLY A 1 332 ? -8.725 -6.346 -6.786 1.00 90.94 332 GLY A CA 1
ATOM 2733 C C . GLY A 1 332 ? -8.222 -6.478 -5.346 1.00 90.94 332 GLY A C 1
ATOM 2734 O O . GLY A 1 332 ? -8.266 -5.529 -4.572 1.00 90.94 332 GLY A O 1
ATOM 2735 N N . THR A 1 333 ? -7.864 -7.694 -4.939 1.00 94.00 333 THR A N 1
ATOM 2736 C CA . THR A 1 333 ? -7.477 -8.045 -3.561 1.00 94.00 333 THR A CA 1
ATOM 2737 C C . THR A 1 333 ? -6.130 -8.755 -3.600 1.00 94.00 333 THR A C 1
ATOM 2739 O O . THR A 1 333 ? -5.935 -9.615 -4.454 1.00 94.00 333 THR A O 1
ATOM 2742 N N . ILE A 1 334 ? -5.240 -8.427 -2.666 1.00 94.44 334 ILE A N 1
ATOM 2743 C CA . ILE A 1 334 ? -3.949 -9.093 -2.468 1.00 94.44 334 ILE A CA 1
ATOM 2744 C C . ILE A 1 334 ? -3.956 -9.695 -1.065 1.00 94.44 334 ILE A C 1
ATOM 2746 O O . ILE A 1 334 ? -4.325 -9.028 -0.095 1.00 94.44 334 ILE A O 1
ATOM 2750 N N . LYS A 1 335 ? -3.593 -10.969 -0.946 1.00 95.06 335 LYS A N 1
ATOM 2751 C CA . LYS A 1 335 ? -3.424 -11.618 0.355 1.00 95.06 335 LYS A CA 1
ATOM 2752 C C . LYS A 1 335 ? -2.085 -11.232 0.972 1.00 95.06 335 LYS A C 1
ATOM 2754 O O . LYS A 1 335 ? -1.164 -10.824 0.273 1.00 95.06 335 LYS A O 1
ATOM 2759 N N . LYS A 1 336 ? -1.984 -11.345 2.295 1.00 93.94 336 LYS A N 1
ATOM 2760 C CA . LYS A 1 336 ? -0.718 -11.156 3.001 1.00 93.94 336 LYS A CA 1
ATOM 2761 C C . LYS A 1 336 ? 0.379 -12.023 2.366 1.00 93.94 336 LYS A C 1
ATOM 2763 O O . LYS A 1 336 ? 0.178 -13.220 2.197 1.00 93.94 336 LYS A O 1
ATOM 2768 N N . ASP A 1 337 ? 1.526 -11.403 2.103 1.00 92.69 337 ASP A N 1
ATOM 2769 C CA . ASP A 1 337 ? 2.731 -11.980 1.499 1.00 92.69 337 ASP A CA 1
ATOM 2770 C C . ASP A 1 337 ? 2.604 -12.344 -0.000 1.00 92.69 337 ASP A C 1
ATOM 2772 O O . ASP A 1 337 ? 3.576 -12.820 -0.583 1.00 92.69 337 ASP A O 1
ATOM 2776 N N . ASP A 1 338 ? 1.463 -12.058 -0.643 1.00 94.88 338 ASP A N 1
ATOM 2777 C CA . ASP A 1 338 ? 1.285 -12.201 -2.094 1.00 94.88 338 ASP A CA 1
ATOM 2778 C C . ASP A 1 338 ? 1.622 -10.901 -2.845 1.00 94.88 338 ASP A C 1
ATOM 2780 O O . ASP A 1 338 ? 1.632 -9.795 -2.284 1.00 94.88 338 ASP A O 1
ATOM 2784 N N . SER A 1 339 ? 1.839 -11.045 -4.155 1.00 94.12 339 SER A N 1
ATOM 2785 C CA . SER A 1 339 ? 2.138 -9.939 -5.064 1.00 94.12 339 SER A CA 1
ATOM 2786 C C . SER A 1 339 ? 1.254 -9.965 -6.306 1.00 94.12 339 SER A C 1
ATOM 2788 O O . SER A 1 339 ? 0.839 -11.023 -6.782 1.00 94.12 339 SER A O 1
ATOM 2790 N N . ILE A 1 340 ? 1.006 -8.786 -6.871 1.00 94.06 340 ILE A N 1
ATOM 2791 C CA . ILE A 1 340 ? 0.361 -8.617 -8.178 1.00 94.06 340 ILE A CA 1
ATOM 2792 C C . ILE A 1 340 ? 1.210 -7.701 -9.055 1.00 94.06 340 ILE A C 1
ATOM 2794 O O . ILE A 1 340 ? 1.888 -6.812 -8.547 1.00 94.06 340 ILE A O 1
ATOM 2798 N N . MET A 1 341 ? 1.162 -7.909 -10.368 1.00 94.06 341 MET A N 1
ATOM 2799 C CA . MET A 1 341 ? 1.955 -7.160 -11.341 1.00 94.06 341 MET A CA 1
ATOM 2800 C C . MET A 1 341 ? 1.047 -6.531 -12.395 1.00 94.06 341 MET A C 1
ATOM 2802 O O . MET A 1 341 ? 0.124 -7.191 -12.874 1.00 94.06 341 MET A O 1
ATOM 2806 N N . TYR A 1 342 ? 1.354 -5.294 -12.777 1.00 92.56 342 TYR A N 1
ATOM 2807 C CA . TYR A 1 342 ? 0.745 -4.583 -13.896 1.00 92.56 342 TYR A CA 1
ATOM 2808 C C . TYR A 1 342 ? 1.813 -4.005 -14.808 1.00 92.56 342 TYR A C 1
ATOM 2810 O O . TYR A 1 342 ? 2.845 -3.530 -14.340 1.00 92.56 342 TYR A O 1
ATOM 2818 N N . GLU A 1 343 ? 1.536 -4.027 -16.104 1.00 92.31 343 GLU A N 1
ATOM 2819 C CA . GLU A 1 343 ? 2.368 -3.406 -17.124 1.00 92.31 343 GLU A CA 1
ATOM 2820 C C . GLU A 1 343 ? 1.614 -2.212 -17.714 1.00 92.31 343 GLU A C 1
ATOM 2822 O O . GLU A 1 343 ? 0.429 -2.312 -18.055 1.00 92.31 343 GLU A O 1
ATOM 2827 N N . ILE A 1 344 ? 2.290 -1.066 -17.785 1.00 92.25 344 ILE A N 1
ATOM 2828 C CA . ILE A 1 344 ? 1.767 0.165 -18.374 1.00 92.25 344 ILE A CA 1
ATOM 2829 C C . ILE A 1 344 ? 2.728 0.593 -19.476 1.00 92.25 344 ILE A C 1
ATOM 2831 O O . ILE A 1 344 ? 3.861 0.990 -19.202 1.00 92.25 344 ILE A O 1
ATOM 2835 N N . LYS A 1 345 ? 2.273 0.532 -20.727 1.00 91.50 345 LYS A N 1
ATOM 2836 C CA . LYS A 1 345 ? 3.016 1.049 -21.878 1.00 91.50 345 LYS A CA 1
ATOM 2837 C C . LYS A 1 345 ? 2.518 2.433 -22.226 1.00 91.50 345 LYS A C 1
ATOM 2839 O O . LYS A 1 345 ? 1.313 2.669 -22.283 1.00 91.50 345 LYS A O 1
ATOM 2844 N N . HIS A 1 346 ? 3.434 3.357 -22.465 1.00 90.94 346 HIS A N 1
ATOM 2845 C CA . HIS A 1 346 ? 3.090 4.710 -22.874 1.00 90.94 346 HIS A CA 1
ATOM 2846 C C . HIS A 1 346 ? 4.247 5.400 -23.590 1.00 90.94 346 HIS A C 1
ATOM 2848 O O . HIS A 1 346 ? 5.389 4.954 -23.608 1.00 90.94 346 HIS A O 1
ATOM 2854 N N . SER A 1 347 ? 3.935 6.520 -24.222 1.00 86.94 347 SER A N 1
ATOM 2855 C CA . SER A 1 347 ? 4.899 7.483 -24.739 1.00 86.94 347 SER A CA 1
ATOM 2856 C C . SER A 1 347 ? 4.782 8.768 -23.922 1.00 86.94 347 SER A C 1
ATOM 2858 O O . SER A 1 347 ? 3.729 9.417 -23.927 1.00 86.94 347 SER A O 1
ATOM 2860 N N . GLU A 1 348 ? 5.858 9.147 -23.242 1.00 74.88 348 GLU A N 1
ATOM 2861 C CA . GLU A 1 348 ? 5.917 10.336 -22.391 1.00 74.88 348 GLU A CA 1
ATOM 2862 C C . GLU A 1 348 ? 6.496 11.551 -23.131 1.00 74.88 348 GLU A C 1
ATOM 2864 O O . GLU A 1 348 ? 7.345 11.427 -24.014 1.00 74.88 348 GLU A O 1
ATOM 2869 N N . ARG A 1 349 ? 6.026 12.756 -22.780 1.00 64.31 349 ARG A N 1
ATOM 2870 C CA . ARG A 1 349 ? 6.651 14.024 -23.214 1.00 64.31 349 ARG A CA 1
ATOM 2871 C C . ARG A 1 349 ? 7.600 14.621 -22.173 1.00 64.31 349 ARG A C 1
ATOM 2873 O O . ARG A 1 349 ? 8.319 15.560 -22.494 1.00 64.31 349 ARG A O 1
ATOM 2880 N N . ASP A 1 350 ? 7.561 14.102 -20.950 1.00 63.97 350 ASP A N 1
ATOM 2881 C CA . ASP A 1 350 ? 8.259 14.598 -19.764 1.00 63.97 350 ASP A CA 1
ATOM 2882 C C . ASP A 1 350 ? 8.856 13.411 -18.987 1.00 63.97 350 ASP A C 1
ATOM 2884 O O . ASP A 1 350 ? 8.315 12.311 -19.078 1.00 63.97 350 ASP A O 1
ATOM 2888 N N . PRO A 1 351 ? 9.908 13.623 -18.177 1.00 62.09 351 PRO A N 1
ATOM 2889 C CA . PRO A 1 351 ? 10.604 12.546 -17.466 1.00 62.09 351 PRO A CA 1
ATOM 2890 C C . PRO A 1 351 ? 9.784 11.870 -16.352 1.00 62.09 351 PRO A C 1
ATOM 2892 O O . PRO A 1 351 ? 10.083 10.737 -16.001 1.00 62.09 351 PRO A O 1
ATOM 2895 N N . SER A 1 352 ? 8.747 12.529 -15.819 1.00 66.31 352 SER A N 1
ATOM 2896 C CA . SER A 1 352 ? 7.983 12.047 -14.650 1.00 66.31 352 SER A CA 1
ATOM 2897 C C . SER A 1 352 ? 7.064 10.842 -14.918 1.00 66.31 352 SER A C 1
ATOM 2899 O O . SER A 1 352 ? 6.486 10.301 -13.978 1.00 66.31 352 SER A O 1
ATOM 2901 N N . GLY A 1 353 ? 6.892 10.430 -16.181 1.00 82.06 353 GLY A N 1
ATOM 2902 C CA . GLY A 1 353 ? 6.097 9.262 -16.571 1.00 82.06 353 GLY A CA 1
ATOM 2903 C C . GLY A 1 353 ? 4.715 9.189 -15.917 1.00 82.06 353 GLY A C 1
ATOM 2904 O O . GLY A 1 353 ? 3.935 10.140 -15.971 1.00 82.06 353 GLY A O 1
ATOM 2905 N N . ILE A 1 354 ? 4.423 8.038 -15.310 1.00 88.81 354 ILE A N 1
ATOM 2906 C CA . ILE A 1 354 ? 3.160 7.740 -14.617 1.00 88.81 354 ILE A CA 1
ATOM 2907 C C . ILE A 1 354 ? 3.123 8.228 -13.161 1.00 88.81 354 ILE A C 1
ATOM 2909 O O . ILE A 1 354 ? 2.097 8.084 -12.501 1.00 88.81 354 ILE A O 1
ATOM 2913 N N . PHE A 1 355 ? 4.216 8.781 -12.634 1.00 90.31 355 PHE A N 1
ATOM 2914 C CA . PHE A 1 355 ? 4.271 9.245 -11.252 1.00 90.31 355 PHE A CA 1
ATOM 2915 C C . PHE A 1 355 ? 3.672 10.657 -11.102 1.00 90.31 355 PHE A C 1
ATOM 2917 O O . PHE A 1 355 ? 3.774 11.490 -12.009 1.00 90.31 355 PHE A O 1
ATOM 2924 N N . PRO A 1 356 ? 3.076 10.975 -9.937 1.00 92.88 356 PRO A N 1
ATOM 2925 C CA . PRO A 1 356 ? 2.899 10.107 -8.771 1.00 92.88 356 PRO A CA 1
ATOM 2926 C C . PRO A 1 356 ? 1.725 9.124 -8.915 1.00 92.88 356 PRO A C 1
ATOM 2928 O O . PRO A 1 356 ? 0.708 9.438 -9.534 1.00 92.88 356 PRO A O 1
ATOM 2931 N N . LEU A 1 357 ? 1.843 7.960 -8.269 1.00 94.00 357 LEU A N 1
ATOM 2932 C CA . LEU A 1 357 ? 0.755 6.988 -8.143 1.00 94.00 357 LEU A CA 1
ATOM 2933 C C . LEU A 1 357 ? -0.002 7.220 -6.833 1.00 94.00 357 LEU A C 1
ATOM 2935 O O . LEU A 1 357 ? 0.602 7.301 -5.767 1.00 94.00 357 LEU A O 1
ATOM 2939 N N . SER A 1 358 ? -1.327 7.266 -6.893 1.00 95.06 358 SER A N 1
ATOM 2940 C CA . SER A 1 358 ? -2.205 7.305 -5.724 1.00 95.06 358 SER A CA 1
ATOM 2941 C C . SER A 1 358 ? -2.850 5.939 -5.513 1.00 95.06 358 SER A C 1
ATOM 2943 O O . SER A 1 358 ? -3.464 5.388 -6.429 1.00 95.06 358 SER A O 1
ATOM 2945 N N . LEU A 1 359 ? -2.705 5.375 -4.315 1.00 94.88 359 LEU A N 1
ATOM 2946 C CA . LEU A 1 359 ? -3.291 4.090 -3.949 1.00 94.88 359 LEU A CA 1
ATOM 2947 C C . LEU A 1 359 ? -4.527 4.273 -3.069 1.00 94.88 359 LEU A C 1
ATOM 2949 O O . LEU A 1 359 ? -4.534 5.039 -2.106 1.00 94.88 359 LEU A O 1
ATOM 2953 N N . SER A 1 360 ? -5.559 3.482 -3.347 1.00 93.31 360 SER A N 1
ATOM 2954 C CA . SER A 1 360 ? -6.749 3.366 -2.503 1.00 93.31 360 SER A CA 1
ATOM 2955 C C . SER A 1 360 ? -7.037 1.897 -2.236 1.00 93.31 360 SER A C 1
ATOM 2957 O O . SER A 1 360 ? -7.113 1.111 -3.176 1.00 93.31 360 SER A O 1
ATOM 2959 N N . PHE A 1 361 ? -7.161 1.513 -0.967 1.00 93.38 361 PHE A N 1
ATOM 2960 C CA . PHE A 1 361 ? -7.430 0.138 -0.554 1.00 93.38 361 PHE A CA 1
ATOM 2961 C C . PHE A 1 361 ? -7.987 0.060 0.874 1.00 93.38 361 PHE A C 1
ATOM 2963 O O . PHE A 1 361 ? -7.915 1.009 1.653 1.00 93.38 361 PHE A O 1
ATOM 2970 N N . GLU A 1 362 ? -8.524 -1.105 1.228 1.00 91.38 362 GLU A N 1
ATOM 2971 C CA . GLU A 1 362 ? -8.931 -1.465 2.585 1.00 91.38 362 GLU A CA 1
ATOM 2972 C C . GLU A 1 362 ? -7.923 -2.460 3.183 1.00 91.38 362 GLU A C 1
ATOM 2974 O O . GLU A 1 362 ? -7.525 -3.421 2.523 1.00 91.38 362 GLU A O 1
ATOM 2979 N N . THR A 1 363 ? -7.525 -2.263 4.441 1.00 91.50 363 THR A N 1
ATOM 2980 C CA . THR A 1 363 ? -6.669 -3.200 5.187 1.00 91.50 363 THR A CA 1
ATOM 2981 C C . THR A 1 363 ? -7.014 -3.193 6.680 1.00 91.50 363 THR A C 1
ATOM 2983 O O . THR A 1 363 ? -7.888 -2.447 7.128 1.00 91.50 363 THR A O 1
ATOM 2986 N N . ASP A 1 364 ? -6.346 -4.046 7.453 1.00 89.69 364 ASP A N 1
ATOM 2987 C CA . ASP A 1 364 ? -6.502 -4.119 8.902 1.00 89.69 364 ASP A CA 1
ATOM 2988 C C . ASP A 1 364 ? -5.941 -2.879 9.610 1.00 89.69 364 ASP A C 1
ATOM 2990 O O . ASP A 1 364 ? -4.939 -2.293 9.189 1.00 89.69 364 ASP A O 1
ATOM 2994 N N . MET A 1 365 ? -6.536 -2.568 10.768 1.00 89.00 365 MET A N 1
ATOM 2995 C CA . MET A 1 365 ? -6.093 -1.506 11.678 1.00 89.00 365 MET A CA 1
ATOM 2996 C C . MET A 1 365 ? -4.574 -1.526 11.903 1.00 89.00 365 MET A C 1
ATOM 2998 O O . MET A 1 365 ? -3.928 -2.577 12.009 1.00 89.00 365 MET A O 1
ATOM 3002 N N . VAL A 1 366 ? -3.999 -0.335 12.005 1.00 86.19 366 VAL A N 1
ATOM 3003 C CA . VAL A 1 366 ? -2.611 -0.112 12.407 1.00 86.19 366 VAL A CA 1
ATOM 3004 C C . VAL A 1 366 ? -2.477 -0.281 13.908 1.00 86.19 366 VAL A C 1
ATOM 3006 O O . VAL A 1 366 ? -1.535 -0.925 14.370 1.00 86.19 366 VAL A O 1
ATOM 3009 N N . SER A 1 367 ? -3.413 0.270 14.686 1.00 83.19 367 SER A N 1
ATOM 3010 C CA . SER A 1 367 ? -3.431 0.018 16.119 1.00 83.19 367 SER A CA 1
ATOM 3011 C C . SER A 1 367 ? -3.883 -1.408 16.408 1.00 83.19 367 SER A C 1
ATOM 3013 O O . SER A 1 367 ? -4.856 -1.931 15.864 1.00 83.19 367 SER A O 1
ATOM 3015 N N . ASN A 1 368 ? -3.207 -2.018 17.375 1.00 85.19 368 ASN A N 1
ATOM 3016 C CA . ASN A 1 368 ? -3.631 -3.281 17.964 1.00 85.19 368 ASN A CA 1
ATOM 3017 C C . ASN A 1 368 ? -4.599 -3.068 19.140 1.00 85.19 368 ASN A C 1
ATOM 3019 O O . ASN A 1 368 ? -4.692 -3.949 20.001 1.00 85.19 368 ASN A O 1
ATOM 3023 N N . LEU A 1 369 ? -5.295 -1.919 19.192 1.00 89.38 369 LEU A N 1
ATOM 3024 C CA . LEU A 1 369 ? -6.225 -1.561 20.262 1.00 89.38 369 LEU A CA 1
ATOM 3025 C C . LEU A 1 369 ? -7.378 -2.563 20.296 1.00 89.38 369 LEU A C 1
ATOM 3027 O O . LEU A 1 369 ? -8.059 -2.811 19.296 1.00 89.38 369 LEU A O 1
ATOM 3031 N N . LYS A 1 370 ? -7.606 -3.140 21.474 1.00 91.19 370 LYS A N 1
ATOM 3032 C CA . LYS A 1 370 ? -8.691 -4.096 21.700 1.00 91.19 370 LYS A CA 1
ATOM 3033 C C . LYS A 1 370 ? -9.522 -3.666 22.894 1.00 91.19 370 LYS A C 1
ATOM 3035 O O . LYS A 1 370 ? -8.976 -3.272 23.924 1.00 91.19 370 LYS A O 1
ATOM 3040 N N . ILE A 1 371 ? -10.835 -3.796 22.746 1.00 92.88 371 ILE A N 1
ATOM 3041 C CA . ILE A 1 371 ? -11.781 -3.756 23.856 1.00 92.88 371 ILE A CA 1
ATOM 3042 C C . ILE A 1 371 ? -11.879 -5.172 24.406 1.00 92.88 371 ILE A C 1
ATOM 3044 O O . ILE A 1 371 ? -12.172 -6.101 23.657 1.00 92.88 371 ILE A O 1
ATOM 3048 N N . THR A 1 372 ? -11.560 -5.348 25.685 1.00 91.06 372 THR A N 1
ATOM 3049 C CA . THR A 1 372 ? -11.540 -6.677 26.309 1.00 91.06 372 THR A CA 1
ATOM 3050 C C . THR A 1 372 ? -12.861 -6.996 26.985 1.00 91.06 372 THR A C 1
ATOM 3052 O O . THR A 1 372 ? -13.363 -8.105 26.831 1.00 91.06 372 THR A O 1
ATOM 3055 N N . LYS A 1 373 ? -13.418 -6.040 27.734 1.00 93.25 373 LYS A N 1
ATOM 3056 C CA . LYS A 1 373 ? -14.675 -6.182 28.476 1.00 93.25 373 LYS A CA 1
ATOM 3057 C C . LYS A 1 373 ? -15.368 -4.834 28.626 1.00 93.25 373 LYS A C 1
ATOM 3059 O O . LYS A 1 373 ? -14.699 -3.805 28.730 1.00 93.25 373 LYS A O 1
ATOM 3064 N N . VAL A 1 374 ? -16.692 -4.857 28.717 1.00 94.50 374 VAL A N 1
ATOM 3065 C CA . VAL A 1 374 ? -17.517 -3.691 29.046 1.00 94.50 374 VAL A CA 1
ATOM 3066 C C . VAL A 1 374 ? -18.377 -4.041 30.254 1.00 94.50 374 VAL A C 1
ATOM 3068 O O . VAL A 1 374 ? -18.894 -5.151 30.340 1.00 94.50 374 VAL A O 1
ATOM 3071 N N . PHE A 1 375 ? -18.506 -3.114 31.200 1.00 92.56 375 PHE A N 1
ATOM 3072 C CA . PHE A 1 375 ? -19.312 -3.295 32.406 1.00 92.56 375 PHE A CA 1
ATOM 3073 C C . PHE A 1 375 ? -20.332 -2.172 32.559 1.00 92.56 375 PHE A C 1
ATOM 3075 O O . PHE A 1 375 ? -20.006 -1.006 32.325 1.00 92.56 375 PHE A O 1
ATOM 3082 N N . SER A 1 376 ? -21.524 -2.519 33.038 1.00 89.62 376 SER A N 1
ATOM 3083 C CA . SER A 1 376 ? -22.550 -1.587 33.511 1.00 89.62 376 SER A CA 1
ATOM 3084 C C . SER A 1 376 ? -22.896 -1.945 34.951 1.00 89.62 376 SER A C 1
ATOM 3086 O O . SER A 1 376 ? -23.196 -3.099 35.228 1.00 89.62 376 SER A O 1
ATOM 3088 N N . LYS A 1 377 ? -22.827 -0.978 35.877 1.00 81.56 377 LYS A N 1
ATOM 3089 C CA . LYS A 1 377 ? -23.119 -1.194 37.316 1.00 81.56 377 LYS A CA 1
ATOM 3090 C C . LYS A 1 377 ? -22.440 -2.448 37.912 1.00 81.56 377 LYS A C 1
ATOM 3092 O O . LYS A 1 377 ? -23.031 -3.142 38.723 1.00 81.56 377 LYS A O 1
ATOM 3097 N N . ASP A 1 378 ? -21.195 -2.692 37.497 1.00 80.62 378 ASP A N 1
ATOM 3098 C CA . ASP A 1 378 ? -20.318 -3.805 37.905 1.00 80.62 378 ASP A CA 1
ATOM 3099 C C . ASP A 1 378 ? -20.635 -5.194 37.317 1.00 80.62 378 ASP A C 1
ATOM 3101 O O . ASP A 1 378 ? -19.802 -6.093 37.428 1.00 80.62 378 ASP A O 1
ATOM 3105 N N . ASP A 1 379 ? -21.724 -5.335 36.558 1.00 87.69 379 ASP A N 1
ATOM 3106 C CA . ASP A 1 379 ? -21.986 -6.518 35.738 1.00 87.69 379 ASP A CA 1
ATOM 3107 C C . ASP A 1 379 ? -21.314 -6.389 34.367 1.00 87.69 379 ASP A C 1
ATOM 3109 O O . ASP A 1 379 ? -21.368 -5.336 33.720 1.00 87.69 379 ASP A O 1
ATOM 3113 N N . GLN A 1 380 ? -20.665 -7.462 33.907 1.00 91.56 380 GLN A N 1
ATOM 3114 C CA . GLN A 1 380 ? -20.139 -7.522 32.544 1.00 91.56 380 GLN A CA 1
ATOM 3115 C C . GLN A 1 380 ? -21.317 -7.580 31.565 1.00 91.56 380 GLN A C 1
ATOM 3117 O O . GLN A 1 380 ? -22.229 -8.385 31.742 1.00 91.56 380 GLN A O 1
ATOM 3122 N N . ILE A 1 381 ? -21.282 -6.745 30.529 1.00 91.75 381 ILE A N 1
ATOM 3123 C CA . ILE A 1 381 ? -22.304 -6.712 29.484 1.00 91.75 381 ILE A CA 1
ATOM 3124 C C . ILE A 1 381 ? -21.716 -7.176 28.155 1.00 91.75 381 ILE A C 1
ATOM 3126 O O . ILE A 1 381 ? -20.597 -6.806 27.797 1.00 91.75 381 ILE A O 1
ATOM 3130 N N . ASP A 1 382 ? -22.516 -7.926 27.405 1.00 87.44 382 ASP A N 1
ATOM 3131 C CA . ASP A 1 382 ? -22.212 -8.321 26.025 1.00 87.44 382 ASP A CA 1
ATOM 3132 C C . ASP A 1 382 ? -23.057 -7.523 25.013 1.00 87.44 382 ASP A C 1
ATOM 3134 O O . ASP A 1 382 ? -22.956 -7.708 23.801 1.00 87.44 382 ASP A O 1
ATOM 3138 N N . ASP A 1 383 ? -23.902 -6.610 25.504 1.00 85.88 383 ASP A N 1
ATOM 3139 C CA . ASP A 1 383 ? -24.794 -5.791 24.685 1.00 85.88 383 ASP A CA 1
ATOM 3140 C C . ASP A 1 383 ? -24.101 -4.508 24.205 1.00 85.88 383 ASP A C 1
ATOM 3142 O O . ASP A 1 383 ? -24.533 -3.384 24.461 1.00 85.88 383 ASP A O 1
ATOM 3146 N N . PHE A 1 384 ? -22.963 -4.688 23.537 1.00 91.88 384 PHE A N 1
ATOM 3147 C CA . PHE A 1 384 ? -22.219 -3.610 22.903 1.00 91.88 384 PHE A CA 1
ATOM 3148 C C . PHE A 1 384 ? -21.668 -4.051 21.550 1.00 91.88 384 PHE A C 1
ATOM 3150 O O . PHE A 1 384 ? -21.359 -5.223 21.356 1.00 91.88 384 PHE A O 1
ATOM 3157 N N . ASP A 1 385 ? -21.478 -3.092 20.650 1.00 93.44 385 ASP A N 1
ATOM 3158 C CA . ASP A 1 385 ? -20.738 -3.304 19.409 1.00 93.44 385 ASP A CA 1
ATOM 3159 C C . ASP A 1 385 ? -19.392 -2.589 19.452 1.00 93.44 385 ASP A C 1
ATOM 3161 O O . ASP A 1 385 ? -19.276 -1.449 19.914 1.00 93.44 385 ASP A O 1
ATOM 3165 N N . PHE A 1 386 ? -18.362 -3.260 18.930 1.00 92.88 386 PHE A N 1
ATOM 3166 C CA . PHE A 1 386 ? -17.055 -2.662 18.686 1.00 92.88 386 PHE A CA 1
ATOM 3167 C C . PHE A 1 386 ? -16.782 -2.569 17.187 1.00 92.88 386 PHE A C 1
ATOM 3169 O O . PHE A 1 386 ? -16.395 -3.535 16.530 1.00 92.88 386 PHE A O 1
ATOM 3176 N N . ILE A 1 387 ? -16.986 -1.371 16.661 1.00 92.06 387 ILE A N 1
ATOM 3177 C CA . ILE A 1 387 ? -16.926 -1.051 15.244 1.00 92.06 387 ILE A CA 1
ATOM 3178 C C . ILE A 1 387 ? -15.538 -0.517 14.900 1.00 92.06 387 ILE A C 1
ATOM 3180 O O . ILE A 1 387 ? -15.016 0.367 15.579 1.00 92.06 387 ILE A O 1
ATOM 3184 N N . LYS A 1 388 ? -14.953 -1.029 13.819 1.00 91.19 388 LYS A N 1
ATOM 3185 C CA . LYS A 1 388 ? -13.644 -0.618 13.306 1.00 91.19 388 LYS A CA 1
ATOM 3186 C C . LYS A 1 388 ? -13.810 -0.032 11.909 1.00 91.19 388 LYS A C 1
ATOM 3188 O O . LYS A 1 388 ? -14.331 -0.707 11.028 1.00 91.19 388 LYS A O 1
ATOM 3193 N N . ASP A 1 389 ? -13.354 1.199 11.724 1.00 90.06 389 ASP A N 1
ATOM 3194 C CA . ASP A 1 389 ? -13.393 1.926 10.455 1.00 90.06 389 ASP A CA 1
ATOM 3195 C C . ASP A 1 389 ? -11.979 2.366 10.058 1.00 90.06 389 ASP A C 1
ATOM 3197 O O . ASP A 1 389 ? -11.345 3.146 10.771 1.00 90.06 389 ASP A O 1
ATOM 3201 N N . PHE A 1 390 ? -11.459 1.812 8.962 1.00 89.19 390 PHE A N 1
ATOM 3202 C CA . PHE A 1 390 ? -10.132 2.133 8.436 1.00 89.19 390 PHE A CA 1
ATOM 3203 C C . PHE A 1 390 ? -10.299 2.917 7.146 1.00 89.19 390 PHE A C 1
ATOM 3205 O O . PHE A 1 390 ? -11.006 2.482 6.238 1.00 89.19 390 PHE A O 1
ATOM 3212 N N . THR A 1 391 ? -9.625 4.055 7.045 1.00 89.06 391 THR A N 1
ATOM 3213 C CA . THR A 1 391 ? -9.683 4.900 5.857 1.00 89.06 391 THR A CA 1
ATOM 3214 C C . THR A 1 391 ? -8.283 5.316 5.436 1.00 89.06 391 THR A C 1
ATOM 3216 O O . THR A 1 391 ? -7.493 5.805 6.244 1.00 89.06 391 THR A O 1
ATOM 3219 N N . ILE A 1 392 ? -7.992 5.191 4.147 1.00 89.81 392 ILE A N 1
ATOM 3220 C CA . ILE A 1 392 ? -6.827 5.828 3.536 1.00 89.81 392 ILE A CA 1
ATOM 3221 C C . ILE A 1 392 ? -7.272 7.200 3.059 1.00 89.81 392 ILE A C 1
ATOM 3223 O O . ILE A 1 392 ? -8.154 7.295 2.210 1.00 89.81 392 ILE A O 1
ATOM 3227 N N . ASN A 1 393 ? -6.702 8.250 3.642 1.00 88.56 393 ASN A N 1
ATOM 3228 C CA . ASN A 1 393 ? -6.945 9.614 3.188 1.00 88.56 393 ASN A CA 1
ATOM 3229 C C . ASN A 1 393 ? -5.991 9.982 2.049 1.00 88.56 393 ASN A C 1
ATOM 3231 O O . ASN A 1 393 ? -6.411 10.579 1.066 1.00 88.56 393 ASN A O 1
ATOM 3235 N N . SER A 1 394 ? -4.725 9.581 2.164 1.00 89.12 394 SER A N 1
ATOM 3236 C CA . SER A 1 394 ? -3.731 9.737 1.105 1.00 89.12 394 SER A CA 1
ATOM 3237 C C . SER A 1 394 ? -2.688 8.625 1.199 1.00 89.12 394 SER A C 1
ATOM 3239 O O . SER A 1 394 ? -2.146 8.383 2.280 1.00 89.12 394 SER A O 1
ATOM 3241 N N . TYR A 1 395 ? -2.416 7.945 0.086 1.00 93.38 395 TYR A N 1
ATOM 3242 C CA . TYR A 1 395 ? -1.296 7.013 -0.046 1.00 93.38 395 TYR A CA 1
ATOM 3243 C C . TYR A 1 395 ? -0.633 7.235 -1.401 1.00 93.38 395 TYR A C 1
ATOM 3245 O O . TYR A 1 395 ? -1.141 6.777 -2.423 1.00 93.38 395 TYR A O 1
ATOM 3253 N N . ILE A 1 396 ? 0.470 7.977 -1.408 1.00 94.75 396 ILE A N 1
ATOM 3254 C CA . ILE A 1 396 ? 1.116 8.457 -2.629 1.00 94.75 396 ILE A CA 1
ATOM 3255 C C . ILE A 1 396 ? 2.479 7.792 -2.788 1.00 94.75 396 ILE A C 1
ATOM 3257 O O . ILE A 1 396 ? 3.264 7.719 -1.843 1.00 94.75 396 ILE A O 1
ATOM 3261 N N . ILE A 1 397 ? 2.760 7.328 -3.999 1.00 93.94 397 ILE A N 1
ATOM 3262 C CA . ILE A 1 397 ? 4.070 6.857 -4.429 1.00 93.94 397 ILE A CA 1
ATOM 3263 C C . ILE A 1 397 ? 4.615 7.898 -5.396 1.00 93.94 397 ILE A C 1
ATOM 3265 O O . ILE A 1 397 ? 4.051 8.127 -6.466 1.00 93.94 397 ILE A O 1
ATOM 3269 N N . GLU A 1 398 ? 5.689 8.554 -4.993 1.00 91.50 398 GLU A N 1
ATOM 3270 C CA . GLU A 1 398 ? 6.441 9.488 -5.823 1.00 91.50 398 GLU A CA 1
ATOM 3271 C C . GLU A 1 398 ? 7.610 8.769 -6.489 1.00 91.50 398 GLU A C 1
ATOM 3273 O O . GLU A 1 398 ? 8.016 7.703 -6.032 1.00 91.50 398 GLU A O 1
ATOM 3278 N N . GLU A 1 399 ? 8.160 9.369 -7.541 1.00 84.56 399 GLU A N 1
ATOM 3279 C CA . GLU A 1 399 ? 9.402 8.893 -8.157 1.00 84.56 399 GLU A CA 1
ATOM 3280 C C . GLU A 1 399 ? 10.550 8.835 -7.134 1.00 84.56 399 GLU A C 1
ATOM 3282 O O . GLU A 1 399 ? 10.675 9.750 -6.271 1.00 84.56 399 GLU A O 1
#

Foldseek 3Di:
DFAKKKKAFQVVRDIDMDGLDDDDPVVVVVVVVVCVVPVDQWDDDDFWIKGKDDLDPGMIMITTGGPVDDPVVVVVLVVLLSVVPDPDPVVSVVVCVQQDDSRHGDDRCPVVVVVVVVVVVVVVVVVVVVVVVVVVVVVVVVVVVVVVVVVVVVVVPPPDDDDDPDDPQDFPFVPPDDPFQKEKEKEKEWDWEAALVRHTPDFKIKIWIKIAGADQLQQWKKWAKDQDDPPKDADPQFDPVVVVVRIGTGVDRHDHRDIGTGIIDMDGQPDDQKHWNWDWDADPQKIKIKIKIFGQAKKAFKKKKFFQPFWAPKDKPADWDDDDRMIIHGPGIAHHGGMDMMMIITHGPDPQPRPWIWIFIDGDDSGPMDGDFMDRPRHTDPRYDYHYHYGYNTDIYGD

pLDDT: mean 80.56, std 14.5, range [28.08, 95.81]

Radius of gyration: 35.93 Å; Cα contacts (8 Å, |Δi|>4): 708; chains: 1; bounding box: 96×37×86 Å

Organism: NCBI:txid1081669

Mean predicted aligned error: 18.3 Å

Solvent-accessible surface area (backbone atoms only — not comparable to full-atom values): 22446 Å² total; per-residue (Å²): 89,46,48,31,38,34,41,39,31,69,82,79,71,44,73,50,75,49,58,77,56,97,72,58,67,69,62,54,51,50,54,49,57,53,44,73,74,63,72,56,55,66,46,85,54,98,75,37,34,35,42,42,46,71,74,50,102,48,30,35,40,37,38,34,24,48,76,92,51,66,67,66,65,55,49,55,54,52,50,53,54,54,72,66,71,62,89,48,76,64,58,49,52,54,50,45,63,65,22,43,55,94,24,41,81,76,51,88,60,64,66,58,55,56,50,50,57,55,48,54,52,52,53,49,52,52,51,54,51,48,54,52,50,54,48,55,50,51,50,53,50,52,52,51,54,50,52,54,50,50,56,56,47,62,71,66,58,80,79,78,85,82,89,86,89,81,74,95,83,59,85,80,68,75,82,81,81,73,95,46,46,31,37,36,36,39,39,38,39,32,41,36,31,26,30,50,86,58,48,74,78,42,64,42,31,41,35,40,36,30,39,32,28,66,39,76,91,57,27,59,43,41,38,31,51,46,62,74,63,95,76,49,46,67,38,89,58,44,37,72,69,48,42,77,75,40,27,52,29,56,74,54,74,52,58,61,77,38,83,42,69,46,38,38,38,69,50,59,72,92,63,69,58,58,46,56,50,71,48,78,47,78,56,98,88,25,41,34,38,40,39,35,40,38,19,72,35,52,36,35,67,30,33,45,29,31,58,39,83,60,53,38,80,75,45,66,66,78,52,64,51,79,56,94,57,27,41,41,37,56,65,46,64,40,51,55,80,35,71,52,75,41,47,39,33,26,37,63,83,55,93,63,61,62,51,51,35,38,53,45,56,43,57,77,74,87,68,72,60,41,79,76,50,40,28,44,90,84,42,79,53,82,68,54,43,82,46,79,46,67,43,69,78,41,38,37,34,34,110

InterPro domains:
  IPR027059 Coatomer delta subunit [PTHR10121] (176-395)
  IPR028565 Mu homology domain [PS51072] (179-399)